Protein 4D3D (pdb70)

Foldseek 3Di:
DQLEEEEEDPDLQSVLLLVLSLVVPHAYEYEYDVQDVSVVSVVSHYHYDYAPLVRLVRDQEYEYADQELVVVCVRCVVVLLSAANHEYEYQHADALVSQQVVQVSSVVSNYGYKYKHWPDDSVCFQPAVGEIEIEADPVSCVVCVVSVPSGYHYDYDYHRRSVSNVVNVVVVVCVVLLVVVVVLVQLLCVLVPDHCVRCVVVSVVVVVCVVVVVVVCVVCVVVVHFALPPHFLLVVLVVLVVVQVSCVVSVHDRVSSVVVNVLSVVCVVVPRRRTHPVSSVVVVD/DEEEEEEAQDLQSVLLLVLCLVVPYAYEYEYPPQCSCVVVVVSRHHYDDAPLVRQVRDQEYEYPHQDCVVVCVRCVVVLLRAANHEYEYAHADALVSQQVVQVSSVVSHYGYKYKHWPDDSVCFQPAVGEIEIEACPVSCVVCVVVVVSGYHYDYDYHRRSVSNVVVVVVVVCVVLLVVVVVQVQLLCVLVPHHCVRCVVVSVVVVVCVVVVCVVCVVCVVVVHFALPPHFLLVVLVVLVVVQVSCVVSVHDRVSSVVVNVLSVVCVVVPRRRTHPVSSVVVVVPD

CATH classification: 3.40.50.720 (+1 more: 1.10.1040.10)

Solvent-accessible surface area: 22248 Å² total; per-residue (Å²): 107,179,94,33,0,0,0,0,5,11,38,106,40,1,54,23,1,0,43,14,0,27,126,120,50,11,59,0,9,0,26,19,137,115,67,38,93,10,107,145,5,64,92,120,42,5,94,98,27,83,57,14,64,82,0,0,81,48,15,58,9,0,0,0,23,24,100,37,0,89,15,0,54,68,18,0,98,98,14,31,98,65,0,163,42,32,10,0,0,1,13,3,37,5,2,2,72,64,0,55,95,0,3,69,41,0,87,110,75,30,1,94,6,1,0,0,0,19,72,34,86,44,83,7,12,39,94,88,133,4,100,1,1,2,0,0,45,96,118,13,0,75,73,26,74,111,10,0,73,32,2,3,25,19,27,38,63,18,108,47,30,0,18,0,0,0,2,39,3,0,18,29,2,0,15,24,2,0,2,0,0,1,1,0,0,1,1,1,0,65,60,31,62,10,58,0,104,84,0,36,78,33,0,20,57,28,0,61,38,0,10,79,78,0,97,95,11,1,79,36,19,64,95,46,98,23,56,19,102,90,35,70,0,41,148,5,25,44,22,2,57,42,4,11,86,2,0,106,72,21,42,11,7,60,32,0,1,35,19,2,16,84,0,0,122,68,0,56,185,85,62,38,38,76,44,0,5,2,0,0,4,77,25,0,112,96,122,46,0,0,0,0,7,4,36,104,44,0,67,22,3,0,71,14,0,34,130,123,56,13,61,1,11,0,32,25,182,70,69,68,55,1,80,78,8,54,94,79,46,4,96,88,27,95,61,17,61,81,0,1,80,47,16,98,8,0,0,0,14,23,130,49,0,91,27,0,55,79,26,0,98,86,22,26,140,58,0,170,38,32,10,0,0,0,22,4,46,12,1,3,79,58,0,76,89,0,8,129,43,0,61,94,77,30,2,56,10,0,0,0,4,24,71,35,85,45,81,7,12,31,98,84,136,7,101,1,4,5,0,1,66,126,115,20,0,79,75,20,86,143,23,1,72,31,3,3,26,17,28,29,62,16,94,42,30,0,17,0,2,0,2,49,2,0,19,28,2,0,14,24,2,0,2,0,0,1,1,0,0,1,1,1,0,47,59,34,62,13,58,0,104,78,0,38,76,37,0,20,58,26,1,60,38,0,16,87,78,0,65,95,11,1,77,35,20,63,139,49,97,25,57,10,101,88,35,115,0,39,143,5,19,41,22,2,56,23,5,11,84,2,0,107,74,22,61,14,35,58,33,0,2,37,21,2,34,83,0,0,96,57,1,47,145,86,68,36,42,70,45,0,4,1,1,0,10,79,15,0,58,68,89

Nearest PDB structures (foldseek):
  4d3d-assembly1_B  TM=1.004E+00  e=2.351E-58  Bacillus cereus
  8kfk-assembly1_A  TM=9.673E-01  e=5.088E-50  Paenibacillus mucilaginosus
  7y8o-assembly1_B  TM=9.217E-01  e=1.538E-42  Streptomyces clavuligerus
  7y8k-assembly1_A  TM=8.715E-01  e=3.769E-41  Streptomyces clavuligerus
  7y8m-assembly1_B  TM=8.536E-01  e=4.820E-41  Streptomyces clavuligerus

Secondary structure (DSSP, 8-state):
---EEEEE--SHHHHHHHHHHHHTT-EEEEE-TT----HHHHHTT-EE-SSHHHHHHT-SEEEE--S-HHHHHHHHGGGGGG-TT-EEEE-----HHHHHHHHHHHHHTT-EEEEEEE-S-GGGTTEEEEEEEEEE-HHHHHHHHHHHHHHEEEEE--S-TTHHHHHHHHHHHHHHHHHHHHHHHHHHHHHTT--HHHHHHHHHHHHHHHHHHHHHHHHHHHHT----SS--HHHHHHHHHHHHHHHHHTT---HHHHHHHHHHHHHHHTT-TTS-GGGGHHHH-/--EEEEE--SHHHHHHHHHHHHTT-EEEEE-SSGGGGHHHHHTT-EE-SSHHHHHHH-SEEEE--S-HHHHHHHHGGGGGG-TT-EEEE-----HHHHHHHHHHHHHTT-EEEEEEE-S-GGGTTEEEEEEEEEE-HHHHHHHHHHHHHHEEEEE--S-TTHHHHHHHHHHHHHHHHHHHHHHHHHHHHHTT--HHHHHHHHHHHHHHHHHHHHHHHHHHHHT----SS--HHHHHHHHHHHHHHHHHTT---HHHHHHHHHHHHHHHTT-TTS-GGGGHHHHH--

Structure (mmCIF, N/CA/C/O backbone):
data_4D3D
#
_entry.id   4D3D
#
_cell.length_a   55.777
_cell.length_b   59.593
_cell.length_c   214.867
_cell.angle_alpha   90.00
_cell.angle_beta   90.00
_cell.angle_gamma   90.00
#
_symmetry.space_group_name_H-M   'P 21 21 21'
#
loop_
_entity.id
_entity.type
_entity.pdbx_description
1 polymer 'IMINE REDUCTASE'
2 non-polymer 'MAGNESIUM ION'
3 non-polymer 'O-ACETALDEHYDYL-HEXAETHYLENE GLYCOL'
4 water water
#
loop_
_atom_site.group_PDB
_atom_site.id
_atom_site.type_symbol
_atom_site.label_atom_id
_atom_site.label_alt_id
_atom_site.label_comp_id
_atom_site.label_asym_id
_atom_site.label_entity_id
_atom_site.label_seq_id
_atom_site.pdbx_PDB_ins_code
_atom_site.Cartn_x
_atom_site.Cartn_y
_atom_site.Cartn_z
_atom_site.occupancy
_atom_site.B_iso_or_equiv
_atom_site.auth_seq_id
_atom_site.auth_comp_id
_atom_site.auth_asym_id
_atom_site.auth_atom_id
_atom_site.pdbx_PDB_model_num
ATOM 1 N N . ASN A 1 20 ? 7.187 29.469 50.899 1.00 35.13 21 ASN A N 1
ATOM 2 C CA . ASN A 1 20 ? 6.181 28.389 51.179 1.00 32.87 21 ASN A CA 1
ATOM 3 C C . ASN A 1 20 ? 5.222 28.238 50.021 1.00 29.53 21 ASN A C 1
ATOM 4 O O . ASN A 1 20 ? 4.270 29.006 49.898 1.00 23.14 21 ASN A O 1
ATOM 9 N N . ARG A 1 21 ? 5.426 27.196 49.224 1.00 29.52 22 ARG A N 1
ATOM 10 C CA . ARG A 1 21 ? 4.585 26.864 48.050 1.00 28.84 22 ARG A CA 1
ATOM 11 C C . ARG A 1 21 ? 3.189 26.339 48.387 1.00 26.11 22 ARG A C 1
ATOM 12 O O . ARG A 1 21 ? 2.305 26.261 47.515 1.00 23.26 22 ARG A O 1
ATOM 20 N N . LYS A 1 22 ? 2.981 25.935 49.632 1.00 21.42 23 LYS A N 1
ATOM 21 C CA . LYS A 1 22 ? 1.718 25.347 50.016 1.00 18.89 23 LYS A CA 1
ATOM 22 C C . LYS A 1 22 ? 1.308 24.193 49.066 1.00 15.03 23 LYS A C 1
ATOM 23 O O . LYS A 1 22 ? 0.085 24.045 48.680 1.00 15.52 23 LYS A O 1
ATOM 29 N N . SER A 1 23 ? 2.295 23.393 48.786 1.00 15.74 24 SER A N 1
ATOM 30 C CA . SER A 1 23 ? 2.048 22.209 47.872 1.00 15.02 24 SER A CA 1
ATOM 31 C C . SER A 1 23 ? 2.997 21.096 48.262 1.00 14.44 24 SER A C 1
ATOM 32 O O . SER A 1 23 ? 4.179 21.363 48.440 1.00 14.95 24 SER A O 1
ATOM 35 N N . VAL A 1 24 ? 2.472 19.873 48.489 1.00 14.12 25 VAL A N 1
ATOM 36 C CA . VAL A 1 24 ? 3.281 18.780 49.027 1.00 14.99 25 VAL A CA 1
ATOM 37 C C . VAL A 1 24 ? 2.729 17.444 48.593 1.00 13.56 25 VAL A C 1
ATOM 38 O O . VAL A 1 24 ? 1.537 17.320 48.371 1.00 13.49 25 VAL A O 1
ATOM 42 N N . THR A 1 25 ? 3.596 16.450 48.521 1.00 13.48 26 THR A N 1
ATOM 43 C CA . THR A 1 25 ? 3.243 15.051 48.294 1.00 14.50 26 THR A CA 1
ATOM 44 C C . THR A 1 25 ? 3.475 14.273 49.630 1.00 14.10 26 THR A C 1
ATOM 45 O O . THR A 1 25 ? 4.554 14.475 50.262 1.00 14.08 26 THR A O 1
ATOM 49 N N . VAL A 1 26 ? 2.555 13.352 49.913 1.00 14.75 27 VAL A N 1
ATOM 50 C CA . VAL A 1 26 ? 2.667 12.447 51.091 1.00 15.21 27 VAL A CA 1
ATOM 51 C C . VAL A 1 26 ? 2.640 11.056 50.492 1.00 15.32 27 VAL A C 1
ATOM 52 O O . VAL A 1 26 ? 1.644 10.687 49.872 1.00 15.80 27 VAL A O 1
ATOM 56 N N . ILE A 1 27 ? 3.741 10.315 50.670 1.00 16.55 28 ILE A N 1
ATOM 57 C CA . ILE A 1 27 ? 3.825 8.913 50.249 1.00 17.45 28 ILE A CA 1
ATOM 58 C C . ILE A 1 27 ? 3.766 8.069 51.574 1.00 16.51 28 ILE A C 1
ATOM 59 O O . ILE A 1 27 ? 4.609 8.265 52.488 1.00 16.74 28 ILE A O 1
ATOM 64 N N . GLY A 1 28 ? 2.807 7.149 51.628 1.00 16.53 29 GLY A N 1
ATOM 65 C CA . GLY A 1 28 ? 2.460 6.384 52.872 1.00 16.94 29 GLY A CA 1
ATOM 66 C C . GLY A 1 28 ? 1.210 6.840 53.486 1.00 20.01 29 GLY A C 1
ATOM 67 O O . GLY A 1 28 ? 1.066 8.040 53.865 1.00 19.26 29 GLY A O 1
ATOM 68 N N . LEU A 1 29 ? 0.204 5.978 53.559 1.00 16.89 30 LEU A N 1
ATOM 69 C CA . LEU A 1 29 ? -1.137 6.320 53.983 1.00 17.15 30 LEU A CA 1
ATOM 70 C C . LEU A 1 29 ? -1.638 5.358 55.058 1.00 17.30 30 LEU A C 1
ATOM 71 O O . LEU A 1 29 ? -2.802 5.034 55.164 1.00 19.67 30 LEU A O 1
ATOM 76 N N . GLY A 1 30 ? -0.717 4.966 55.911 1.00 19.92 31 GLY A N 1
ATOM 77 C CA . GLY A 1 30 ? -1.139 4.428 57.210 1.00 21.74 31 GLY A CA 1
ATOM 78 C C . GLY A 1 30 ? -1.607 5.571 58.058 1.00 22.15 31 GLY A C 1
ATOM 79 O O . GLY A 1 30 ? -1.776 6.728 57.562 1.00 19.44 31 GLY A O 1
ATOM 80 N N . PRO A 1 31 ? -1.868 5.308 59.325 1.00 20.81 32 PRO A N 1
ATOM 81 C CA . PRO A 1 31 ? -2.454 6.286 60.213 1.00 20.92 32 PRO A CA 1
ATOM 82 C C . PRO A 1 31 ? -1.607 7.576 60.292 1.00 17.62 32 PRO A C 1
ATOM 83 O O . PRO A 1 31 ? -2.219 8.713 60.402 1.00 18.74 32 PRO A O 1
ATOM 87 N N . MET A 1 32 ? -0.294 7.399 60.350 1.00 17.67 33 MET A N 1
ATOM 88 C CA . MET A 1 32 ? 0.603 8.565 60.454 1.00 18.78 33 MET A CA 1
ATOM 89 C C . MET A 1 32 ? 0.520 9.460 59.179 1.00 17.57 33 MET A C 1
ATOM 90 O O . MET A 1 32 ? 0.274 10.697 59.266 1.00 18.41 33 MET A O 1
ATOM 95 N N . GLY A 1 33 ? 0.700 8.836 58.031 1.00 19.15 34 GLY A N 1
ATOM 96 C CA . GLY A 1 33 ? 0.624 9.558 56.746 1.00 20.03 34 GLY A CA 1
ATOM 97 C C . GLY A 1 33 ? -0.689 10.241 56.557 1.00 17.95 34 GLY A C 1
ATOM 98 O O . GLY A 1 33 ? -0.777 11.415 56.072 1.00 16.90 34 GLY A O 1
ATOM 99 N N . GLN A 1 34 ? -1.770 9.552 56.908 1.00 17.23 35 GLN A N 1
ATOM 100 C CA . GLN A 1 34 ? -3.098 10.164 56.795 1.00 19.00 35 GLN A CA 1
ATOM 101 C C . GLN A 1 34 ? -3.301 11.371 57.729 1.00 18.92 35 GLN A C 1
ATOM 102 O O . GLN A 1 34 ? -3.915 12.383 57.330 1.00 18.92 35 GLN A O 1
ATOM 108 N N . ALA A 1 35 ? -2.794 11.287 58.967 1.00 16.42 36 ALA A N 1
ATOM 109 C CA . ALA A 1 35 ? -2.925 12.412 59.875 1.00 17.19 36 ALA A CA 1
ATOM 110 C C . ALA A 1 35 ? -2.123 13.607 59.375 1.00 17.11 36 ALA A C 1
ATOM 111 O O . ALA A 1 35 ? -2.573 14.757 59.581 1.00 18.62 36 ALA A O 1
ATOM 113 N N . MET A 1 36 ? -0.994 13.341 58.754 1.00 16.12 37 MET A N 1
ATOM 114 C CA . MET A 1 36 ? -0.160 14.448 58.208 1.00 16.25 37 MET A CA 1
ATOM 115 C C . MET A 1 36 ? -0.883 15.097 57.006 1.00 16.85 37 MET A C 1
ATOM 116 O O . MET A 1 36 ? -1.020 16.326 56.938 1.00 14.94 37 MET A O 1
ATOM 121 N N . ALA A 1 37 ? -1.369 14.254 56.091 1.00 15.95 38 ALA A N 1
ATOM 122 C CA . ALA A 1 37 ? -2.146 14.820 54.982 1.00 16.82 38 ALA A CA 1
ATOM 123 C C . ALA A 1 37 ? -3.381 15.639 55.400 1.00 16.49 38 ALA A C 1
ATOM 124 O O . ALA A 1 37 ? -3.688 16.724 54.831 1.00 17.74 38 ALA A O 1
ATOM 126 N N . ASP A 1 38 ? -4.071 15.173 56.444 1.00 15.23 39 ASP A N 1
ATOM 127 C CA . ASP A 1 38 ? -5.230 15.828 56.973 1.00 16.73 39 ASP A CA 1
ATOM 128 C C . ASP A 1 38 ? -4.916 17.263 57.474 1.00 17.34 39 ASP A C 1
ATOM 129 O O . ASP A 1 38 ? -5.626 18.264 57.186 1.00 16.34 39 ASP A O 1
ATOM 134 N N . VAL A 1 39 ? -3.830 17.350 58.255 1.00 15.83 40 VAL A N 1
ATOM 135 C CA . VAL A 1 39 ? -3.417 18.664 58.773 1.00 16.63 40 VAL A CA 1
ATOM 136 C C . VAL A 1 39 ? -2.962 19.563 57.623 1.00 15.61 40 VAL A C 1
ATOM 137 O O . VAL A 1 39 ? -3.289 20.795 57.589 1.00 17.44 40 VAL A O 1
ATOM 141 N N . PHE A 1 40 ? -2.193 19.028 56.694 1.00 15.19 41 PHE A N 1
ATOM 142 C CA . PHE A 1 40 ? -1.778 19.862 55.523 1.00 14.93 41 PHE A CA 1
ATOM 143 C C . PHE A 1 40 ? -3.021 20.413 54.802 1.00 16.43 41 PHE A C 1
ATOM 144 O O . PHE A 1 40 ? -3.089 21.627 54.424 1.00 15.44 41 PHE A O 1
ATOM 152 N N . LEU A 1 41 ? -4.039 19.551 54.572 1.00 16.11 42 LEU A N 1
ATOM 153 C CA . LEU A 1 41 ? -5.288 20.026 53.905 1.00 17.88 42 LEU A CA 1
ATOM 154 C C . LEU A 1 41 ? -5.963 21.127 54.722 1.00 19.85 42 LEU A C 1
ATOM 155 O O . LEU A 1 41 ? -6.482 22.123 54.145 1.00 17.29 42 LEU A O 1
ATOM 160 N N . GLU A 1 42 ? -6.044 20.938 56.026 1.00 17.49 43 GLU A N 1
ATOM 161 C CA . GLU A 1 42 ? -6.655 21.952 56.873 1.00 18.79 43 GLU A CA 1
ATOM 162 C C . GLU A 1 42 ? -5.974 23.307 56.736 1.00 19.86 43 GLU A C 1
ATOM 163 O O . GLU A 1 42 ? -6.681 24.357 56.835 1.00 21.02 43 GLU A O 1
ATOM 169 N N . TYR A 1 43 ? -4.659 23.325 56.519 1.00 18.32 44 TYR A N 1
ATOM 170 C CA . TYR A 1 43 ? -3.910 24.562 56.425 1.00 18.45 44 TYR A CA 1
ATOM 171 C C . TYR A 1 43 ? -3.816 25.059 54.972 1.00 20.44 44 TYR A C 1
ATOM 172 O O . TYR A 1 43 ? -3.003 25.917 54.654 1.00 20.33 44 TYR A O 1
ATOM 181 N N . GLY A 1 44 ? -4.633 24.508 54.074 1.00 19.72 45 GLY A N 1
ATOM 182 C CA . GLY A 1 44 ? -4.696 25.070 52.706 1.00 19.80 45 GLY A CA 1
ATOM 183 C C . GLY A 1 44 ? -3.661 24.625 51.706 1.00 20.38 45 GLY A C 1
ATOM 184 O O . GLY A 1 44 ? -3.515 25.211 50.630 1.00 18.03 45 GLY A O 1
ATOM 185 N N . TYR A 1 45 ? -2.978 23.518 51.971 1.00 16.97 46 TYR A N 1
ATOM 186 C CA . TYR A 1 45 ? -2.018 22.986 51.057 1.00 15.85 46 TYR A CA 1
ATOM 187 C C . TYR A 1 45 ? -2.735 22.186 49.968 1.00 16.98 46 TYR A C 1
ATOM 188 O O . TYR A 1 45 ? -3.742 21.553 50.254 1.00 17.13 46 TYR A O 1
ATOM 197 N N . SER A 1 46 ? -2.127 22.169 48.797 1.00 15.79 47 SER A N 1
ATOM 198 C CA . SER A 1 46 ? -2.455 21.152 47.787 1.00 15.02 47 SER A CA 1
ATOM 199 C C . SER A 1 46 ? -1.746 19.859 48.255 1.00 12.94 47 SER A C 1
ATOM 200 O O . SER A 1 46 ? -0.546 19.896 48.416 1.00 14.26 47 SER A O 1
ATOM 203 N N . VAL A 1 47 ? -2.461 18.776 48.432 1.00 14.70 48 VAL A N 1
ATOM 204 C CA . VAL A 1 47 ? -1.812 17.547 48.929 1.00 13.34 48 VAL A CA 1
ATOM 205 C C . VAL A 1 47 ? -2.018 16.398 47.975 1.00 14.17 48 VAL A C 1
ATOM 206 O O . VAL A 1 47 ? -3.155 16.069 47.712 1.00 15.97 48 VAL A O 1
ATOM 210 N N . THR A 1 48 ? -0.956 15.883 47.402 1.00 13.43 49 THR A N 1
ATOM 211 C CA . THR A 1 48 ? -1.014 14.734 46.465 1.00 12.60 49 THR A CA 1
ATOM 212 C C . THR A 1 48 ? -0.599 13.517 47.299 1.00 14.32 49 THR A C 1
ATOM 213 O O . THR A 1 48 ? 0.409 13.618 48.023 1.00 15.64 49 THR A O 1
ATOM 217 N N . VAL A 1 49 ? -1.328 12.445 47.205 1.00 14.09 50 VAL A N 1
ATOM 218 C CA . VAL A 1 49 ? -1.098 11.233 48.033 1.00 14.02 50 VAL A CA 1
ATOM 219 C C . VAL A 1 49 ? -0.963 9.977 47.181 1.00 16.62 50 VAL A C 1
ATOM 220 O O . VAL A 1 49 ? -1.572 9.868 46.130 1.00 17.08 50 VAL A O 1
ATOM 224 N N . TRP A 1 50 ? -0.159 9.035 47.681 1.00 14.52 51 TRP A N 1
ATOM 225 C CA . TRP A 1 50 ? 0.027 7.695 47.037 1.00 15.34 51 TRP A CA 1
ATOM 226 C C . TRP A 1 50 ? 0.478 6.748 48.143 1.00 16.37 51 TRP A C 1
ATOM 227 O O . TRP A 1 50 ? 1.168 7.146 49.106 1.00 15.29 51 TRP A O 1
ATOM 238 N N . ASN A 1 51 ? 0.229 5.440 47.928 1.00 15.51 52 ASN A N 1
ATOM 239 C CA . ASN A 1 51 ? 0.861 4.387 48.759 1.00 16.30 52 ASN A CA 1
ATOM 240 C C . ASN A 1 51 ? 0.898 3.080 47.954 1.00 19.61 52 ASN A C 1
ATOM 241 O O . ASN A 1 51 ? 0.224 2.926 46.931 1.00 18.99 52 ASN A O 1
ATOM 246 N N . ARG A 1 52 ? 1.593 2.095 48.514 1.00 18.66 53 ARG A N 1
ATOM 247 C CA . ARG A 1 52 ? 1.837 0.868 47.739 1.00 20.54 53 ARG A CA 1
ATOM 248 C C . ARG A 1 52 ? 0.610 -0.015 47.532 1.00 18.94 53 ARG A C 1
ATOM 249 O O . ARG A 1 52 ? 0.545 -0.704 46.473 1.00 21.25 53 ARG A O 1
ATOM 257 N N . THR A 1 53 ? -0.338 -0.014 48.488 1.00 19.44 54 THR A N 1
ATOM 258 C CA . THR A 1 53 ? -1.490 -0.876 48.412 1.00 20.20 54 THR A CA 1
ATOM 259 C C . THR A 1 53 ? -2.688 -0.133 47.779 1.00 19.79 54 THR A C 1
ATOM 260 O O . THR A 1 53 ? -3.791 -0.611 47.812 1.00 19.89 54 THR A O 1
ATOM 264 N N . SER A 1 54 ? -2.467 1.103 47.286 1.00 20.01 55 SER A N 1
ATOM 265 C CA . SER A 1 54 ? -3.544 1.808 46.555 1.00 20.80 55 SER A CA 1
ATOM 266 C C . SER A 1 54 ? -4.772 2.089 47.424 1.00 19.53 55 SER A C 1
ATOM 267 O O . SER A 1 54 ? -5.949 2.016 47.022 1.00 22.24 55 SER A O 1
ATOM 270 N N . SER A 1 55 ? -4.565 2.465 48.680 1.00 19.94 56 SER A N 1
ATOM 271 C CA . SER A 1 55 ? -5.682 2.738 49.598 1.00 21.46 56 SER A CA 1
ATOM 272 C C . SER A 1 55 ? -6.572 3.800 48.968 1.00 24.56 56 SER A C 1
ATOM 273 O O . SER A 1 55 ? -6.008 4.679 48.300 1.00 25.41 56 SER A O 1
ATOM 276 N N . LYS A 1 56 ? -7.881 3.718 49.154 1.00 25.26 57 LYS A N 1
ATOM 277 C CA . LYS A 1 56 ? -8.774 4.718 48.489 1.00 28.12 57 LYS A CA 1
ATOM 278 C C . LYS A 1 56 ? -8.678 6.091 49.135 1.00 25.92 57 LYS A C 1
ATOM 279 O O . LYS A 1 56 ? -8.886 7.126 48.436 1.00 23.41 57 LYS A O 1
ATOM 283 N N . ALA A 1 57 ? -8.360 6.104 50.423 1.00 21.83 58 ALA A N 1
ATOM 284 C CA . ALA A 1 57 ? -8.289 7.349 51.186 1.00 24.64 58 ALA A CA 1
ATOM 285 C C . ALA A 1 57 ? -9.544 8.219 51.045 1.00 23.48 58 ALA A C 1
ATOM 286 O O . ALA A 1 57 ? -9.431 9.446 50.755 1.00 19.79 58 ALA A O 1
ATOM 288 N N . ASP A 1 58 ? -10.729 7.585 51.163 1.00 23.20 59 ASP A N 1
ATOM 289 C CA . ASP A 1 58 ? -11.926 8.291 50.785 1.00 25.93 59 ASP A CA 1
ATOM 290 C C . ASP A 1 58 ? -12.093 9.557 51.622 1.00 22.68 59 ASP A C 1
ATOM 291 O O . ASP A 1 58 ? -12.524 10.580 51.038 1.00 24.21 59 ASP A O 1
ATOM 296 N N . GLN A 1 59 ? -11.796 9.513 52.935 1.00 24.42 60 GLN A N 1
ATOM 297 C CA . GLN A 1 59 ? -12.037 10.669 53.797 1.00 24.64 60 GLN A CA 1
ATOM 298 C C . GLN A 1 59 ? -11.091 11.846 53.402 1.00 21.73 60 GLN A C 1
ATOM 299 O O . GLN A 1 59 ? -11.536 13.039 53.324 1.00 22.18 60 GLN A O 1
ATOM 305 N N . LEU A 1 60 ? -9.832 11.530 53.114 1.00 21.22 61 LEU A N 1
ATOM 306 C CA . LEU A 1 60 ? -8.859 12.541 52.655 1.00 18.68 61 LEU A CA 1
ATOM 307 C C . LEU A 1 60 ? -9.272 13.143 51.302 1.00 19.79 61 LEU A C 1
ATOM 308 O O . LEU A 1 60 ? -9.190 14.355 51.079 1.00 19.96 61 LEU A O 1
ATOM 313 N N . VAL A 1 61 ? -9.713 12.293 50.379 1.00 17.12 62 VAL A N 1
ATOM 314 C CA . VAL A 1 61 ? -10.175 12.767 49.083 1.00 18.40 62 VAL A CA 1
ATOM 315 C C . VAL A 1 61 ? -11.389 13.697 49.167 1.00 19.39 62 VAL A C 1
ATOM 316 O O . VAL A 1 61 ? -11.429 14.736 48.468 1.00 20.16 62 VAL A O 1
ATOM 320 N N . ALA A 1 62 ? -12.343 13.409 50.068 1.00 20.10 63 ALA A N 1
ATOM 321 C CA . ALA A 1 62 ? -13.491 14.232 50.240 1.00 22.89 63 ALA A CA 1
ATOM 322 C C . ALA A 1 62 ? -13.047 15.600 50.751 1.00 25.87 63 ALA A C 1
ATOM 323 O O . ALA A 1 62 ? -13.752 16.598 50.469 1.00 23.39 63 ALA A O 1
ATOM 325 N N . LYS A 1 63 ? -11.923 15.653 51.495 1.00 20.71 64 LYS A N 1
ATOM 326 C CA . LYS A 1 63 ? -11.332 16.937 51.988 1.00 22.32 64 LYS A CA 1
ATOM 327 C C . LYS A 1 63 ? -10.394 17.607 51.000 1.00 20.46 64 LYS A C 1
ATOM 328 O O . LYS A 1 63 ? -9.796 18.653 51.316 1.00 22.72 64 LYS A O 1
ATOM 334 N N . GLY A 1 64 ? -10.244 17.057 49.826 1.00 18.22 65 GLY A N 1
ATOM 335 C CA . GLY A 1 64 ? -9.428 17.669 48.759 1.00 17.59 65 GLY A CA 1
ATOM 336 C C . GLY A 1 64 ? -8.151 17.010 48.353 1.00 17.61 65 GLY A C 1
ATOM 337 O O . GLY A 1 64 ? -7.461 17.486 47.436 1.00 17.33 65 GLY A O 1
ATOM 338 N N . ALA A 1 65 ? -7.764 15.892 48.947 1.00 17.05 66 ALA A N 1
ATOM 339 C CA . ALA A 1 65 ? -6.494 15.261 48.569 1.00 15.57 66 ALA A CA 1
ATOM 340 C C . ALA A 1 65 ? -6.546 14.744 47.145 1.00 14.25 66 ALA A C 1
ATOM 341 O O . ALA A 1 65 ? -7.632 14.290 46.713 1.00 16.47 66 ALA A O 1
ATOM 343 N N . ILE A 1 66 ? -5.430 14.784 46.458 1.00 15.04 67 ILE A N 1
ATOM 344 C CA . ILE A 1 66 ? -5.304 14.329 45.077 1.00 15.63 67 ILE A CA 1
ATOM 345 C C . ILE A 1 66 ? -4.596 12.930 45.129 1.00 15.45 67 ILE A C 1
ATOM 346 O O . ILE A 1 66 ? -3.390 12.864 45.372 1.00 15.64 67 ILE A O 1
ATOM 351 N N . ARG A 1 67 ? -5.375 11.885 44.888 1.00 15.70 68 ARG A N 1
ATOM 352 C CA . ARG A 1 67 ? -4.811 10.539 44.845 1.00 18.58 68 ARG A CA 1
ATOM 353 C C . ARG A 1 67 ? -4.315 10.200 43.471 1.00 17.80 68 ARG A C 1
ATOM 354 O O . ARG A 1 67 ? -5.099 10.164 42.479 1.00 20.34 68 ARG A O 1
ATOM 362 N N . VAL A 1 68 ? -3.015 9.931 43.358 1.00 16.97 69 VAL A N 1
ATOM 363 C CA . VAL A 1 68 ? -2.437 9.566 42.070 1.00 18.45 69 VAL A CA 1
ATOM 364 C C . VAL A 1 68 ? -2.278 8.016 42.041 1.00 19.11 69 VAL A C 1
ATOM 365 O O . VAL A 1 68 ? -2.419 7.341 43.075 1.00 20.20 69 VAL A O 1
ATOM 369 N N . SER A 1 69 ? -2.068 7.508 40.845 1.00 20.90 70 SER A N 1
ATOM 370 C CA . SER A 1 69 ? -1.971 6.002 40.674 1.00 22.52 70 SER A CA 1
ATOM 371 C C . SER A 1 69 ? -0.590 5.438 40.938 1.00 23.73 70 SER A C 1
ATOM 372 O O . SER A 1 69 ? -0.455 4.323 41.464 1.00 22.85 70 SER A O 1
ATOM 375 N N . THR A 1 70 ? 0.434 6.118 40.495 1.00 22.14 71 THR A N 1
ATOM 376 C CA . THR A 1 70 ? 1.834 5.621 40.599 1.00 23.79 71 THR A CA 1
ATOM 377 C C . THR A 1 70 ? 2.764 6.529 41.397 1.00 21.59 71 THR A C 1
ATOM 378 O O . THR A 1 70 ? 2.556 7.760 41.528 1.00 20.52 71 THR A O 1
ATOM 382 N N . VAL A 1 71 ? 3.845 5.940 41.881 1.00 22.11 72 VAL A N 1
ATOM 383 C CA . VAL A 1 71 ? 4.902 6.719 42.520 1.00 22.68 72 VAL A CA 1
ATOM 384 C C . VAL A 1 71 ? 5.543 7.735 41.574 1.00 20.35 72 VAL A C 1
ATOM 385 O O . VAL A 1 71 ? 5.918 8.841 41.996 1.00 19.63 72 VAL A O 1
ATOM 389 N N . ASN A 1 72 ? 5.595 7.438 40.252 1.00 19.67 73 ASN A N 1
ATOM 390 C CA . ASN A 1 72 ? 6.113 8.355 39.297 1.00 21.77 73 ASN A CA 1
ATOM 391 C C . ASN A 1 72 ? 5.273 9.680 39.360 1.00 18.51 73 ASN A C 1
ATOM 392 O O . ASN A 1 72 ? 5.857 10.781 39.399 1.00 19.46 73 ASN A O 1
ATOM 397 N N . GLU A 1 73 ? 3.968 9.505 39.410 1.00 19.59 74 GLU A N 1
ATOM 398 C CA . GLU A 1 73 ? 3.039 10.688 39.401 1.00 18.60 74 GLU A CA 1
ATOM 399 C C . GLU A 1 73 ? 3.226 11.395 40.728 1.00 19.62 74 GLU A C 1
ATOM 400 O O . GLU A 1 73 ? 3.227 12.647 40.803 1.00 18.24 74 GLU A O 1
ATOM 406 N N . ALA A 1 74 ? 3.378 10.639 41.813 1.00 17.73 75 ALA A N 1
ATOM 407 C CA . ALA A 1 74 ? 3.527 11.269 43.111 1.00 19.17 75 ALA A CA 1
ATOM 408 C C . ALA A 1 74 ? 4.750 12.138 43.176 1.00 18.20 75 ALA A C 1
ATOM 409 O O . ALA A 1 74 ? 4.713 13.277 43.700 1.00 19.19 75 ALA A O 1
ATOM 411 N N . LEU A 1 75 ? 5.878 11.647 42.654 1.00 15.82 76 LEU A N 1
ATOM 412 C CA . LEU A 1 75 ? 7.096 12.418 42.666 1.00 18.61 76 LEU A CA 1
ATOM 413 C C . LEU A 1 75 ? 7.024 13.661 41.734 1.00 18.35 76 LEU A C 1
ATOM 414 O O . LEU A 1 75 ? 7.532 14.737 42.074 1.00 18.91 76 LEU A O 1
ATOM 419 N N . ALA A 1 76 ? 6.375 13.499 40.581 1.00 18.42 77 ALA A N 1
ATOM 420 C CA . ALA A 1 76 ? 6.273 14.626 39.611 1.00 17.45 77 ALA A CA 1
ATOM 421 C C . ALA A 1 76 ? 5.423 15.789 40.125 1.00 16.01 77 ALA A C 1
ATOM 422 O O . ALA A 1 76 ? 5.603 16.942 39.610 1.00 16.10 77 ALA A O 1
ATOM 424 N N . ALA A 1 77 ? 4.507 15.501 41.035 1.00 16.18 78 ALA A N 1
ATOM 425 C CA . ALA A 1 77 ? 3.515 16.482 41.587 1.00 14.42 78 ALA A CA 1
ATOM 426 C C . ALA A 1 77 ? 4.193 17.669 42.308 1.00 16.33 78 ALA A C 1
ATOM 427 O O . ALA A 1 77 ? 3.635 18.802 42.275 1.00 16.78 78 ALA A O 1
ATOM 429 N N . ASN A 1 78 ? 5.321 17.430 42.981 1.00 16.02 79 ASN A N 1
ATOM 430 C CA . ASN A 1 78 ? 5.908 18.423 43.921 1.00 15.72 79 ASN A CA 1
ATOM 431 C C . ASN A 1 78 ? 7.401 18.302 44.089 1.00 16.52 79 ASN A C 1
ATOM 432 O O . ASN A 1 78 ? 7.981 17.205 43.889 1.00 16.18 79 ASN A O 1
ATOM 437 N N . GLU A 1 79 ? 8.026 19.409 44.443 1.00 16.06 80 GLU A N 1
ATOM 438 C CA . GLU A 1 79 ? 9.413 19.441 44.934 1.00 17.52 80 GLU A CA 1
ATOM 439 C C . GLU A 1 79 ? 9.522 18.737 46.291 1.00 16.85 80 GLU A C 1
ATOM 440 O O . GLU A 1 79 ? 10.493 17.958 46.458 1.00 18.74 80 GLU A O 1
ATOM 446 N N . LEU A 1 80 ? 8.618 19.033 47.211 1.00 15.42 81 LEU A N 1
ATOM 447 C CA . LEU A 1 80 ? 8.662 18.493 48.608 1.00 16.17 81 LEU A CA 1
ATOM 448 C C . LEU A 1 80 ? 7.836 17.213 48.737 1.00 15.00 81 LEU A C 1
ATOM 449 O O . LEU A 1 80 ? 6.612 17.194 48.488 1.00 15.11 81 LEU A O 1
ATOM 454 N N . VAL A 1 81 ? 8.501 16.155 49.188 1.00 16.04 82 VAL A N 1
ATOM 455 C CA . VAL A 1 81 ? 7.882 14.813 49.281 1.00 15.18 82 VAL A CA 1
ATOM 456 C C . VAL A 1 81 ? 8.119 14.315 50.690 1.00 15.76 82 VAL A C 1
ATOM 457 O O . VAL A 1 81 ? 9.262 14.182 51.077 1.00 18.52 82 VAL A O 1
ATOM 461 N N . ILE A 1 82 ? 7.074 14.027 51.406 1.00 14.78 83 ILE A N 1
ATOM 462 C CA . ILE A 1 82 ? 7.151 13.529 52.802 1.00 15.85 83 ILE A CA 1
ATOM 463 C C . ILE A 1 82 ? 6.925 12.010 52.700 1.00 18.27 83 ILE A C 1
ATOM 464 O O . ILE A 1 82 ? 5.944 11.587 52.102 1.00 18.03 83 ILE A O 1
ATOM 469 N N . LEU A 1 83 ? 7.812 11.198 53.253 1.00 16.78 84 LEU A N 1
ATOM 470 C CA . LEU A 1 83 ? 7.600 9.745 53.222 1.00 18.03 84 LEU A CA 1
ATOM 471 C C . LEU A 1 83 ? 7.266 9.248 54.631 1.00 18.78 84 LEU A C 1
ATOM 472 O O . LEU A 1 83 ? 8.007 9.577 55.579 1.00 18.20 84 LEU A O 1
ATOM 477 N N . SER A 1 84 ? 6.261 8.387 54.751 1.00 19.61 85 SER A N 1
ATOM 478 C CA . SER A 1 84 ? 5.973 7.699 55.978 1.00 20.80 85 SER A CA 1
ATOM 479 C C . SER A 1 84 ? 5.805 6.216 55.641 1.00 23.79 85 SER A C 1
ATOM 480 O O . SER A 1 84 ? 4.662 5.815 55.388 1.00 23.04 85 SER A O 1
ATOM 483 N N . LEU A 1 85 ? 6.914 5.488 55.581 1.00 23.59 86 LEU A N 1
ATOM 484 C CA . LEU A 1 85 ? 6.925 4.117 55.131 1.00 22.53 86 LEU A CA 1
ATOM 485 C C . LEU A 1 85 ? 7.359 3.185 56.256 1.00 25.60 86 LEU A C 1
ATOM 486 O O . LEU A 1 85 ? 7.856 3.609 57.283 1.00 26.08 86 LEU A O 1
ATOM 491 N N . THR A 1 86 ? 7.229 1.882 56.022 1.00 26.18 87 THR A N 1
ATOM 492 C CA . THR A 1 86 ? 7.615 0.909 57.118 1.00 25.65 87 THR A CA 1
ATOM 493 C C . THR A 1 86 ? 9.078 1.032 57.567 1.00 28.17 87 THR A C 1
ATOM 494 O O . THR A 1 86 ? 9.364 1.041 58.786 1.00 29.37 87 THR A O 1
ATOM 498 N N . ASP A 1 87 ? 9.993 1.217 56.615 1.00 24.72 88 ASP A N 1
ATOM 499 C CA . ASP A 1 87 ? 11.414 1.304 56.875 1.00 26.68 88 ASP A CA 1
ATOM 500 C C . ASP A 1 87 ? 12.124 1.786 55.576 1.00 25.32 88 ASP A C 1
ATOM 501 O O . ASP A 1 87 ? 11.479 2.039 54.538 1.00 28.25 88 ASP A O 1
ATOM 506 N N . TYR A 1 88 ? 13.431 1.952 55.629 1.00 25.53 89 TYR A N 1
ATOM 507 C CA . TYR A 1 88 ? 14.219 2.378 54.462 1.00 24.15 89 TYR A CA 1
ATOM 508 C C . TYR A 1 88 ? 14.292 1.397 53.318 1.00 28.63 89 TYR A C 1
ATOM 509 O O . TYR A 1 88 ? 14.455 1.817 52.140 1.00 27.32 89 TYR A O 1
ATOM 518 N N . ASN A 1 89 ? 14.203 0.079 53.582 1.00 27.08 90 ASN A N 1
ATOM 519 C CA . ASN A 1 89 ? 14.200 -0.862 52.457 1.00 31.16 90 ASN A CA 1
ATOM 520 C C . ASN A 1 89 ? 13.038 -0.653 51.478 1.00 25.87 90 ASN A C 1
ATOM 521 O O 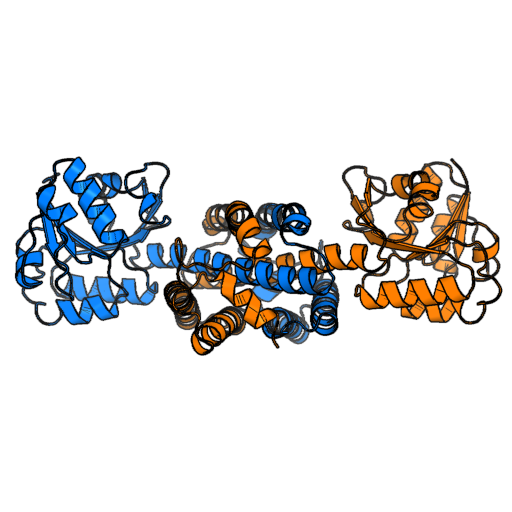. ASN A 1 89 ? 13.230 -0.851 50.288 1.00 28.16 90 ASN A O 1
ATOM 526 N N . VAL A 1 90 ? 11.911 -0.224 52.011 1.00 26.93 91 VAL A N 1
ATOM 527 C CA . VAL A 1 90 ? 10.716 0.105 51.180 1.00 29.17 91 VAL A CA 1
ATOM 528 C C . VAL A 1 90 ? 11.077 1.286 50.295 1.00 27.46 91 VAL A C 1
ATOM 529 O O . VAL A 1 90 ? 10.737 1.325 49.124 1.00 25.77 91 VAL A O 1
ATOM 533 N N . MET A 1 91 ? 11.750 2.268 50.850 1.00 27.14 92 MET A N 1
ATOM 534 C CA . MET A 1 91 ? 12.118 3.452 50.049 1.00 25.69 92 MET A CA 1
ATOM 535 C C . MET A 1 91 ? 12.906 3.003 48.808 1.00 27.70 92 MET A C 1
ATOM 536 O O . MET A 1 91 ? 12.661 3.453 47.671 1.00 23.81 92 MET A O 1
ATOM 541 N N . TYR A 1 92 ? 13.886 2.118 48.986 1.00 28.88 93 TYR A N 1
ATOM 542 C CA . TYR A 1 92 ? 14.660 1.664 47.846 1.00 27.83 93 TYR A CA 1
ATOM 543 C C . TYR A 1 92 ? 13.803 0.910 46.889 1.00 25.96 93 TYR A C 1
ATOM 544 O O . TYR A 1 92 ? 13.973 1.071 45.676 1.00 28.85 93 TYR A O 1
ATOM 553 N N . SER A 1 93 ? 12.918 0.067 47.389 1.00 27.03 94 SER A N 1
ATOM 554 C CA . SER A 1 93 ? 12.102 -0.739 46.463 1.00 29.82 94 SER A CA 1
ATOM 555 C C . SER A 1 93 ? 11.300 0.092 45.534 1.00 29.38 94 SER A C 1
ATOM 556 O O . SER A 1 93 ? 11.183 -0.196 44.335 1.00 28.54 94 SER A O 1
ATOM 559 N N . ILE A 1 94 ? 10.679 1.093 46.120 1.00 27.75 95 ILE A N 1
ATOM 560 C CA . ILE A 1 94 ? 9.787 1.959 45.306 1.00 27.22 95 ILE A CA 1
ATOM 561 C C . ILE A 1 94 ? 10.559 3.000 44.496 1.00 23.41 95 ILE A C 1
ATOM 562 O O . ILE A 1 94 ? 10.110 3.368 43.393 1.00 27.02 95 ILE A O 1
ATOM 567 N N . LEU A 1 95 ? 11.635 3.525 45.000 1.00 21.77 96 LEU A N 1
ATOM 568 C CA . LEU A 1 95 ? 12.391 4.603 44.256 1.00 23.78 96 LEU A CA 1
ATOM 569 C C . LEU A 1 95 ? 13.472 4.175 43.243 1.00 26.61 96 LEU A C 1
ATOM 570 O O . LEU A 1 95 ? 13.750 4.908 42.277 1.00 25.24 96 LEU A O 1
ATOM 575 N N . GLU A 1 96 ? 14.158 3.061 43.480 1.00 31.07 97 GLU A N 1
ATOM 576 C CA . GLU A 1 96 ? 15.243 2.661 42.566 1.00 38.63 97 GLU A CA 1
ATOM 577 C C . GLU A 1 96 ? 14.774 2.573 41.098 1.00 35.67 97 GLU A C 1
ATOM 578 O O . GLU A 1 96 ? 15.474 3.088 40.202 1.00 36.55 97 GLU A O 1
ATOM 584 N N . PRO A 1 97 ? 13.569 2.023 40.867 1.00 33.10 98 PRO A N 1
ATOM 585 C CA . PRO A 1 97 ? 13.050 1.999 39.483 1.00 31.31 98 PRO A CA 1
ATOM 586 C C . PRO A 1 97 ? 12.737 3.341 38.884 1.00 36.66 98 PRO A C 1
ATOM 587 O O . PRO A 1 97 ? 12.598 3.432 37.670 1.00 38.57 98 PRO A O 1
ATOM 591 N N . VAL A 1 98 ? 12.621 4.384 39.700 1.00 31.81 99 VAL A N 1
ATOM 592 C CA . VAL A 1 98 ? 12.418 5.728 39.210 1.00 31.59 99 VAL A CA 1
ATOM 593 C C . VAL A 1 98 ? 13.538 6.671 39.598 1.00 30.80 99 VAL A C 1
ATOM 594 O O . VAL A 1 98 ? 13.321 7.872 39.755 1.00 32.48 99 VAL A O 1
ATOM 598 N N . SER A 1 99 ? 14.769 6.149 39.665 1.00 33.82 100 SER A N 1
ATOM 599 C CA . SER A 1 99 ? 15.913 6.904 40.157 1.00 34.20 100 SER A CA 1
ATOM 600 C C . SER A 1 99 ? 16.210 8.185 39.307 1.00 36.90 100 SER A C 1
ATOM 601 O O . SER A 1 99 ? 16.666 9.233 39.846 1.00 35.08 100 SER A O 1
ATOM 604 N N . GLU A 1 100 ? 15.870 8.150 38.004 1.00 33.45 101 GLU A N 1
ATOM 605 C CA . GLU A 1 100 ? 16.103 9.296 37.098 1.00 34.92 101 GLU A CA 1
ATOM 606 C C . GLU A 1 100 ? 15.094 10.426 37.327 1.00 35.65 101 GLU A C 1
ATOM 607 O O . GLU A 1 100 ? 15.333 11.550 36.921 1.00 42.72 101 GLU A O 1
ATOM 609 N N . ASN A 1 101 ? 14.028 10.183 38.088 1.00 33.40 102 ASN A N 1
ATOM 610 C CA . ASN A 1 101 ? 12.965 11.180 38.302 1.00 33.62 102 ASN A CA 1
ATOM 611 C C . ASN A 1 101 ? 13.166 11.989 39.642 1.00 32.45 102 ASN A C 1
ATOM 612 O O . ASN A 1 101 ? 12.242 12.662 40.094 1.00 30.01 102 ASN A O 1
ATOM 617 N N . LEU A 1 102 ? 14.337 11.883 40.285 1.00 29.14 103 LEU A N 1
ATOM 618 C CA . LEU A 1 102 ? 14.526 12.378 41.669 1.00 25.26 103 LEU A CA 1
ATOM 619 C C . LEU A 1 102 ? 15.225 13.652 41.679 1.00 25.64 103 LEU A C 1
ATOM 620 O O . LEU A 1 102 ? 15.338 14.348 42.717 1.00 23.07 103 LEU A O 1
ATOM 625 N N . PHE A 1 103 ? 15.750 14.058 40.489 1.00 25.37 104 PHE A N 1
ATOM 626 C CA . PHE A 1 103 ? 16.500 15.245 40.427 1.00 27.51 104 PHE A CA 1
ATOM 627 C C . PHE A 1 103 ? 15.658 16.432 40.904 1.00 24.76 104 PHE A C 1
ATOM 628 O O . PHE A 1 103 ? 14.529 16.592 40.499 1.00 26.53 104 PHE A O 1
ATOM 636 N N . GLY A 1 104 ? 16.210 17.251 41.794 1.00 23.93 105 GLY A N 1
ATOM 637 C CA . GLY A 1 104 ? 15.571 18.453 42.296 1.00 24.54 105 GLY A CA 1
ATOM 638 C C . GLY A 1 104 ? 14.522 18.258 43.402 1.00 24.36 105 GLY A C 1
ATOM 639 O O . GLY A 1 104 ? 13.898 19.199 43.863 1.00 28.04 105 GLY A O 1
ATOM 640 N N . LYS A 1 105 ? 14.312 17.000 43.800 1.00 22.13 106 LYS A N 1
ATOM 641 C CA . LYS A 1 105 ? 13.308 16.687 44.829 1.00 20.18 106 LYS A CA 1
ATOM 642 C C . LYS A 1 105 ? 13.918 16.818 46.217 1.00 20.79 106 LYS A C 1
ATOM 643 O O . LYS A 1 105 ? 15.158 16.680 46.342 1.00 22.09 106 LYS A O 1
ATOM 649 N N . VAL A 1 106 ? 13.081 17.132 47.231 1.00 16.52 107 VAL A N 1
ATOM 650 C CA . VAL A 1 106 ? 13.514 17.201 48.640 1.00 18.17 107 VAL A CA 1
ATOM 651 C C . VAL A 1 106 ? 12.650 16.124 49.290 1.00 18.35 107 VAL A C 1
ATOM 652 O O . VAL A 1 106 ? 11.429 16.266 49.338 1.00 17.22 107 VAL A O 1
ATOM 656 N N . LEU A 1 107 ? 13.299 15.039 49.786 1.00 17.78 108 LEU A N 1
ATOM 657 C CA . LEU A 1 107 ? 12.632 13.969 50.452 1.00 17.93 108 LEU A CA 1
ATOM 658 C C . LEU A 1 107 ? 12.810 14.084 51.977 1.00 18.37 108 LEU A C 1
ATOM 659 O O . LEU A 1 107 ? 13.926 14.097 52.438 1.00 17.42 108 LEU A O 1
ATOM 664 N N . VAL A 1 108 ? 11.717 14.191 52.726 1.00 16.73 109 VAL A N 1
ATOM 665 C CA . VAL A 1 108 ? 11.760 14.264 54.166 1.00 16.34 109 VAL A CA 1
ATOM 666 C C . VAL A 1 108 ? 11.220 12.912 54.631 1.00 16.25 109 VAL A C 1
ATOM 667 O O . VAL A 1 108 ? 10.034 12.630 54.487 1.00 17.78 109 VAL A O 1
ATOM 671 N N . ASN A 1 109 ? 12.131 12.060 55.149 1.00 17.14 110 ASN A N 1
ATOM 672 C CA . ASN A 1 109 ? 11.777 10.711 55.421 1.00 16.18 110 ASN A CA 1
ATOM 673 C C . ASN A 1 109 ? 11.485 10.593 56.932 1.00 17.41 110 ASN A C 1
ATOM 674 O O . ASN A 1 109 ? 12.419 10.815 57.760 1.00 17.98 110 ASN A O 1
ATOM 679 N N . LEU A 1 110 ? 10.225 10.368 57.249 1.00 16.04 111 LEU A N 1
ATOM 680 C CA . LEU A 1 110 ? 9.698 10.272 58.597 1.00 18.58 111 LEU A CA 1
ATOM 681 C C . LEU A 1 110 ? 9.544 8.854 59.058 1.00 20.61 111 LEU A C 1
ATOM 682 O O . LEU A 1 110 ? 8.942 8.590 60.131 1.00 22.71 111 LEU A O 1
ATOM 687 N N . SER A 1 111 ? 10.169 7.957 58.339 1.00 20.62 112 SER A N 1
ATOM 688 C CA . SER A 1 111 ? 10.113 6.484 58.624 1.00 21.12 112 SER A CA 1
ATOM 689 C C . SER A 1 111 ? 11.127 6.162 59.741 1.00 21.23 112 SER A C 1
ATOM 690 O O . SER A 1 111 ? 12.266 6.553 59.634 1.00 20.26 112 SER A O 1
ATOM 693 N N . SER A 1 112 ? 10.744 5.343 60.688 1.00 22.94 113 SER A N 1
ATOM 694 C CA . SER A 1 112 ? 11.740 4.996 61.709 1.00 24.87 113 SER A CA 1
ATOM 695 C C . SER A 1 112 ? 12.587 3.770 61.220 1.00 21.27 113 SER A C 1
ATOM 696 O O . SER A 1 112 ? 12.135 2.771 60.570 1.00 26.93 113 SER A O 1
ATOM 699 N N . ASP A 1 113 ? 13.911 3.959 61.361 1.00 20.80 114 ASP A N 1
ATOM 700 C CA . ASP A 1 113 ? 14.969 3.015 60.975 1.00 19.93 114 ASP A CA 1
ATOM 701 C C . ASP A 1 113 ? 16.310 3.418 61.662 1.00 17.24 114 ASP A C 1
ATOM 702 O O . ASP A 1 113 ? 16.339 4.308 62.497 1.00 18.83 114 ASP A O 1
ATOM 707 N N . THR A 1 114 ? 17.389 2.727 61.312 1.00 18.36 115 THR A N 1
ATOM 708 C CA . THR A 1 114 ? 18.657 2.958 61.985 1.00 19.64 115 THR A CA 1
ATOM 709 C C . THR A 1 114 ? 19.386 4.202 61.507 1.00 21.00 115 THR A C 1
ATOM 710 O O . THR A 1 114 ? 19.181 4.655 60.349 1.00 20.49 115 THR A O 1
ATOM 714 N N . PRO A 1 115 ? 20.278 4.722 62.328 1.00 20.20 116 PRO A N 1
ATOM 715 C CA . PRO A 1 115 ? 21.077 5.873 61.930 1.00 18.81 116 PRO A CA 1
ATOM 716 C C . PRO A 1 115 ? 21.888 5.592 60.661 1.00 21.06 116 PRO A C 1
ATOM 717 O O . PRO A 1 115 ? 21.967 6.466 59.730 1.00 21.72 116 PRO A O 1
ATOM 721 N N . GLU A 1 116 ? 22.484 4.423 60.550 1.00 21.95 117 GLU A N 1
ATOM 722 C CA . GLU A 1 116 ? 23.278 4.137 59.346 1.00 26.39 117 GLU A CA 1
ATOM 723 C C . GLU A 1 116 ? 22.409 4.006 58.105 1.00 25.96 117 GLU A C 1
ATOM 724 O O . GLU A 1 116 ? 22.858 4.382 57.006 1.00 25.97 117 GLU A O 1
ATOM 730 N N . LYS A 1 117 ? 21.179 3.497 58.236 1.00 21.87 118 LYS A N 1
ATOM 731 C CA . LYS A 1 117 ? 20.302 3.393 57.061 1.00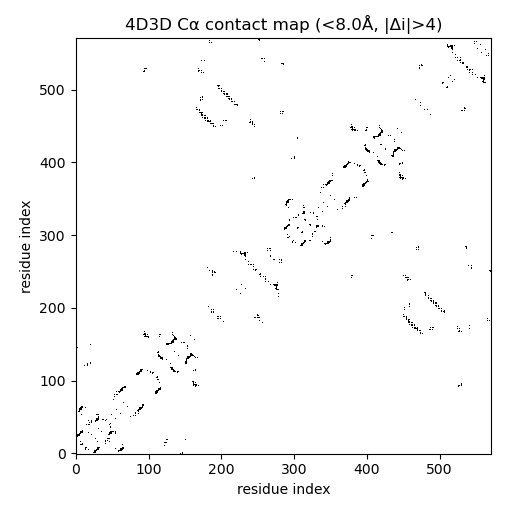 25.99 118 LYS A CA 1
ATOM 732 C C . LYS A 1 117 ? 19.986 4.799 56.563 1.00 24.88 118 LYS A C 1
ATOM 733 O O . LYS A 1 117 ? 19.994 5.000 55.337 1.00 24.78 118 LYS A O 1
ATOM 739 N N . ALA A 1 118 ? 19.735 5.718 57.483 1.00 22.48 119 ALA A N 1
ATOM 740 C CA . ALA A 1 118 ? 19.417 7.122 57.128 1.00 22.55 119 ALA A CA 1
ATOM 741 C C . ALA A 1 118 ? 20.616 7.766 56.424 1.00 22.47 119 ALA A C 1
ATOM 742 O O . ALA A 1 118 ? 20.442 8.502 55.470 1.00 22.02 119 ALA A O 1
ATOM 744 N N . ARG A 1 119 ? 21.815 7.545 56.953 1.00 21.40 120 ARG A N 1
ATOM 745 C CA . ARG A 1 119 ? 23.054 8.105 56.317 1.00 21.75 120 ARG A CA 1
ATOM 746 C C . ARG A 1 119 ? 23.256 7.590 54.902 1.00 22.36 120 ARG A C 1
ATOM 747 O O . ARG A 1 119 ? 23.558 8.347 53.950 1.00 22.56 120 ARG A O 1
ATOM 755 N N . LYS A 1 120 ? 23.088 6.292 54.709 1.00 22.71 121 LYS A N 1
ATOM 756 C CA . LYS A 1 120 ? 23.298 5.688 53.428 1.00 25.36 121 LYS A CA 1
ATOM 757 C C . LYS A 1 120 ? 22.220 6.193 52.410 1.00 26.80 121 LYS A C 1
ATOM 758 O O . LYS A 1 120 ? 22.494 6.378 51.212 1.00 24.02 121 LYS A O 1
ATOM 762 N N . ALA A 1 121 ? 20.987 6.351 52.903 1.00 23.87 122 ALA A N 1
ATOM 763 C CA . ALA A 1 121 ? 19.893 6.822 52.041 1.00 22.75 122 ALA A CA 1
ATOM 764 C C . ALA A 1 121 ? 20.184 8.231 51.604 1.00 21.21 122 ALA A C 1
ATOM 765 O O . ALA A 1 121 ? 19.919 8.562 50.416 1.00 22.83 122 ALA A O 1
ATOM 767 N N . ALA A 1 122 ? 20.697 9.076 52.497 1.00 22.09 123 ALA A N 1
ATOM 768 C CA . ALA A 1 122 ? 20.958 10.457 52.151 1.00 24.13 123 ALA A CA 1
ATOM 769 C C . ALA A 1 122 ? 21.970 10.531 50.992 1.00 26.71 123 ALA A C 1
ATOM 770 O O . ALA A 1 122 ? 21.779 11.330 50.048 1.00 23.86 123 ALA A O 1
ATOM 772 N N . LYS A 1 123 ? 23.019 9.715 51.083 1.00 26.56 124 LYS A N 1
ATOM 773 C CA . LYS A 1 123 ? 24.058 9.722 50.052 1.00 25.42 124 LYS A CA 1
ATOM 774 C C . LYS A 1 123 ? 23.498 9.197 48.739 1.00 25.54 124 LYS A C 1
ATOM 775 O O . LYS A 1 123 ? 23.811 9.773 47.663 1.00 26.42 124 LYS A O 1
ATOM 778 N N . TRP A 1 124 ? 22.751 8.082 48.775 1.00 22.36 125 TRP A N 1
ATOM 779 C CA . TRP A 1 124 ? 22.098 7.505 47.606 1.00 22.83 125 TRP A CA 1
ATOM 780 C C . TRP A 1 124 ? 21.192 8.520 46.882 1.00 26.10 125 TRP A C 1
ATOM 781 O O . TRP A 1 124 ? 21.165 8.565 45.638 1.00 26.00 125 TRP A O 1
ATOM 792 N N . LEU A 1 125 ? 20.421 9.286 47.648 1.00 22.59 126 LEU A N 1
ATOM 793 C CA . LEU A 1 125 ? 19.574 10.342 47.072 1.00 22.75 126 LEU A CA 1
ATOM 794 C C . LEU A 1 125 ? 20.401 11.494 46.496 1.00 24.56 126 LEU A C 1
ATOM 795 O O . LEU A 1 125 ? 20.086 11.980 45.419 1.00 26.96 126 LEU A O 1
ATOM 800 N N . GLU A 1 126 ? 21.453 11.899 47.189 1.00 25.72 1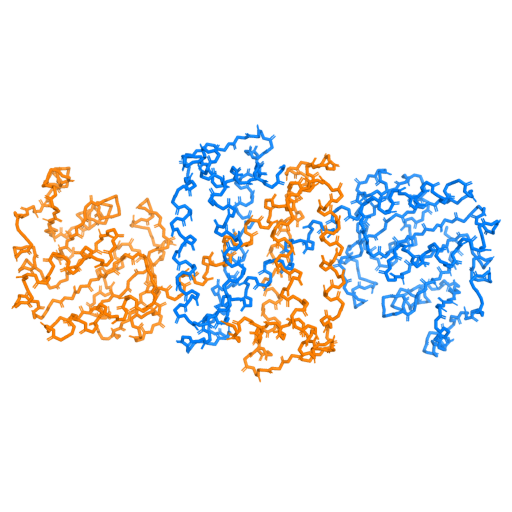27 GLU A N 1
ATOM 801 C CA . GLU A 1 126 ? 22.289 12.987 46.714 1.00 28.80 127 GLU A CA 1
ATOM 802 C C . GLU A 1 126 ? 22.926 12.607 45.394 1.00 30.40 127 GLU A C 1
ATOM 803 O O . GLU A 1 126 ? 23.044 13.470 44.500 1.00 30.53 127 GLU A O 1
ATOM 809 N N . ASP A 1 127 ? 23.297 11.341 45.260 1.00 27.44 128 ASP A N 1
ATOM 810 C CA . ASP A 1 127 ? 23.931 10.846 44.029 1.00 29.80 128 ASP A CA 1
ATOM 811 C C . ASP A 1 127 ? 22.938 10.972 42.867 1.00 34.39 128 ASP A C 1
ATOM 812 O O . ASP A 1 127 ? 23.356 11.026 41.716 1.00 30.94 128 ASP A O 1
ATOM 817 N N . ARG A 1 128 ? 21.632 10.978 43.161 1.00 28.22 129 ARG A N 1
ATOM 818 C CA . ARG A 1 128 ? 20.572 11.083 42.154 1.00 25.49 129 ARG A CA 1
ATOM 819 C C . ARG A 1 128 ? 19.974 12.526 42.061 1.00 24.20 129 ARG A C 1
ATOM 820 O O . ARG A 1 128 ? 18.938 12.723 41.456 1.00 25.86 129 ARG A O 1
ATOM 828 N N . GLY A 1 129 ? 20.645 13.511 42.642 1.00 23.53 130 GLY A N 1
ATOM 829 C CA . GLY A 1 129 ? 20.266 14.890 42.539 1.00 25.56 130 GLY A CA 1
ATOM 830 C C . GLY A 1 129 ? 19.183 15.359 43.456 1.00 27.46 130 GLY A C 1
ATOM 831 O O . GLY A 1 129 ? 18.661 16.480 43.282 1.00 23.70 130 GLY A O 1
ATOM 832 N N . ALA A 1 130 ? 18.839 14.520 44.459 1.00 24.50 131 ALA A N 1
ATOM 833 C CA . ALA A 1 130 ? 17.820 14.830 45.458 1.00 22.73 131 ALA A CA 1
ATOM 834 C C . ALA A 1 130 ? 18.470 15.258 46.777 1.00 21.48 131 ALA A C 1
ATOM 835 O O . ALA A 1 130 ? 19.695 15.110 46.955 1.00 21.93 131 ALA A O 1
ATOM 837 N N . ARG A 1 131 ? 17.694 15.871 47.674 1.00 20.70 132 ARG A N 1
ATOM 838 C CA . ARG A 1 131 ? 18.155 16.187 49.010 1.00 21.37 132 ARG A CA 1
ATOM 839 C C . ARG A 1 131 ? 17.330 15.400 50.014 1.00 22.90 132 ARG A C 1
ATOM 840 O O . ARG A 1 131 ? 16.203 15.054 49.686 1.00 20.15 132 ARG A O 1
ATOM 848 N N . HIS A 1 132 ? 17.892 15.137 51.212 1.00 21.07 133 HIS A N 1
ATOM 849 C CA . HIS A 1 132 ? 17.282 14.231 52.195 1.00 21.72 133 HIS A CA 1
ATOM 850 C C . HIS A 1 132 ? 17.268 14.936 53.556 1.00 20.25 133 HIS A C 1
ATOM 851 O O . HIS A 1 132 ? 18.301 15.464 54.002 1.00 21.93 133 HIS A O 1
ATOM 858 N N . ILE A 1 133 ? 16.107 14.942 54.203 1.00 17.32 134 ILE A N 1
ATOM 859 C CA . ILE A 1 133 ? 16.003 15.284 55.603 1.00 17.25 134 ILE A CA 1
ATOM 860 C C . ILE A 1 133 ? 15.457 14.080 56.398 1.00 18.83 134 ILE A C 1
ATOM 861 O O . ILE A 1 133 ? 14.508 13.425 55.957 1.00 15.50 134 ILE A O 1
ATOM 866 N N . THR A 1 134 ? 16.083 13.835 57.544 1.00 17.60 135 THR A N 1
ATOM 867 C CA . THR A 1 134 ? 15.622 12.693 58.450 1.00 18.45 135 THR A CA 1
ATOM 868 C C . THR A 1 134 ? 14.758 13.239 59.519 1.00 18.19 135 THR A C 1
ATOM 869 O O . THR A 1 134 ? 15.109 14.228 60.202 1.00 17.82 135 THR A O 1
ATOM 873 N N . GLY A 1 135 ? 13.557 12.651 59.752 1.00 15.61 136 GLY A N 1
ATOM 874 C CA . GLY A 1 135 ? 12.728 13.037 60.847 1.00 15.43 136 GLY A CA 1
ATOM 875 C C . GLY A 1 135 ? 12.339 11.824 61.719 1.00 16.69 136 GLY A C 1
ATOM 876 O O . GLY A 1 135 ? 12.000 10.762 61.187 1.00 17.29 136 GLY A O 1
ATOM 877 N N . GLY A 1 136 ? 12.384 12.011 63.024 1.00 16.74 137 GLY A N 1
ATOM 878 C CA . GLY A 1 136 ? 11.942 11.000 64.022 1.00 18.05 137 GLY A CA 1
ATOM 879 C C . GLY A 1 136 ? 10.782 11.534 64.810 1.00 16.19 137 GLY A C 1
ATOM 880 O O . GLY A 1 136 ? 10.958 12.360 65.712 1.00 15.76 137 GLY A O 1
ATOM 881 N N . VAL A 1 137 ? 9.563 11.135 64.451 1.00 15.63 138 VAL A N 1
ATOM 882 C CA . VAL A 1 137 ? 8.358 11.671 65.039 1.00 15.31 138 VAL A CA 1
ATOM 883 C C . VAL A 1 137 ? 8.176 11.025 66.418 1.00 18.15 138 VAL A C 1
ATOM 884 O O . VAL A 1 137 ? 8.164 9.787 66.486 1.00 19.56 138 VAL A O 1
ATOM 888 N N . GLN A 1 138 ? 8.023 11.856 67.421 1.00 18.56 139 GLN A N 1
ATOM 889 C CA . GLN A 1 138 ? 7.966 11.379 68.829 1.00 19.67 139 GLN A CA 1
ATOM 890 C C . GLN A 1 138 ? 6.567 11.092 69.361 1.00 20.37 139 GLN A C 1
ATOM 891 O O . GLN A 1 138 ? 6.414 10.700 70.556 1.00 23.30 139 GLN A O 1
ATOM 897 N N . VAL A 1 139 ? 5.520 11.281 68.579 1.00 18.33 140 VAL A N 1
ATOM 898 C CA . VAL A 1 139 ? 4.131 11.264 68.998 1.00 18.06 140 VAL A CA 1
ATOM 899 C C . VAL A 1 139 ? 3.306 10.297 68.079 1.00 18.93 140 VAL A C 1
ATOM 900 O O . VAL A 1 139 ? 3.762 9.923 66.990 1.00 20.91 140 VAL A O 1
ATOM 904 N N . PRO A 1 140 ? 2.168 9.800 68.585 1.00 20.04 141 PRO A N 1
ATOM 905 C CA . PRO A 1 140 ? 1.324 8.974 67.754 1.00 22.13 141 PRO A CA 1
ATOM 906 C C . PRO A 1 140 ? 0.577 9.904 66.763 1.00 21.47 141 PRO A C 1
ATOM 907 O O . PRO A 1 140 ? 0.635 11.151 66.904 1.00 20.35 141 PRO A O 1
ATOM 911 N N . PRO A 1 141 ? -0.175 9.329 65.834 1.00 24.42 142 PRO A N 1
ATOM 912 C CA . PRO A 1 141 ? -0.869 10.184 64.846 1.00 22.12 142 PRO A CA 1
ATOM 913 C C . PRO A 1 141 ? -1.735 11.264 65.474 1.00 21.55 142 PRO A C 1
ATOM 914 O O . PRO A 1 141 ? -1.836 12.400 64.887 1.00 21.12 142 PRO A O 1
ATOM 918 N N . SER A 1 142 ? -2.347 11.000 66.652 1.00 21.87 143 SER A N 1
ATOM 919 C CA . SER A 1 142 ? -3.154 11.975 67.324 1.00 23.46 143 SER A CA 1
ATOM 920 C C . SER A 1 142 ? -2.426 13.248 67.715 1.00 23.46 143 SER A C 1
ATOM 921 O O . SER A 1 142 ? -3.072 14.297 67.911 1.00 23.67 143 SER A O 1
ATOM 924 N N . GLY A 1 143 ? -1.078 13.197 67.778 1.00 22.16 144 GLY A N 1
ATOM 925 C CA . GLY A 1 143 ? -0.290 14.368 68.148 1.00 20.75 144 GLY A CA 1
ATOM 926 C C . GLY A 1 143 ? 0.092 15.248 66.971 1.00 18.60 144 GLY A C 1
ATOM 927 O O . GLY A 1 143 ? 0.571 16.364 67.168 1.00 20.81 144 GLY A O 1
ATOM 928 N N . ILE A 1 144 ? -0.189 14.777 65.757 1.00 19.21 145 ILE A N 1
ATOM 929 C CA . ILE A 1 144 ? 0.059 15.630 64.569 1.00 19.35 145 ILE A CA 1
ATOM 930 C C . ILE A 1 144 ? -0.883 16.848 64.558 1.00 19.55 145 ILE A C 1
ATOM 931 O O . ILE A 1 144 ? -2.085 16.759 64.824 1.00 20.68 145 ILE A O 1
ATOM 936 N N . GLY A 1 145 ? -0.343 18.007 64.282 1.00 19.62 146 GLY A N 1
ATOM 937 C CA . GLY A 1 145 ? -1.089 19.264 64.332 1.00 22.87 146 GLY A CA 1
ATOM 938 C C . GLY A 1 145 ? -0.991 19.971 65.657 1.00 25.04 146 GLY A C 1
ATOM 939 O O . GLY A 1 145 ? -1.590 21.036 65.805 1.00 23.76 146 GLY A O 1
ATOM 940 N N . LYS A 1 146 ? -0.263 19.394 66.628 1.00 24.60 147 LYS A N 1
ATOM 941 C CA . LYS A 1 146 ? -0.162 20.038 67.986 1.00 25.34 147 LYS A CA 1
ATOM 942 C C . LYS A 1 146 ? 1.225 20.555 68.272 1.00 23.72 147 LYS A C 1
ATOM 943 O O . LYS A 1 146 ? 2.216 19.853 68.114 1.00 22.59 147 LYS A O 1
ATOM 949 N N . SER A 1 147 ? 1.341 21.825 68.694 1.00 24.65 148 SER A N 1
ATOM 950 C CA . SER A 1 147 ? 2.670 22.420 68.832 1.00 25.12 148 SER A CA 1
ATOM 951 C C . SER A 1 147 ? 3.432 21.829 70.051 1.00 22.27 148 SER A C 1
ATOM 952 O O . SER A 1 147 ? 4.619 21.934 70.117 1.00 24.69 148 SER A O 1
ATOM 955 N N . GLU A 1 148 ? 2.728 21.208 70.976 1.00 24.67 149 GLU A N 1
ATOM 956 C CA . GLU A 1 148 ? 3.381 20.469 72.116 1.00 28.20 149 GLU A CA 1
ATOM 957 C C . GLU A 1 148 ? 4.087 19.195 71.629 1.00 25.44 149 GLU A C 1
ATOM 958 O O . GLU A 1 148 ? 4.931 18.616 72.326 1.00 24.63 149 GLU A O 1
ATOM 964 N N . SER A 1 149 ? 3.744 18.731 70.418 1.00 22.72 150 SER A N 1
ATOM 965 C CA . SER A 1 149 ? 4.416 17.570 69.854 1.00 18.65 150 SER A CA 1
ATOM 966 C C . SER A 1 149 ? 5.765 17.957 69.228 1.00 19.95 150 SER A C 1
ATOM 967 O O . SER A 1 149 ? 5.891 19.034 68.625 1.00 21.19 150 SER A O 1
ATOM 970 N N . TYR A 1 150 ? 6.781 17.114 69.338 1.00 18.14 151 TYR A N 1
ATOM 971 C CA . TYR A 1 150 ? 8.083 17.334 68.742 1.00 18.64 151 TYR A CA 1
ATOM 972 C C . TYR A 1 150 ? 8.497 16.192 67.810 1.00 18.93 151 TYR A C 1
ATOM 973 O O . TYR A 1 150 ? 8.115 15.006 67.980 1.00 21.36 151 TYR A O 1
ATOM 982 N N . THR A 1 151 ? 9.224 16.544 66.761 1.00 15.21 152 THR A N 1
ATOM 983 C CA . THR A 1 151 ? 9.910 15.628 65.879 1.00 16.46 152 THR A CA 1
ATOM 984 C C . THR A 1 151 ? 11.391 15.978 65.853 1.00 16.37 152 THR A C 1
ATOM 985 O O . THR A 1 151 ? 11.776 17.160 65.647 1.00 16.29 152 THR A O 1
ATOM 989 N N . TYR A 1 152 ? 12.286 14.991 66.006 1.00 16.38 153 TYR A N 1
ATOM 990 C CA . TYR A 1 152 ? 13.713 15.197 65.810 1.00 17.58 153 TYR A CA 1
ATOM 991 C C . TYR A 1 152 ? 14.019 15.307 64.331 1.00 16.75 153 TYR A C 1
ATOM 992 O O . TYR A 1 152 ? 13.536 14.529 63.490 1.00 15.64 153 TYR A O 1
ATOM 1001 N N . TYR A 1 153 ? 14.835 16.278 63.940 1.00 17.31 154 TYR A N 1
ATOM 1002 C CA . TYR A 1 153 ? 15.260 16.412 62.547 1.00 16.49 154 TYR A CA 1
ATOM 1003 C C . TYR A 1 153 ? 16.762 16.461 62.423 1.00 17.86 154 TYR A C 1
ATOM 1004 O O . TYR A 1 153 ? 17.454 17.042 63.254 1.00 19.66 154 TYR A O 1
ATOM 1013 N N . SER A 1 154 ? 17.273 15.947 61.344 1.00 17.57 155 SER A N 1
ATOM 1014 C CA . SER A 1 154 ? 18.675 16.156 60.990 1.00 17.64 155 SER A CA 1
ATOM 1015 C C . SER A 1 154 ? 18.948 16.035 59.508 1.00 21.22 155 SER A C 1
ATOM 1016 O O . SER A 1 154 ? 18.136 15.520 58.726 1.00 18.69 155 SER A O 1
ATOM 1019 N N . GLY A 1 155 ? 20.117 16.545 59.087 1.00 19.05 156 GLY A N 1
ATOM 1020 C CA . GLY A 1 155 ? 20.448 16.666 57.685 1.00 19.36 156 GLY A CA 1
ATOM 1021 C C . GLY A 1 155 ? 20.914 18.106 57.360 1.00 19.29 156 GLY A C 1
ATOM 1022 O O . GLY A 1 155 ? 21.110 18.929 58.275 1.00 23.41 156 GLY A O 1
ATOM 1023 N N . ASP A 1 156 ? 21.171 18.332 56.055 1.00 21.24 157 ASP A N 1
ATOM 1024 C CA . ASP A 1 156 ? 21.644 19.650 55.629 1.00 21.77 157 ASP A CA 1
ATOM 1025 C C . ASP A 1 156 ? 20.825 20.768 56.205 1.00 22.55 157 ASP A C 1
ATOM 1026 O O . ASP A 1 156 ? 19.612 20.853 56.026 1.00 21.97 157 ASP A O 1
ATOM 1031 N N . ARG A 1 157 ? 21.462 21.704 56.887 1.00 21.76 158 ARG A N 1
ATOM 1032 C CA . ARG A 1 157 ? 20.789 22.750 57.565 1.00 23.48 158 ARG A CA 1
ATOM 1033 C C . ARG A 1 157 ? 20.046 23.786 56.640 1.00 23.53 158 ARG A C 1
ATOM 1034 O O . ARG A 1 157 ? 18.983 24.298 57.005 1.00 21.90 158 ARG A O 1
ATOM 1042 N N . VAL A 1 158 ? 20.638 24.065 55.484 1.00 26.19 159 VAL A N 1
ATOM 1043 C CA . VAL A 1 158 ? 20.007 24.996 54.498 1.00 26.11 159 VAL A CA 1
ATOM 1044 C C . VAL A 1 158 ? 18.700 24.408 53.926 1.00 25.08 159 VAL A C 1
ATOM 1045 O O . VAL A 1 158 ? 17.685 25.110 53.846 1.00 25.48 159 VAL A O 1
ATOM 1049 N N . VAL A 1 159 ? 18.726 23.084 53.675 1.00 22.55 160 VAL A N 1
ATOM 1050 C CA . VAL A 1 159 ? 17.578 22.366 53.150 1.00 20.36 160 VAL A CA 1
ATOM 1051 C C . VAL A 1 159 ? 16.506 22.350 54.256 1.00 21.36 160 VAL A C 1
ATOM 1052 O O . VAL A 1 159 ? 15.329 22.660 54.015 1.00 19.08 160 VAL A O 1
ATOM 1056 N N . PHE A 1 160 ? 16.896 22.072 55.524 1.00 19.70 161 PHE A N 1
ATOM 1057 C CA . PHE A 1 160 ? 15.974 22.059 56.617 1.00 18.43 161 PHE A CA 1
ATOM 1058 C C . PHE A 1 160 ? 15.327 23.427 56.789 1.00 20.00 161 PHE A C 1
ATOM 1059 O O . PHE A 1 160 ? 14.090 23.542 56.909 1.00 16.80 161 PHE A O 1
ATOM 1067 N N . GLU A 1 161 ? 16.116 24.498 56.793 1.00 19.09 162 GLU A N 1
ATOM 1068 C CA . GLU A 1 161 ? 15.525 25.806 57.010 1.00 21.68 162 GLU A CA 1
ATOM 1069 C C . GLU A 1 161 ? 14.572 26.217 55.870 1.00 20.26 162 GLU A C 1
ATOM 1070 O O . GLU A 1 161 ? 13.559 26.923 56.104 1.00 21.95 162 GLU A O 1
ATOM 1076 N N . ALA A 1 162 ? 14.842 25.743 54.690 1.00 20.30 163 ALA A N 1
ATOM 1077 C CA . ALA A 1 162 ? 13.958 26.061 53.551 1.00 24.82 163 ALA A CA 1
ATOM 1078 C C . ALA A 1 162 ? 12.573 25.480 53.687 1.00 23.54 163 ALA A C 1
ATOM 1079 O O . ALA A 1 162 ? 11.605 26.006 53.106 1.00 21.05 163 ALA A O 1
ATOM 1081 N N . HIS A 1 163 ? 12.457 24.353 54.422 1.00 18.60 164 HIS A N 1
ATOM 1082 C CA . HIS A 1 163 ? 11.163 23.645 54.536 1.00 18.19 164 HIS A CA 1
ATOM 1083 C C . HIS A 1 163 ? 10.619 23.589 55.922 1.00 18.74 164 HIS A C 1
ATOM 1084 O O . HIS A 1 163 ? 9.566 23.052 56.173 1.00 17.10 164 HIS A O 1
ATOM 1091 N N . ARG A 1 164 ? 11.315 24.196 56.868 1.00 19.18 165 ARG A N 1
ATOM 1092 C CA . ARG A 1 164 ? 10.895 24.198 58.242 1.00 19.68 165 ARG A CA 1
ATOM 1093 C C . ARG A 1 164 ? 9.482 24.652 58.496 1.00 18.60 165 ARG A C 1
ATOM 1094 O O . ARG A 1 164 ? 8.768 24.131 59.352 1.00 16.90 165 ARG A O 1
ATOM 1102 N N . GLU A 1 165 ? 9.070 25.745 57.809 1.00 18.00 166 GLU A N 1
ATOM 1103 C CA . GLU A 1 165 ? 7.743 26.262 58.014 1.00 17.22 166 GLU A CA 1
ATOM 1104 C C . GLU A 1 165 ? 6.667 25.228 57.712 1.00 14.95 166 GLU A C 1
ATOM 1105 O O . GLU A 1 165 ? 5.722 25.059 58.492 1.00 18.62 166 GLU A O 1
ATOM 1111 N N . THR A 1 166 ? 6.835 24.485 56.616 1.00 15.94 167 THR A N 1
ATOM 1112 C CA . THR A 1 166 ? 5.897 23.393 56.295 1.00 16.77 167 THR A CA 1
ATOM 1113 C C . THR A 1 166 ? 5.978 22.279 57.349 1.00 15.50 167 THR A C 1
ATOM 1114 O O . THR A 1 166 ? 4.942 21.769 57.753 1.00 15.80 167 THR A O 1
ATOM 1118 N N . LEU A 1 167 ? 7.194 21.893 57.683 1.00 16.97 168 LEU A N 1
ATOM 1119 C CA . LEU A 1 167 ? 7.329 20.789 58.690 1.00 16.67 168 LEU A CA 1
ATOM 1120 C C . LEU A 1 167 ? 6.688 21.135 60.010 1.00 17.79 168 LEU A C 1
ATOM 1121 O O . LEU A 1 167 ? 6.122 20.305 60.682 1.00 16.88 168 LEU A O 1
ATOM 1126 N N . GLU A 1 168 ? 6.780 22.399 60.416 1.00 15.99 169 GLU A N 1
ATOM 1127 C CA . GLU A 1 168 ? 6.189 22.860 61.649 1.00 16.80 169 GLU A CA 1
ATOM 1128 C C . GLU A 1 168 ? 4.637 23.054 61.655 1.00 17.22 169 GLU A C 1
ATOM 1129 O O . GLU A 1 168 ? 4.024 23.305 62.682 1.00 19.39 169 GLU A O 1
ATOM 1135 N N . VAL A 1 169 ? 3.958 22.854 60.524 1.00 15.74 170 VAL A N 1
ATOM 1136 C CA . VAL A 1 169 ? 2.540 22.671 60.538 1.00 17.41 170 VAL A CA 1
ATOM 1137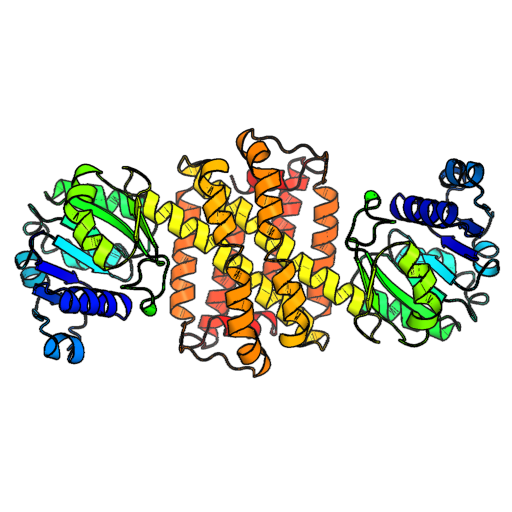 C C . VAL A 1 169 ? 2.207 21.328 61.212 1.00 18.00 170 VAL A C 1
ATOM 1138 O O . VAL A 1 169 ? 1.181 21.205 61.839 1.00 19.34 170 VAL A O 1
ATOM 1142 N N . LEU A 1 170 ? 3.092 20.359 61.099 1.00 17.67 171 LEU A N 1
ATOM 1143 C CA . LEU A 1 170 ? 2.823 19.037 61.667 1.00 18.07 171 LEU A CA 1
ATOM 1144 C C . LEU A 1 170 ? 3.130 18.917 63.175 1.00 19.65 171 LEU A C 1
ATOM 1145 O O . LEU A 1 170 ? 2.336 18.353 63.916 1.00 18.90 171 LEU A O 1
ATOM 1150 N N . THR A 1 171 ? 4.321 19.359 63.549 1.00 17.30 172 THR A N 1
ATOM 1151 C CA . THR A 1 171 ? 4.743 19.361 64.945 1.00 19.37 172 THR A CA 1
ATOM 1152 C C . THR A 1 171 ? 5.777 20.472 65.152 1.00 20.09 172 THR A C 1
ATOM 1153 O O . THR A 1 171 ? 6.309 21.021 64.181 1.00 18.17 172 THR A O 1
ATOM 1157 N N . SER A 1 172 ? 6.165 20.727 66.428 1.00 19.00 173 SER A N 1
ATOM 1158 C CA . SER A 1 172 ? 7.386 21.488 66.664 1.00 20.06 173 SER A CA 1
ATOM 1159 C C . SER A 1 172 ? 8.604 20.705 66.218 1.00 19.96 173 SER A C 1
ATOM 1160 O O . SER A 1 172 ? 8.552 19.480 66.101 1.00 19.97 173 SER A O 1
ATOM 1163 N N . SER A 1 173 ? 9.710 21.374 65.937 1.00 17.49 174 SER A N 1
ATOM 1164 C CA . SER A 1 173 ? 10.922 20.728 65.435 1.00 19.32 174 SER A CA 1
ATOM 1165 C C . SER A 1 173 ? 12.009 20.706 66.547 1.00 19.08 174 SER A C 1
ATOM 1166 O O . SER A 1 173 ? 12.115 21.633 67.330 1.00 21.00 174 SER A O 1
ATOM 1169 N N . ASP A 1 174 ? 12.835 19.701 66.511 1.00 17.94 175 ASP A N 1
ATOM 1170 C CA . ASP A 1 174 ? 14.100 19.679 67.281 1.00 17.82 175 ASP A CA 1
ATOM 1171 C C . ASP A 1 174 ? 15.205 19.289 66.404 1.00 17.38 175 ASP A C 1
ATOM 1172 O O . ASP A 1 174 ? 15.485 18.107 66.188 1.00 17.10 175 ASP A O 1
ATOM 1177 N N . TYR A 1 175 ? 15.868 20.282 65.755 1.00 18.27 176 TYR A N 1
ATOM 1178 C CA . TYR A 1 175 ? 16.879 20.031 64.805 1.00 17.89 176 TYR A CA 1
ATOM 1179 C C . TYR A 1 175 ? 18.194 19.655 65.553 1.00 18.88 176 TYR A C 1
ATOM 1180 O O . TYR A 1 175 ? 18.644 20.402 66.385 1.00 20.80 176 TYR A O 1
ATOM 1189 N N . ARG A 1 176 ? 18.742 18.473 65.290 1.00 19.20 177 ARG A N 1
ATOM 1190 C CA . ARG A 1 176 ? 19.874 17.945 66.041 1.00 21.88 177 ARG A CA 1
ATOM 1191 C C . ARG A 1 176 ? 21.246 18.122 65.401 1.00 24.10 177 ARG A C 1
ATOM 1192 O O . ARG A 1 176 ? 22.248 17.813 66.049 1.00 26.96 177 ARG A O 1
ATOM 1200 N N . GLY A 1 177 ? 21.333 18.500 64.140 1.00 22.55 178 GLY A N 1
ATOM 1201 C CA . GLY A 1 177 ? 22.611 18.614 63.449 1.00 24.85 178 GLY A CA 1
ATOM 1202 C C . GLY A 1 177 ? 22.610 18.157 62.030 1.00 24.19 178 GLY A C 1
ATOM 1203 O O . GLY A 1 177 ? 21.589 17.710 61.500 1.00 23.31 178 GLY A O 1
ATOM 1204 N N . GLU A 1 178 ? 23.766 18.314 61.364 1.00 28.52 179 GLU A N 1
ATOM 1205 C CA . GLU A 1 178 ? 23.874 18.101 59.917 1.00 27.20 179 GLU A CA 1
ATOM 1206 C C . GLU A 1 178 ? 23.909 16.670 59.541 1.00 23.09 179 GLU A C 1
ATOM 1207 O O . GLU A 1 178 ? 23.540 16.306 58.410 1.00 23.44 179 GLU A O 1
ATOM 1213 N N . ASP A 1 179 ? 24.358 15.802 60.452 1.00 25.15 180 ASP A N 1
ATOM 1214 C CA . ASP A 1 179 ? 24.499 14.394 60.148 1.00 23.46 180 ASP A CA 1
ATOM 1215 C C . ASP A 1 179 ? 23.097 13.804 60.006 1.00 21.37 180 ASP A C 1
ATOM 1216 O O . ASP A 1 179 ? 22.342 13.898 60.969 1.00 20.41 180 ASP A O 1
ATOM 1221 N N . PRO A 1 180 ? 22.774 13.219 58.823 1.00 21.48 181 PRO A N 1
ATOM 1222 C CA . PRO A 1 180 ? 21.448 12.627 58.581 1.00 20.94 181 PRO A CA 1
ATOM 1223 C C . PRO A 1 180 ? 21.099 11.474 59.497 1.00 22.53 181 PRO A C 1
ATOM 1224 O O . PRO A 1 180 ? 19.900 11.172 59.705 1.00 19.55 181 PRO A O 1
ATOM 1228 N N . GLY A 1 181 ? 22.118 10.850 60.088 1.00 19.91 182 GLY A N 1
ATOM 1229 C CA . GLY A 1 181 ? 21.781 9.789 61.090 1.00 19.10 182 GLY A CA 1
ATOM 1230 C C . GLY A 1 181 ? 21.293 10.247 62.408 1.00 17.81 182 GLY A C 1
ATOM 1231 O O . GLY A 1 181 ? 20.697 9.429 63.181 1.00 20.08 182 GLY A O 1
ATOM 1232 N N . LEU A 1 182 ? 21.512 11.536 62.789 1.00 20.19 183 LEU A N 1
ATOM 1233 C CA . LEU A 1 182 ? 21.240 11.980 64.178 1.00 18.54 183 LEU A CA 1
ATOM 1234 C C . LEU A 1 182 ? 19.798 11.935 64.587 1.00 20.09 183 LEU A C 1
ATOM 1235 O O . LEU A 1 182 ? 19.503 11.564 65.729 1.00 19.74 183 LEU A O 1
ATOM 1240 N N . ALA A 1 183 ? 18.828 12.249 63.668 1.00 17.01 184 ALA A N 1
ATOM 1241 C CA . ALA A 1 183 ? 17.466 12.215 64.077 1.00 17.58 184 ALA A CA 1
ATOM 1242 C C . ALA A 1 183 ? 17.061 10.757 64.487 1.00 15.51 184 ALA A C 1
ATOM 1243 O O . ALA A 1 183 ? 16.242 10.596 65.446 1.00 16.47 184 ALA A O 1
ATOM 1245 N N . MET A 1 184 ? 17.566 9.772 63.742 1.00 17.21 185 MET A N 1
ATOM 1246 C CA . MET A 1 184 ? 17.258 8.365 64.038 1.00 16.78 185 MET A CA 1
ATOM 1247 C C . MET A 1 184 ? 18.075 7.904 65.274 1.00 16.67 185 MET A C 1
ATOM 1248 O O . MET A 1 184 ? 17.586 7.107 66.112 1.00 16.49 185 MET A O 1
ATOM 1253 N N . LEU A 1 185 ? 19.261 8.448 65.466 1.00 14.53 186 LEU A N 1
ATOM 1254 C CA . LEU A 1 185 ? 20.031 8.161 66.759 1.00 17.32 186 LEU A CA 1
ATOM 1255 C C . LEU A 1 185 ? 19.259 8.546 68.001 1.00 17.05 186 LEU A C 1
ATOM 1256 O O . LEU A 1 185 ? 19.004 7.702 68.890 1.00 17.39 186 LEU A O 1
ATOM 1261 N N . TYR A 1 186 ? 18.821 9.789 68.108 1.00 15.59 187 TYR A N 1
ATOM 1262 C CA . TYR A 1 186 ? 18.051 10.217 69.220 1.00 16.29 187 TYR A CA 1
ATOM 1263 C C . TYR A 1 186 ? 16.727 9.436 69.383 1.00 15.43 187 TYR A C 1
ATOM 1264 O O . TYR A 1 186 ? 16.284 9.080 70.493 1.00 15.30 187 TYR A O 1
ATOM 1273 N N . TYR A 1 187 ? 16.072 9.147 68.242 1.00 15.60 188 TYR A N 1
ATOM 1274 C CA . TYR A 1 187 ? 14.850 8.397 68.322 1.00 16.19 188 TYR A CA 1
ATOM 1275 C C . TYR A 1 187 ? 15.055 6.932 68.878 1.00 14.33 188 TYR A C 1
ATOM 1276 O O . TYR A 1 187 ? 14.316 6.500 69.777 1.00 16.25 188 TYR A O 1
ATOM 1285 N N . GLN A 1 188 ? 16.028 6.246 68.324 1.00 15.69 189 GLN A N 1
ATOM 1286 C CA . GLN A 1 188 ? 16.267 4.816 68.644 1.00 14.72 189 GLN A CA 1
ATOM 1287 C C . GLN A 1 188 ? 16.763 4.669 70.093 1.00 16.80 189 GLN A C 1
ATOM 1288 O O . GLN A 1 188 ? 16.343 3.705 70.763 1.00 13.86 189 GLN A O 1
ATOM 1294 N N . ILE A 1 189 ? 17.621 5.582 70.564 1.00 15.64 190 ILE A N 1
ATOM 1295 C CA . ILE A 1 189 ? 18.152 5.409 71.984 1.00 16.65 190 ILE A CA 1
ATOM 1296 C C . ILE A 1 189 ? 17.020 5.659 73.014 1.00 17.26 190 ILE A C 1
ATOM 1297 O O . ILE A 1 189 ? 16.980 5.027 74.067 1.00 16.19 190 ILE A O 1
ATOM 1302 N N . GLN A 1 190 ? 16.040 6.553 72.682 1.00 15.30 191 GLN A N 1
ATOM 1303 C CA . GLN A 1 190 ? 14.901 6.716 73.562 1.00 15.48 191 GLN A CA 1
ATOM 1304 C C . GLN A 1 190 ? 14.011 5.469 73.517 1.00 14.51 191 GLN A C 1
ATOM 1305 O O . GLN A 1 190 ? 13.447 5.108 74.581 1.00 13.94 191 GLN A O 1
ATOM 1311 N N . MET A 1 191 ? 13.860 4.873 72.348 1.00 14.00 192 MET A N 1
ATOM 1312 C CA . MET A 1 191 ? 13.041 3.658 72.267 1.00 14.29 192 MET A CA 1
ATOM 1313 C C . MET A 1 191 ? 13.709 2.470 72.970 1.00 13.42 192 MET A C 1
ATOM 1314 O O . MET A 1 191 ? 12.988 1.628 73.534 1.00 13.11 192 MET A O 1
ATOM 1319 N N . ASP A 1 192 ? 15.019 2.428 73.014 1.00 13.71 193 ASP A N 1
ATOM 1320 C CA . ASP A 1 192 ? 15.769 1.382 73.791 1.00 14.05 193 ASP A CA 1
ATOM 1321 C C . ASP A 1 192 ? 15.329 1.461 75.243 1.00 12.78 193 ASP A C 1
ATOM 1322 O O . ASP A 1 192 ? 14.961 0.431 75.869 1.00 13.09 193 ASP A O 1
ATOM 1327 N N . ILE A 1 193 ? 15.318 2.664 75.820 1.00 12.35 194 ILE A N 1
ATOM 1328 C CA . ILE A 1 193 ? 14.850 2.886 77.219 1.00 12.33 194 ILE A CA 1
ATOM 1329 C C . ILE A 1 193 ? 13.333 2.515 77.344 1.00 12.86 194 ILE A C 1
ATOM 1330 O O . ILE A 1 193 ? 12.924 1.755 78.219 1.00 13.25 194 ILE A O 1
ATOM 1335 N N . PHE A 1 194 ? 12.486 3.024 76.414 1.00 11.96 195 PHE A N 1
ATOM 1336 C CA . PHE A 1 194 ? 11.105 2.806 76.475 1.00 12.59 195 PHE A CA 1
ATOM 1337 C C . PHE A 1 194 ? 10.747 1.323 76.592 1.00 12.03 195 PHE A C 1
ATOM 1338 O O . PHE A 1 194 ? 10.008 0.933 77.546 1.00 11.79 195 PHE A O 1
ATOM 1346 N N . TRP A 1 195 ? 11.149 0.552 75.591 1.00 12.38 196 TRP A N 1
ATOM 1347 C CA . TRP A 1 195 ? 10.739 -0.819 75.532 1.00 12.79 196 TRP A CA 1
ATOM 1348 C C . TRP A 1 195 ? 11.329 -1.648 76.681 1.00 12.77 196 TRP A C 1
ATOM 1349 O O . TRP A 1 195 ? 10.662 -2.523 77.228 1.00 12.37 196 TRP A O 1
ATOM 1360 N N . THR A 1 196 ? 12.579 -1.394 77.011 1.00 13.15 197 THR A N 1
ATOM 1361 C CA . THR A 1 196 ? 13.237 -2.236 78.051 1.00 13.23 197 THR A CA 1
ATOM 1362 C C . THR A 1 196 ? 12.643 -1.938 79.402 1.00 12.68 197 THR A C 1
ATOM 1363 O O . THR A 1 196 ? 12.334 -2.845 80.186 1.00 13.01 197 THR A O 1
ATOM 1367 N N . ALA A 1 197 ? 12.433 -0.633 79.708 1.00 12.45 198 ALA A N 1
ATOM 1368 C CA . ALA A 1 197 ? 11.847 -0.240 80.977 1.00 12.22 198 ALA A CA 1
ATOM 1369 C C . ALA A 1 197 ? 10.367 -0.691 81.101 1.00 11.89 198 ALA A C 1
ATOM 1370 O O . ALA A 1 197 ? 9.918 -1.183 82.161 1.00 12.43 198 ALA A O 1
ATOM 1372 N N . MET A 1 198 ? 9.584 -0.564 80.000 1.00 11.99 199 MET A N 1
ATOM 1373 C CA . MET A 1 198 ? 8.213 -1.008 80.058 1.00 13.01 199 MET A CA 1
ATOM 1374 C C . MET A 1 198 ? 8.092 -2.520 80.195 1.00 10.82 199 MET A C 1
ATOM 1375 O O . MET A 1 198 ? 7.195 -3.014 80.905 1.00 12.80 199 MET A O 1
ATOM 1380 N N . LEU A 1 199 ? 9.020 -3.264 79.548 1.00 11.79 200 LEU A N 1
ATOM 1381 C CA . LEU A 1 199 ? 8.950 -4.714 79.750 1.00 12.61 200 LEU A CA 1
ATOM 1382 C C . LEU A 1 199 ? 9.341 -5.047 81.199 1.00 12.93 200 LEU A C 1
ATOM 1383 O O . LEU A 1 199 ? 8.810 -6.006 81.776 1.00 13.37 200 LEU A O 1
ATOM 1388 N N . SER A 1 200 ? 10.260 -4.305 81.807 1.00 12.76 201 SER A N 1
ATOM 1389 C CA . SER A 1 200 ? 10.555 -4.536 83.224 1.00 12.53 201 SER A CA 1
ATOM 1390 C C . SER A 1 200 ? 9.420 -4.296 84.158 1.00 12.90 201 SER A C 1
ATOM 1391 O O . SER A 1 200 ? 9.225 -5.057 85.135 1.00 12.00 201 SER A O 1
ATOM 1394 N N . TYR A 1 201 ? 8.565 -3.291 83.841 1.00 12.81 202 TYR A N 1
ATOM 1395 C CA . TYR A 1 201 ? 7.292 -3.100 84.539 1.00 12.62 202 TYR A CA 1
ATOM 1396 C C . TYR A 1 201 ? 6.381 -4.293 84.425 1.00 12.22 202 TYR A C 1
ATOM 1397 O O . TYR A 1 201 ? 5.808 -4.754 85.439 1.00 12.92 202 TYR A O 1
ATOM 1406 N N . LEU A 1 202 ? 6.163 -4.845 83.182 1.00 12.06 203 LEU A N 1
ATOM 1407 C CA . LEU A 1 202 ? 5.279 -5.970 82.993 1.00 11.41 203 LEU A CA 1
ATOM 1408 C C . LEU A 1 202 ? 5.825 -7.190 83.720 1.00 12.10 203 LEU A C 1
ATOM 1409 O O . LEU A 1 202 ? 5.061 -7.912 84.344 1.00 11.98 203 LEU A O 1
ATOM 1414 N N . HIS A 1 203 ? 7.149 -7.324 83.708 1.00 11.96 204 HIS A N 1
ATOM 1415 C CA . HIS A 1 203 ? 7.787 -8.457 84.439 1.00 12.17 204 HIS A CA 1
ATOM 1416 C C . HIS A 1 203 ? 7.564 -8.336 85.977 1.00 11.66 204 HIS A C 1
ATOM 1417 O O . HIS A 1 203 ? 7.124 -9.306 86.650 1.00 12.30 204 HIS A O 1
ATOM 1424 N N . ALA A 1 204 ? 7.811 -7.167 86.532 1.00 12.18 205 ALA A N 1
ATOM 1425 C CA . ALA A 1 204 ? 7.559 -6.865 87.928 1.00 11.85 205 ALA A CA 1
ATOM 1426 C C . ALA A 1 204 ? 6.081 -7.109 88.285 1.00 12.39 205 ALA A C 1
ATOM 1427 O O . ALA A 1 204 ? 5.764 -7.639 89.365 1.00 12.27 205 ALA A O 1
ATOM 1429 N N . LEU A 1 205 ? 5.147 -6.670 87.415 1.00 11.26 206 LEU A N 1
ATOM 1430 C CA . LEU A 1 205 ? 3.743 -6.848 87.631 1.00 11.85 206 LEU A CA 1
ATOM 1431 C C . LEU A 1 205 ? 3.373 -8.333 87.652 1.00 11.59 206 LEU A C 1
ATOM 1432 O O . LEU A 1 205 ? 2.541 -8.754 88.478 1.00 12.38 206 LEU A O 1
ATOM 1437 N N . ALA A 1 206 ? 3.957 -9.093 86.774 1.00 11.60 207 ALA A N 1
ATOM 1438 C CA . ALA A 1 206 ? 3.667 -10.526 86.776 1.00 11.01 207 ALA A CA 1
ATOM 1439 C C . ALA A 1 206 ? 4.045 -11.171 88.159 1.00 13.11 207 ALA A C 1
ATOM 1440 O O . ALA A 1 206 ? 3.275 -12.082 88.645 1.00 12.07 207 ALA A O 1
ATOM 1442 N N . ILE A 1 207 ? 5.209 -10.765 88.685 1.00 11.50 208 ILE A N 1
ATOM 1443 C CA . ILE A 1 207 ? 5.644 -11.222 90.035 1.00 12.38 208 ILE A CA 1
ATOM 1444 C C . ILE A 1 207 ? 4.543 -10.778 91.063 1.00 12.73 208 ILE A C 1
ATOM 1445 O O . ILE A 1 207 ? 4.090 -11.550 91.917 1.00 13.85 208 ILE A O 1
ATOM 1450 N N . ALA A 1 208 ? 4.164 -9.507 91.028 1.00 11.68 209 ALA A N 1
ATOM 1451 C CA . ALA A 1 208 ? 3.157 -8.972 91.969 1.00 12.05 209 ALA A CA 1
ATOM 1452 C C . ALA A 1 208 ? 1.866 -9.771 91.917 1.00 12.93 209 ALA A C 1
ATOM 1453 O O . ALA A 1 208 ? 1.315 -10.229 92.905 1.00 12.66 209 ALA A O 1
ATOM 1455 N N . ASN A 1 209 ? 1.345 -9.982 90.710 1.00 12.83 210 ASN A N 1
ATOM 1456 C CA . ASN A 1 209 ? 0.148 -10.774 90.454 1.00 13.71 210 ASN A CA 1
ATOM 1457 C C . ASN A 1 209 ? 0.251 -12.255 90.990 1.00 14.32 210 ASN A C 1
ATOM 1458 O O . ASN A 1 209 ? -0.734 -12.730 91.625 1.00 14.02 210 ASN A O 1
ATOM 1463 N N . ALA A 1 210 ? 1.410 -12.859 90.829 1.00 14.48 211 ALA A N 1
ATOM 1464 C CA . ALA A 1 210 ? 1.560 -14.261 91.340 1.00 13.82 211 ALA A CA 1
ATOM 1465 C C . ALA A 1 210 ? 1.428 -14.283 92.832 1.00 15.51 211 ALA A C 1
ATOM 1466 O O . ALA A 1 210 ? 0.994 -15.284 93.398 1.00 17.52 211 ALA A O 1
ATOM 1468 N N . ASN A 1 211 ? 1.804 -13.201 93.499 1.00 15.79 212 ASN A N 1
ATOM 1469 C CA . ASN A 1 211 ? 1.823 -13.066 94.985 1.00 15.70 212 ASN A CA 1
ATOM 1470 C C . ASN A 1 211 ? 0.521 -12.480 95.533 1.00 17.37 212 ASN A C 1
ATOM 1471 O O . ASN A 1 211 ? 0.398 -12.192 96.753 1.00 17.76 212 ASN A O 1
ATOM 1476 N N . GLY A 1 212 ? -0.449 -12.256 94.638 1.00 15.58 213 GLY A N 1
ATOM 1477 C CA . GLY A 1 212 ? -1.797 -11.751 95.036 1.00 15.64 213 GLY A CA 1
ATOM 1478 C C . GLY A 1 212 ? -2.043 -10.285 95.101 1.00 16.31 213 GLY A C 1
ATOM 1479 O O . GLY A 1 212 ? -3.063 -9.843 95.703 1.00 15.89 213 GLY A O 1
ATOM 1480 N N . ILE A 1 213 ? -1.231 -9.497 94.411 1.00 13.75 214 ILE A N 1
ATOM 1481 C CA . ILE A 1 213 ? -1.520 -8.050 94.362 1.00 15.69 214 ILE A CA 1
ATOM 1482 C C . ILE A 1 213 ? -1.762 -7.612 92.879 1.00 16.28 214 ILE A C 1
ATOM 1483 O O . ILE A 1 213 ? -1.236 -8.200 91.894 1.00 17.25 214 ILE A O 1
ATOM 1488 N N . THR A 1 214 ? -2.587 -6.574 92.769 1.00 14.64 215 THR A N 1
ATOM 1489 C CA . THR A 1 214 ? -3.034 -6.106 91.440 1.00 14.49 215 THR A CA 1
ATOM 1490 C C . THR A 1 214 ? -2.179 -4.974 90.875 1.00 14.10 215 THR A C 1
ATOM 1491 O O . THR A 1 214 ? -1.347 -4.334 91.538 1.00 13.95 215 THR A O 1
ATOM 1495 N N . ALA A 1 215 ? -2.437 -4.613 89.623 1.00 14.63 216 ALA A N 1
ATOM 1496 C CA . ALA A 1 215 ? -1.787 -3.459 89.018 1.00 13.76 216 ALA A CA 1
ATOM 1497 C C . ALA A 1 215 ? -2.191 -2.192 89.711 1.00 13.50 216 ALA A C 1
ATOM 1498 O O . ALA A 1 215 ? -1.374 -1.287 89.881 1.00 14.51 216 ALA A O 1
ATOM 1500 N N . GLU A 1 216 ? -3.454 -2.120 90.158 1.00 14.14 217 GLU A N 1
ATOM 1501 C CA . GLU A 1 216 ? -3.893 -0.911 90.859 1.00 16.33 217 GLU A CA 1
ATOM 1502 C C . GLU A 1 216 ? -3.078 -0.726 92.167 1.00 17.02 217 GLU A C 1
ATOM 1503 O O . GLU A 1 216 ? -2.696 0.413 92.540 1.00 16.52 217 GLU A O 1
ATOM 1509 N N . GLN A 1 217 ? -2.810 -1.835 92.844 1.00 16.96 218 GLN A N 1
ATOM 1510 C CA . GLN A 1 217 ? -2.032 -1.803 94.078 1.00 16.13 218 GLN A CA 1
ATOM 1511 C C . GLN A 1 217 ? -0.564 -1.400 93.854 1.00 15.10 218 GLN A C 1
ATOM 1512 O O . GLN A 1 217 ? 0.043 -0.635 94.612 1.00 15.74 218 GLN A O 1
ATOM 1518 N N . PHE A 1 218 ? -0.044 -1.878 92.723 1.00 14.74 219 PHE A N 1
ATOM 1519 C CA . PHE A 1 218 ? 1.365 -1.612 92.367 1.00 14.07 219 PHE A CA 1
ATOM 1520 C C . PHE A 1 218 ? 1.586 -0.221 91.826 1.00 15.96 219 PHE A C 1
ATOM 1521 O O . PHE A 1 218 ? 2.711 0.362 91.963 1.00 15.32 219 PHE A O 1
ATOM 1529 N N . LEU A 1 219 ? 0.560 0.339 91.224 1.00 16.84 220 LEU A N 1
ATOM 1530 C CA . LEU A 1 219 ? 0.660 1.630 90.514 1.00 16.40 220 LEU A CA 1
ATOM 1531 C C . LEU A 1 219 ? 1.472 2.746 91.184 1.00 16.08 220 LEU A C 1
ATOM 1532 O O . LEU A 1 219 ? 2.396 3.236 90.555 1.00 16.01 220 LEU A O 1
ATOM 1537 N N . PRO A 1 220 ? 1.174 3.104 92.445 1.00 15.82 221 PRO A N 1
ATOM 1538 C CA . PRO A 1 220 ? 1.941 4.204 93.015 1.00 18.45 221 PRO A CA 1
ATOM 1539 C C . PRO A 1 220 ? 3.418 3.921 93.184 1.00 17.90 221 PRO A C 1
ATOM 1540 O O . PRO A 1 220 ? 4.221 4.852 93.168 1.00 20.09 221 PRO A O 1
ATOM 1544 N N . TYR A 1 221 ? 3.775 2.622 93.349 1.00 15.44 222 TYR A N 1
ATOM 1545 C CA . TYR A 1 221 ? 5.168 2.210 93.633 1.00 16.60 222 TYR A CA 1
ATOM 1546 C C . TYR A 1 221 ? 5.940 2.119 92.280 1.00 17.10 222 TYR A C 1
ATOM 1547 O O . TYR A 1 221 ? 7.064 2.610 92.191 1.00 17.19 222 TYR A O 1
ATOM 1556 N N . ALA A 1 222 ? 5.319 1.515 91.233 1.00 15.14 223 ALA A N 1
ATOM 1557 C CA . ALA A 1 222 ? 5.914 1.507 89.910 1.00 14.84 223 ALA A CA 1
ATOM 1558 C C . ALA A 1 222 ? 6.134 2.944 89.449 1.00 15.66 223 ALA A C 1
ATOM 1559 O O . ALA A 1 222 ? 7.201 3.272 88.908 1.00 15.35 223 ALA A O 1
ATOM 1561 N N . SER A 1 223 ? 5.151 3.794 89.679 1.00 18.02 224 SER A N 1
ATOM 1562 C CA . SER A 1 223 ? 5.221 5.207 89.206 1.00 17.93 224 SER A CA 1
ATOM 1563 C C . SER A 1 223 ? 6.258 5.940 89.922 1.00 18.56 224 SER A C 1
ATOM 1564 O O . SER A 1 223 ? 7.061 6.660 89.278 1.00 17.35 224 SER A O 1
ATOM 1567 N N . ALA A 1 224 ? 6.343 5.758 91.249 1.00 19.55 225 ALA A N 1
ATOM 1568 C CA . ALA A 1 224 ? 7.374 6.471 92.036 1.00 17.43 225 ALA A CA 1
ATOM 1569 C C . ALA A 1 224 ? 8.798 6.073 91.632 1.00 20.47 225 ALA A C 1
ATOM 1570 O O . ALA A 1 224 ? 9.675 6.920 91.506 1.00 16.68 225 ALA A O 1
ATOM 1572 N N . MET A 1 225 ? 9.021 4.776 91.372 1.00 19.46 226 MET A N 1
ATOM 1573 C CA . MET A 1 225 ? 10.338 4.305 91.031 1.00 19.37 226 MET A CA 1
ATOM 1574 C C . MET A 1 225 ? 10.724 4.888 89.677 1.00 18.65 226 MET A C 1
ATOM 1575 O O . MET A 1 225 ? 11.839 5.438 89.502 1.00 18.51 226 MET A O 1
ATOM 1580 N N . MET A 1 226 ? 9.811 4.840 88.687 1.00 16.71 227 MET A N 1
ATOM 1581 C CA A MET A 1 226 ? 10.094 5.424 87.381 0.50 18.52 227 MET A CA 1
ATOM 1582 C CA B MET A 1 226 ? 10.112 5.427 87.389 0.50 16.65 227 MET A CA 1
ATOM 1583 C C . MET A 1 226 ? 10.444 6.924 87.469 1.00 17.03 227 MET A C 1
ATOM 1584 O O . MET A 1 226 ? 11.374 7.366 86.818 1.00 18.56 227 MET A O 1
ATOM 1593 N N . SER A 1 227 ? 9.632 7.669 88.202 1.00 18.04 228 SER A N 1
ATOM 1594 C CA . SER A 1 227 ? 9.803 9.124 88.327 1.00 19.23 228 SER A CA 1
ATOM 1595 C C . SER A 1 227 ? 11.070 9.462 89.072 1.00 20.25 228 SER A C 1
ATOM 1596 O O . SER A 1 227 ? 11.607 10.567 88.874 1.00 21.02 228 SER A O 1
ATOM 1599 N N . SER A 1 228 ? 11.601 8.507 89.855 1.00 18.88 229 SER A N 1
ATOM 1600 C CA . SER A 1 228 ? 12.896 8.741 90.515 1.00 20.28 229 SER A CA 1
ATOM 1601 C C . SER A 1 228 ? 14.158 8.588 89.620 1.00 18.14 229 SER A C 1
ATOM 1602 O O . SER A 1 228 ? 15.233 9.088 89.960 1.00 21.01 229 SER A O 1
ATOM 1605 N N . LEU A 1 229 ? 14.021 7.913 88.488 1.00 16.41 230 LEU A N 1
ATOM 1606 C CA . LEU A 1 229 ? 15.147 7.582 87.689 1.00 16.89 230 LEU A CA 1
ATOM 1607 C C . LEU A 1 229 ? 15.906 8.794 87.150 1.00 17.43 230 LEU A C 1
ATOM 1608 O O . LEU A 1 229 ? 17.141 8.765 87.072 1.00 17.91 230 LEU A O 1
ATOM 1613 N N . PRO A 1 230 ? 15.202 9.850 86.721 1.00 17.30 231 PRO A N 1
ATOM 1614 C CA . PRO A 1 230 ? 16.003 11.017 86.226 1.00 21.22 231 PRO A CA 1
ATOM 1615 C C . PRO A 1 230 ? 16.978 11.597 87.254 1.00 20.27 231 PRO A C 1
ATOM 1616 O O . PRO A 1 230 ? 18.001 12.124 86.870 1.00 21.78 231 PRO A O 1
ATOM 1620 N N . LYS A 1 231 ? 16.667 11.499 88.539 1.00 20.92 232 LYS A N 1
ATOM 1621 C CA . LYS A 1 231 ? 17.629 12.007 89.553 1.00 21.72 232 LYS A CA 1
ATOM 1622 C C . LYS A 1 231 ? 18.912 11.204 89.500 1.00 21.71 232 LYS A C 1
ATOM 1623 O O . LYS A 1 231 ? 19.988 11.745 89.702 1.00 22.34 232 LYS A O 1
ATOM 1626 N N . PHE A 1 232 ? 18.833 9.878 89.310 1.00 18.80 233 PHE A N 1
ATOM 1627 C CA . PHE A 1 232 ? 20.006 9.066 89.174 1.00 19.97 233 PHE A CA 1
ATOM 1628 C C . PHE A 1 232 ? 20.773 9.431 87.916 1.00 18.22 233 PHE A C 1
ATOM 1629 O O . PHE A 1 232 ? 21.991 9.509 87.891 1.00 18.66 233 PHE A O 1
ATOM 1637 N N . VAL A 1 233 ? 20.091 9.575 86.800 1.00 17.84 234 VAL A N 1
ATOM 1638 C CA . VAL A 1 233 ? 20.701 9.955 85.553 1.00 18.54 234 VAL A CA 1
ATOM 1639 C C . VAL A 1 233 ? 21.421 11.334 85.721 1.00 18.89 234 VAL A C 1
ATOM 1640 O O . VAL A 1 233 ? 22.523 11.430 85.315 1.00 20.67 234 VAL A O 1
ATOM 1644 N N . GLU A 1 234 ? 20.782 12.292 86.361 1.00 23.47 235 GLU A N 1
ATOM 1645 C CA . GLU A 1 234 ? 21.408 13.623 86.569 1.00 26.75 235 GLU A CA 1
ATOM 1646 C C . GLU A 1 234 ? 22.719 13.475 87.399 1.00 25.04 235 GLU A C 1
ATOM 1647 O O . GLU A 1 234 ? 23.746 14.069 87.045 1.00 24.30 235 GLU A O 1
ATOM 1653 N N . PHE A 1 235 ? 22.658 12.676 88.470 1.00 21.88 236 PHE A N 1
ATOM 1654 C CA . PHE A 1 235 ? 23.861 12.384 89.334 1.00 23.80 236 PHE A CA 1
ATOM 1655 C C . PHE A 1 235 ? 25.006 11.781 88.584 1.00 23.14 236 PHE A C 1
ATOM 1656 O O . PHE A 1 235 ? 26.166 12.264 88.671 1.00 24.50 236 PHE A O 1
ATOM 1664 N N . TYR A 1 236 ? 24.764 10.688 87.843 1.00 22.16 237 TYR A N 1
ATOM 1665 C CA . TYR A 1 236 ? 25.842 10.016 87.173 1.00 22.87 237 TYR A CA 1
ATOM 1666 C C . TYR A 1 236 ? 26.381 10.661 85.889 1.00 21.44 237 TYR A C 1
ATOM 1667 O O . TYR A 1 236 ? 27.479 10.337 85.447 1.00 22.12 237 TYR A O 1
ATOM 1676 N N . THR A 1 237 ? 25.581 11.527 85.246 1.00 22.30 238 THR A N 1
ATOM 1677 C CA . THR A 1 237 ? 25.932 12.087 83.924 1.00 23.33 238 THR A CA 1
ATOM 1678 C C . THR A 1 237 ? 27.388 12.654 83.832 1.00 23.28 238 THR A C 1
ATOM 1679 O O . THR A 1 237 ? 28.130 12.289 82.900 1.00 22.14 238 THR A O 1
ATOM 1683 N N . PRO A 1 238 ? 27.736 13.583 84.742 1.00 26.55 239 PRO A N 1
ATOM 1684 C CA . PRO A 1 238 ? 29.047 14.245 84.621 1.00 29.21 239 PRO A CA 1
ATOM 1685 C C . PRO A 1 238 ? 30.169 13.216 84.860 1.00 27.63 239 PRO A C 1
ATOM 1686 O O . PRO A 1 238 ? 31.208 13.300 84.214 1.00 26.18 239 PRO A O 1
ATOM 1690 N N . ARG A 1 239 ? 29.919 12.211 85.708 1.00 26.38 240 ARG A N 1
ATOM 1691 C CA . ARG A 1 239 ? 30.907 11.128 85.901 1.00 27.45 240 ARG A CA 1
ATOM 1692 C C . ARG A 1 239 ? 31.109 10.270 84.701 1.00 25.60 240 ARG A C 1
ATOM 1693 O O . ARG A 1 239 ? 32.228 9.927 84.247 1.00 25.04 240 ARG A O 1
ATOM 1701 N N . LEU A 1 240 ? 29.984 9.867 84.102 1.00 23.88 241 LEU A N 1
ATOM 1702 C CA . LEU A 1 240 ? 30.038 9.116 82.875 1.00 21.62 241 LEU A CA 1
ATOM 1703 C C . LEU A 1 240 ? 30.822 9.856 81.739 1.00 20.72 241 LEU A C 1
ATOM 1704 O O . LEU A 1 240 ? 31.575 9.218 80.992 1.00 22.45 241 LEU A O 1
ATOM 1709 N N . ASP A 1 241 ? 30.617 11.176 81.642 1.00 23.97 242 ASP A N 1
ATOM 1710 C CA . ASP A 1 241 ? 31.289 11.944 80.577 1.00 25.82 242 ASP A CA 1
ATOM 1711 C C . ASP A 1 241 ? 32.802 12.084 80.842 1.00 28.51 242 ASP A C 1
ATOM 1712 O O . ASP A 1 241 ? 33.552 12.235 79.901 1.00 31.62 242 ASP A O 1
ATOM 1717 N N . GLU A 1 242 ? 33.210 11.968 82.095 1.00 28.10 243 GLU A N 1
ATOM 1718 C CA . GLU A 1 242 ? 34.665 11.863 82.452 1.00 30.77 243 GLU A CA 1
ATOM 1719 C C . GLU A 1 242 ? 35.217 10.427 82.402 1.00 33.69 243 GLU A C 1
ATOM 1720 O O . GLU A 1 242 ? 36.406 10.231 82.448 1.00 34.38 243 GLU A O 1
ATOM 1723 N N . GLY A 1 243 ? 34.374 9.421 82.174 1.00 29.48 244 GLY A N 1
ATOM 1724 C CA . GLY A 1 243 ? 34.813 8.038 82.103 1.00 27.83 244 GLY A CA 1
ATOM 1725 C C . GLY A 1 243 ? 35.172 7.492 83.479 1.00 27.70 244 GLY A C 1
ATOM 1726 O O . GLY A 1 243 ? 35.943 6.527 83.594 1.00 34.51 244 GLY A O 1
ATOM 1727 N N . GLU A 1 244 ? 34.597 8.073 84.514 1.00 29.37 245 GLU A N 1
ATOM 1728 C CA . GLU A 1 244 ? 34.911 7.788 85.928 1.00 35.36 245 GLU A CA 1
ATOM 1729 C C . GLU A 1 244 ? 33.825 6.982 86.606 1.00 30.96 245 GLU A C 1
ATOM 1730 O O . GLU A 1 244 ? 32.675 7.414 86.616 1.00 24.79 245 GLU A O 1
ATOM 1736 N N . HIS A 1 245 ? 34.227 5.857 87.217 1.00 28.61 246 HIS A N 1
ATOM 1737 C CA . HIS A 1 245 ? 33.268 4.922 87.905 1.00 28.34 246 HIS A CA 1
ATOM 1738 C C . HIS A 1 245 ? 33.670 4.635 89.377 1.00 30.38 246 HIS A C 1
ATOM 1739 O O . HIS A 1 245 ? 33.657 3.495 89.812 1.00 23.39 246 HIS A O 1
ATOM 1746 N N . PRO A 1 246 ? 34.029 5.677 90.139 1.00 28.41 247 PRO A N 1
ATOM 1747 C CA . PRO A 1 246 ? 34.468 5.346 91.490 1.00 28.97 247 PRO A CA 1
ATOM 1748 C C . PRO A 1 246 ? 33.357 4.760 92.320 1.00 30.84 247 PRO A C 1
ATOM 1749 O O . PRO A 1 246 ? 32.206 5.149 92.175 1.00 27.25 247 PRO A O 1
ATOM 1753 N N . GLY A 1 247 ? 33.695 3.845 93.241 1.00 28.41 248 GLY A N 1
ATOM 1754 C CA . GLY A 1 247 ? 32.706 3.311 94.128 1.00 27.21 248 GLY A CA 1
ATOM 1755 C C . GLY A 1 247 ? 32.424 4.092 95.370 1.00 29.37 248 GLY A C 1
ATOM 1756 O O . GLY A 1 247 ? 32.198 3.493 96.419 1.00 28.20 248 GLY A O 1
ATOM 1757 N N . ASP A 1 248 ? 32.337 5.423 95.274 1.00 30.31 249 ASP A N 1
ATOM 1758 C CA . ASP A 1 248 ? 32.136 6.240 96.451 1.00 33.80 249 ASP A CA 1
ATOM 1759 C C . ASP A 1 248 ? 30.719 6.298 97.017 1.00 32.67 249 ASP A C 1
ATOM 1760 O O . ASP A 1 248 ? 30.556 6.452 98.203 1.00 31.86 249 ASP A O 1
ATOM 1765 N N . VAL A 1 249 ? 29.662 6.132 96.203 1.00 28.25 250 VAL A N 1
ATOM 1766 C CA . VAL A 1 249 ? 28.294 6.086 96.667 1.00 27.41 250 VAL A CA 1
ATOM 1767 C C . VAL A 1 249 ? 27.609 4.722 96.406 1.00 26.68 250 VAL A C 1
ATOM 1768 O O . VAL A 1 249 ? 26.524 4.502 96.875 1.00 29.06 250 VAL A O 1
ATOM 1772 N N . ASP A 1 250 ? 28.218 3.874 95.579 1.00 25.20 251 ASP A N 1
ATOM 1773 C CA . ASP A 1 250 ? 27.667 2.550 95.297 1.00 21.60 251 ASP A CA 1
ATOM 1774 C C . ASP A 1 250 ? 28.737 1.633 94.751 1.00 20.47 251 ASP A C 1
ATOM 1775 O O . ASP A 1 250 ? 29.694 2.084 94.133 1.00 23.70 251 ASP A O 1
ATOM 1780 N N . ARG A 1 251 ? 28.650 0.343 95.056 1.00 20.43 252 ARG A N 1
ATOM 1781 C CA . ARG A 1 251 ? 29.605 -0.655 94.607 1.00 21.07 252 ARG A CA 1
ATOM 1782 C C . ARG A 1 251 ? 28.894 -1.763 93.829 1.00 20.62 252 ARG A C 1
ATOM 1783 O O . ARG A 1 251 ? 27.796 -2.264 94.209 1.00 20.93 252 ARG A O 1
ATOM 1788 N N . LEU A 1 252 ? 29.519 -2.130 92.737 1.00 18.48 253 LEU A N 1
ATOM 1789 C CA . LEU A 1 252 ? 29.001 -3.167 91.820 1.00 17.32 253 LEU A CA 1
ATOM 1790 C C . LEU A 1 252 ? 28.690 -4.476 92.558 1.00 17.80 253 LEU A C 1
ATOM 1791 O O . LEU A 1 252 ? 27.661 -5.103 92.348 1.00 16.73 253 LEU A O 1
ATOM 1796 N N . ALA A 1 253 ? 29.548 -4.921 93.474 1.00 17.19 254 ALA A N 1
ATOM 1797 C CA . ALA A 1 253 ? 29.250 -6.131 94.202 1.00 18.29 254 ALA A CA 1
ATOM 1798 C C . ALA A 1 253 ? 27.942 -6.087 95.001 1.00 14.67 254 ALA A C 1
ATOM 1799 O O . ALA A 1 253 ? 27.237 -7.163 95.127 1.00 18.95 254 ALA A O 1
ATOM 1801 N N . MET A 1 254 ? 27.610 -4.930 95.520 1.00 19.03 255 MET A N 1
ATOM 1802 C CA . MET A 1 254 ? 26.351 -4.816 96.263 1.00 20.34 255 MET A CA 1
ATOM 1803 C C . MET A 1 254 ? 25.159 -4.841 95.278 1.00 20.43 255 MET A C 1
ATOM 1804 O O . MET A 1 254 ? 24.066 -5.376 95.576 1.00 18.48 255 MET A O 1
ATOM 1809 N N . GLY A 1 255 ? 25.350 -4.203 94.143 1.00 19.31 256 GLY A N 1
ATOM 1810 C CA . GLY A 1 255 ? 24.350 -4.230 93.080 1.00 18.10 256 GLY A CA 1
ATOM 1811 C C . GLY A 1 255 ? 24.096 -5.629 92.666 1.00 16.55 256 GLY A C 1
ATOM 1812 O O . GLY A 1 255 ? 22.952 -6.008 92.435 1.00 16.48 256 GLY A O 1
ATOM 1813 N N . LEU A 1 256 ? 25.136 -6.417 92.420 1.00 15.48 257 LEU A N 1
ATOM 1814 C CA . LEU A 1 256 ? 24.988 -7.813 92.087 1.00 15.56 257 LEU A CA 1
ATOM 1815 C C . LEU A 1 256 ? 24.150 -8.622 93.092 1.00 15.60 257 LEU A C 1
ATOM 1816 O O . LEU A 1 256 ? 23.230 -9.344 92.714 1.00 14.08 257 LEU A O 1
ATOM 1821 N N . ALA A 1 257 ? 24.401 -8.421 94.374 1.00 16.29 258 ALA A N 1
ATOM 1822 C CA . ALA A 1 257 ? 23.622 -9.091 95.388 1.00 15.23 258 ALA A CA 1
ATOM 1823 C C . ALA A 1 257 ? 22.123 -8.719 95.328 1.00 15.05 258 ALA A C 1
ATOM 1824 O O . ALA A 1 257 ? 21.262 -9.572 95.464 1.00 17.82 258 ALA A O 1
ATOM 1826 N N . SER A 1 258 ? 21.858 -7.450 95.044 1.00 15.61 259 SER A N 1
ATOM 1827 C CA . SER A 1 258 ? 20.472 -6.948 94.842 1.00 16.95 259 SER A CA 1
ATOM 1828 C C . SER A 1 258 ? 19.800 -7.622 93.651 1.00 16.39 259 SER A C 1
ATOM 1829 O O . SER A 1 258 ? 18.628 -8.146 93.726 1.00 16.43 259 SER A O 1
ATOM 1832 N N . VAL A 1 259 ? 20.484 -7.669 92.519 1.00 14.22 260 VAL A N 1
ATOM 1833 C CA . VAL A 1 259 ? 19.967 -8.384 91.365 1.00 14.75 260 VAL A CA 1
ATOM 1834 C C . VAL A 1 259 ? 19.715 -9.833 91.592 1.00 14.06 260 VAL A C 1
ATOM 1835 O O . VAL A 1 259 ? 18.721 -10.418 91.137 1.00 14.11 260 VAL A O 1
ATOM 1839 N N . GLU A 1 260 ? 20.609 -10.520 92.318 1.00 14.43 261 GLU A N 1
ATOM 1840 C CA . GLU A 1 260 ? 20.368 -11.867 92.649 1.00 12.81 261 GLU A CA 1
ATOM 1841 C C . GLU A 1 260 ? 19.037 -12.083 93.429 1.00 12.77 261 GLU A C 1
ATOM 1842 O O . GLU A 1 260 ? 18.363 -13.077 93.176 1.00 15.39 261 GLU A O 1
ATOM 1848 N N . HIS A 1 261 ? 18.728 -11.197 94.338 1.00 13.61 262 HIS A N 1
ATOM 1849 C CA . HIS A 1 261 ? 17.458 -11.305 95.099 1.00 14.75 262 HIS A CA 1
ATOM 1850 C C . HIS A 1 261 ? 16.225 -11.129 94.170 1.00 15.41 262 HIS A C 1
ATOM 1851 O O . HIS A 1 261 ? 15.236 -11.823 94.326 1.00 14.89 262 HIS A O 1
ATOM 1858 N N . VAL A 1 262 ? 16.367 -10.254 93.178 1.00 14.94 263 VAL A N 1
ATOM 1859 C CA . VAL A 1 262 ? 15.302 -10.097 92.149 1.00 14.27 263 VAL A CA 1
ATOM 1860 C C . VAL A 1 262 ? 15.152 -11.371 91.379 1.00 13.65 263 VAL A C 1
ATOM 1861 O O . VAL A 1 262 ? 14.047 -11.845 91.151 1.00 14.22 263 VAL A O 1
ATOM 1865 N N . VAL A 1 263 ? 16.226 -12.002 90.909 1.00 13.35 264 VAL A N 1
ATOM 1866 C CA . VAL A 1 263 ? 16.187 -13.268 90.243 1.00 13.18 264 VAL A CA 1
ATOM 1867 C C . VAL A 1 263 ? 15.508 -14.367 91.093 1.00 14.53 264 VAL A C 1
ATOM 1868 O O . VAL A 1 263 ? 14.631 -15.085 90.608 1.00 12.93 264 VAL A O 1
ATOM 1872 N N . HIS A 1 264 ? 15.922 -14.526 92.343 1.00 13.78 265 HIS A N 1
ATOM 1873 C CA . HIS A 1 264 ? 15.322 -15.516 93.188 1.00 13.76 265 HIS A CA 1
ATOM 1874 C C . HIS A 1 264 ? 13.807 -15.259 93.429 1.00 14.33 265 HIS A C 1
ATOM 1875 O O . HIS A 1 264 ? 13.002 -16.211 93.446 1.00 15.89 265 HIS A O 1
ATOM 1882 N N . THR A 1 265 ? 13.438 -14.004 93.586 1.00 13.43 266 THR A N 1
ATOM 1883 C CA . THR A 1 265 ? 12.023 -13.591 93.769 1.00 14.05 266 THR A CA 1
ATOM 1884 C C . THR A 1 265 ? 11.203 -13.994 92.539 1.00 13.44 266 THR A C 1
ATOM 1885 O O . THR A 1 265 ? 10.067 -14.537 92.652 1.00 13.42 266 THR A O 1
ATOM 1889 N N . THR A 1 266 ? 11.823 -13.797 91.353 1.00 12.64 267 THR A N 1
ATOM 1890 C CA . THR A 1 266 ? 11.236 -14.160 90.060 1.00 13.02 267 THR A CA 1
ATOM 1891 C C . THR A 1 266 ? 10.974 -15.660 90.005 1.00 14.05 267 THR A C 1
ATOM 1892 O O . THR A 1 266 ? 9.884 -16.102 89.673 1.00 14.33 267 THR A O 1
ATOM 1896 N N . GLN A 1 267 ? 11.992 -16.453 90.366 1.00 15.73 268 GLN A N 1
ATOM 1897 C CA . GLN A 1 267 ? 11.857 -17.903 90.277 1.00 16.20 268 GLN A CA 1
ATOM 1898 C C . GLN A 1 267 ? 10.819 -18.445 91.235 1.00 16.07 268 GLN A C 1
ATOM 1899 O O . GLN A 1 267 ? 10.089 -19.374 90.866 1.00 17.33 268 GLN A O 1
ATOM 1905 N N . GLU A 1 268 ? 10.795 -17.909 92.431 1.00 15.22 269 GLU A N 1
ATOM 1906 C CA . GLU A 1 268 ? 9.858 -18.333 93.500 1.00 18.47 269 GLU A CA 1
ATOM 1907 C C . GLU A 1 268 ? 8.415 -18.066 93.043 1.00 19.84 269 GLU A C 1
ATOM 1908 O O . GLU A 1 268 ? 7.509 -18.824 93.413 1.00 20.66 269 GLU A O 1
ATOM 1914 N N . ALA A 1 269 ? 8.215 -16.987 92.257 1.00 16.81 270 ALA A N 1
ATOM 1915 C CA . ALA A 1 269 ? 6.879 -16.623 91.755 1.00 15.98 270 ALA A CA 1
ATOM 1916 C C . ALA A 1 269 ? 6.468 -17.394 90.514 1.00 18.53 270 ALA A C 1
ATOM 1917 O O . ALA A 1 269 ? 5.342 -17.192 89.996 1.00 17.17 270 ALA A O 1
ATOM 1919 N N . GLY A 1 270 ? 7.316 -18.282 90.006 1.00 16.13 271 GLY A N 1
ATOM 1920 C CA . GLY A 1 270 ? 7.107 -18.982 88.759 1.00 17.47 271 GLY A CA 1
ATOM 1921 C C . GLY A 1 270 ? 7.087 -18.120 87.493 1.00 17.84 271 GLY A C 1
ATOM 1922 O O . GLY A 1 270 ? 6.503 -18.503 86.484 1.00 20.79 271 GLY A O 1
ATOM 1923 N N . ILE A 1 271 ? 7.768 -17.003 87.532 1.00 14.39 272 ILE A N 1
ATOM 1924 C CA . ILE A 1 271 ? 7.786 -16.031 86.405 1.00 14.96 272 ILE A CA 1
ATOM 1925 C C . ILE A 1 271 ? 8.998 -16.266 85.511 1.00 14.47 272 ILE A C 1
ATOM 1926 O O . ILE A 1 271 ? 10.062 -16.723 85.981 1.00 15.03 272 ILE A O 1
ATOM 1931 N N . ASP A 1 272 ? 8.866 -16.007 84.212 1.00 14.72 273 ASP A N 1
ATOM 1932 C CA . ASP A 1 272 ? 9.965 -16.132 83.259 1.00 15.36 273 ASP A CA 1
ATOM 1933 C C . ASP A 1 272 ? 11.213 -15.381 83.706 1.00 14.95 273 ASP A C 1
ATOM 1934 O O . ASP A 1 272 ? 11.186 -14.201 84.046 1.00 15.01 273 ASP A O 1
ATOM 1939 N N . ILE A 1 273 ? 12.324 -16.094 83.700 1.00 17.70 274 ILE A N 1
ATOM 1940 C CA . ILE A 1 273 ? 13.578 -15.591 84.209 1.00 17.21 274 ILE A CA 1
ATOM 1941 C C . ILE A 1 273 ? 14.447 -14.792 83.158 1.00 15.96 274 ILE A C 1
ATOM 1942 O O . ILE A 1 273 ? 15.440 -14.130 83.560 1.00 15.16 274 ILE A O 1
ATOM 1947 N N . ALA A 1 274 ? 14.113 -14.857 81.863 1.00 16.81 275 ALA A N 1
ATOM 1948 C CA . ALA A 1 274 ? 15.027 -14.360 80.846 1.00 16.41 275 ALA A CA 1
ATOM 1949 C C . ALA A 1 274 ? 15.462 -12.950 81.029 1.00 15.57 275 ALA A C 1
ATOM 1950 O O . ALA A 1 274 ? 16.684 -12.667 80.949 1.00 16.32 275 ALA A O 1
ATOM 1952 N N . LEU A 1 275 ? 14.527 -12.073 81.342 1.00 14.05 276 LEU A N 1
ATOM 1953 C CA . LEU A 1 275 ? 14.891 -10.659 81.447 1.00 13.75 276 LEU A CA 1
ATOM 1954 C C . LEU A 1 275 ? 15.860 -10.334 82.652 1.00 14.35 276 LEU A C 1
ATOM 1955 O O . LEU A 1 275 ? 16.957 -9.776 82.453 1.00 15.04 276 LEU A O 1
ATOM 1960 N N . PRO A 1 276 ? 15.462 -10.715 83.903 1.00 14.45 277 PRO A N 1
ATOM 1961 C CA . PRO A 1 276 ? 16.419 -10.454 84.986 1.00 13.87 277 PRO A CA 1
ATOM 1962 C C . PRO A 1 276 ? 17.709 -11.278 84.882 1.00 14.21 277 PRO A C 1
ATOM 1963 O O . PRO A 1 276 ? 18.754 -10.837 85.399 1.00 15.97 277 PRO A O 1
ATOM 1967 N N . ALA A 1 277 ? 17.670 -12.472 84.322 1.00 14.77 278 ALA A N 1
ATOM 1968 C CA . ALA A 1 277 ? 18.862 -13.272 84.124 1.00 16.41 278 ALA A CA 1
ATOM 1969 C C . ALA A 1 277 ? 19.860 -12.571 83.205 1.00 17.09 278 ALA A C 1
ATOM 1970 O O . ALA A 1 277 ? 21.071 -12.682 83.355 1.00 15.59 278 ALA A O 1
ATOM 1972 N N . THR A 1 278 ? 19.354 -11.825 82.199 1.00 15.06 279 THR A N 1
ATOM 1973 C CA . THR A 1 278 ? 20.224 -11.022 81.311 1.00 15.03 279 THR A CA 1
ATOM 1974 C C . THR A 1 278 ? 20.840 -9.886 82.049 1.00 12.44 279 THR A C 1
ATOM 1975 O O . THR A 1 278 ? 22.054 -9.659 81.929 1.00 14.26 279 THR A O 1
ATOM 1979 N N . VAL A 1 279 ? 20.087 -9.226 82.929 1.00 12.51 280 VAL A N 1
ATOM 1980 C CA . VAL A 1 279 ? 20.582 -8.168 83.796 1.00 13.68 280 VAL A CA 1
ATOM 1981 C C . VAL A 1 279 ? 21.713 -8.784 84.688 1.00 13.27 280 VAL A C 1
ATOM 1982 O O . VAL A 1 279 ? 22.832 -8.224 84.773 1.00 13.70 280 VAL A O 1
ATOM 1986 N N . LEU A 1 280 ? 21.412 -9.936 85.297 1.00 13.94 281 LEU A N 1
ATOM 1987 C CA . LEU A 1 280 ? 22.400 -10.612 86.173 1.00 15.39 281 LEU A CA 1
ATOM 1988 C C . LEU A 1 280 ? 23.707 -10.936 85.414 1.00 15.02 281 LEU A C 1
ATOM 1989 O O . LEU A 1 280 ? 24.797 -10.712 85.957 1.00 15.34 281 LEU A O 1
ATOM 1994 N N . GLU A 1 281 ? 23.629 -11.423 84.175 1.00 14.85 282 GLU A N 1
ATOM 1995 C CA . GLU A 1 281 ? 24.812 -11.757 83.389 1.00 16.20 282 GLU A CA 1
ATOM 1996 C C . GLU A 1 281 ? 25.635 -10.516 83.086 1.00 17.61 282 GLU A C 1
ATOM 1997 O O . GLU A 1 281 ? 26.893 -10.604 83.010 1.00 17.10 282 GLU A O 1
ATOM 2003 N N . VAL A 1 282 ? 24.999 -9.376 82.810 1.00 15.02 283 VAL A N 1
ATOM 2004 C CA . VAL A 1 282 ? 25.772 -8.164 82.642 1.00 15.22 283 VAL A CA 1
ATOM 2005 C C . VAL A 1 282 ? 26.572 -7.828 83.923 1.00 17.55 283 VAL A C 1
ATOM 2006 O O . VAL A 1 282 ? 27.775 -7.516 83.829 1.00 16.33 283 VAL A O 1
ATOM 2010 N N . PHE A 1 283 ? 25.920 -7.847 85.081 1.00 14.58 284 PHE A N 1
ATOM 2011 C CA . PHE A 1 283 ? 26.588 -7.611 86.328 1.00 14.74 284 PHE A CA 1
ATOM 2012 C C . PHE A 1 283 ? 27.754 -8.560 86.514 1.00 14.34 284 PHE A C 1
ATOM 2013 O O . PHE A 1 283 ? 28.858 -8.131 86.974 1.00 16.01 284 PHE A O 1
ATOM 2021 N N . ARG A 1 284 ? 27.525 -9.807 86.239 1.00 15.24 285 ARG A N 1
ATOM 2022 C CA . ARG A 1 284 ? 28.602 -10.815 86.438 1.00 17.08 285 ARG A CA 1
ATOM 2023 C C . ARG A 1 284 ? 29.805 -10.584 85.512 1.00 19.57 285 ARG A C 1
ATOM 2024 O O . ARG A 1 284 ? 30.950 -10.720 85.909 1.00 17.46 285 ARG A O 1
ATOM 2032 N N . ARG A 1 285 ? 29.545 -10.203 84.256 1.00 16.43 286 ARG A N 1
ATOM 2033 C CA . ARG A 1 285 ? 30.656 -9.805 83.375 1.00 18.07 286 ARG A CA 1
ATOM 2034 C C . ARG A 1 285 ? 31.415 -8.595 83.912 1.00 17.27 286 ARG A C 1
ATOM 2035 O O . ARG A 1 285 ? 32.626 -8.544 83.805 1.00 17.29 286 ARG A O 1
ATOM 2043 N N . GLY A 1 286 ? 30.763 -7.586 84.523 1.00 15.68 287 GLY A N 1
ATOM 2044 C CA . GLY A 1 286 ? 31.485 -6.511 85.116 1.00 17.18 287 GLY A CA 1
ATOM 2045 C C . GLY A 1 286 ? 32.378 -6.975 86.284 1.00 19.34 287 GLY A C 1
ATOM 2046 O O . GLY A 1 286 ? 33.456 -6.453 86.494 1.00 17.55 287 GLY A O 1
ATOM 2047 N N . MET A 1 287 ? 31.851 -7.908 87.073 1.00 16.59 288 MET A N 1
ATOM 2048 C CA . MET A 1 287 ? 32.624 -8.468 88.226 1.00 17.34 288 MET A CA 1
ATOM 2049 C C . MET A 1 287 ? 33.860 -9.205 87.654 1.00 18.11 288 MET A C 1
ATOM 2050 O O . MET A 1 287 ? 34.987 -9.044 88.228 1.00 19.06 288 MET A O 1
ATOM 2055 N N . LYS A 1 288 ? 33.676 -10.033 86.656 1.00 17.70 289 LYS A N 1
ATOM 2056 C CA . LYS A 1 288 ? 34.747 -10.793 86.000 1.00 22.33 289 LYS A CA 1
ATOM 2057 C C . LYS A 1 288 ? 35.844 -9.910 85.462 1.00 22.68 289 LYS A C 1
ATOM 2058 O O . LYS A 1 288 ? 37.065 -10.259 85.618 1.00 19.07 289 LYS A O 1
ATOM 2064 N N . THR A 1 289 ? 35.489 -8.722 84.974 1.00 21.50 290 THR A N 1
ATOM 2065 C CA . THR A 1 289 ? 36.511 -7.836 84.392 1.00 21.72 290 THR A CA 1
ATOM 2066 C C . THR A 1 289 ? 37.065 -6.842 85.409 1.00 20.91 290 THR A C 1
ATOM 2067 O O . THR A 1 289 ? 37.737 -5.846 85.039 1.00 23.94 290 THR A O 1
ATOM 2071 N N . GLY A 1 290 ? 36.854 -7.091 86.716 1.00 18.71 291 GLY A N 1
ATOM 2072 C CA . GLY A 1 290 ? 37.479 -6.355 87.806 1.00 20.42 291 GLY A CA 1
ATOM 2073 C C . GLY A 1 290 ? 36.829 -5.209 88.447 1.00 18.45 291 GLY A C 1
ATOM 2074 O O . GLY A 1 290 ? 37.464 -4.396 89.078 1.00 20.84 291 GLY A O 1
ATOM 2075 N N . HIS A 1 291 ? 35.481 -5.056 88.298 1.00 17.18 292 HIS A N 1
ATOM 2076 C CA . HIS A 1 291 ? 34.843 -3.879 88.747 1.00 17.39 292 HIS A CA 1
ATOM 2077 C C . HIS A 1 291 ? 34.053 -3.973 90.054 1.00 18.74 292 HIS A C 1
ATOM 2078 O O . HIS A 1 291 ? 33.258 -3.117 90.402 1.00 17.78 292 HIS A O 1
ATOM 2085 N N . ALA A 1 292 ? 34.290 -5.017 90.846 1.00 18.63 293 ALA A N 1
ATOM 2086 C CA . ALA A 1 292 ? 33.564 -5.206 92.128 1.00 17.07 293 ALA A CA 1
ATOM 2087 C C . ALA A 1 292 ? 33.451 -4.017 93.020 1.00 18.82 293 ALA A C 1
ATOM 2088 O O . ALA A 1 292 ? 32.410 -3.801 93.636 1.00 18.10 293 ALA A O 1
ATOM 2090 N N . SER A 1 293 ? 34.506 -3.188 93.143 1.00 18.37 294 SER A N 1
ATOM 2091 C CA . SER A 1 293 ? 34.514 -1.996 93.934 1.00 20.24 294 SER A CA 1
ATOM 2092 C C . SER A 1 293 ? 34.226 -0.691 93.281 1.00 21.73 294 SER A C 1
ATOM 2093 O O . SER A 1 293 ? 34.283 0.339 93.957 1.00 22.61 294 SER A O 1
ATOM 2096 N N . ASP A 1 294 ? 33.926 -0.713 91.971 1.00 21.03 295 ASP A N 1
ATOM 2097 C CA . ASP A 1 294 ? 33.535 0.473 91.230 1.00 21.43 295 ASP A CA 1
ATOM 2098 C C . ASP A 1 294 ? 31.994 0.635 91.237 1.00 20.76 295 ASP A C 1
ATOM 2099 O O . ASP A 1 294 ? 31.263 -0.264 91.672 1.00 19.61 295 ASP A O 1
ATOM 2104 N N . SER A 1 295 ? 31.558 1.815 90.808 1.00 19.65 296 SER A N 1
ATOM 2105 C CA . SER A 1 295 ? 30.133 2.078 90.614 1.00 21.28 296 SER A CA 1
ATOM 2106 C C . SER A 1 295 ? 29.574 1.078 89.603 1.00 17.69 296 SER A C 1
ATOM 2107 O O . SER A 1 295 ? 30.270 0.648 88.680 1.00 19.02 296 SER A O 1
ATOM 2110 N N . PHE A 1 296 ? 28.282 0.755 89.754 1.00 18.86 297 PHE A N 1
ATOM 2111 C CA . PHE A 1 296 ? 27.613 -0.079 88.718 1.00 19.37 297 PHE A CA 1
ATOM 2112 C C . PHE A 1 296 ? 27.563 0.649 87.379 1.00 18.26 297 PHE A C 1
ATOM 2113 O O . PHE A 1 296 ? 27.373 -0.005 86.345 1.00 19.33 297 PHE A O 1
ATOM 2121 N N . THR A 1 297 ? 27.851 1.943 87.340 1.00 18.54 298 THR A N 1
ATOM 2122 C CA . THR A 1 297 ? 27.978 2.609 86.032 1.00 18.62 298 THR A CA 1
ATOM 2123 C C . THR A 1 297 ? 29.117 2.053 85.191 1.00 18.78 298 THR A C 1
ATOM 2124 O O . THR A 1 297 ? 29.129 2.223 83.947 1.00 18.62 298 THR A O 1
ATOM 2128 N N . SER A 1 298 ? 30.117 1.358 85.828 1.00 16.70 299 SER A N 1
ATOM 2129 C CA . SER A 1 298 ? 31.157 0.669 85.112 1.00 17.47 299 SER A CA 1
ATOM 2130 C C . SER A 1 298 ? 30.628 -0.360 84.094 1.00 17.82 299 SER A C 1
ATOM 2131 O O . SER A 1 298 ? 31.343 -0.737 83.194 1.00 18.49 299 SER A O 1
ATOM 2134 N N . LEU A 1 299 ? 29.390 -0.844 84.299 1.00 17.51 300 LEU A N 1
ATOM 2135 C CA . LEU A 1 299 ? 28.803 -1.762 83.349 1.00 17.16 300 LEU A CA 1
ATOM 2136 C C . LEU A 1 299 ? 28.644 -1.184 81.926 1.00 15.40 300 LEU A C 1
ATOM 2137 O O . LEU A 1 299 ? 28.580 -1.953 80.959 1.00 16.52 300 LEU A O 1
ATOM 2142 N N . ILE A 1 300 ? 28.736 0.123 81.792 1.00 18.25 301 ILE A N 1
ATOM 2143 C CA . ILE A 1 300 ? 28.761 0.694 80.410 1.00 17.54 301 ILE A CA 1
ATOM 2144 C C . ILE A 1 300 ? 29.944 0.166 79.624 1.00 18.99 301 ILE A C 1
ATOM 2145 O O . ILE A 1 300 ? 29.902 0.026 78.404 1.00 19.88 301 ILE A O 1
ATOM 2150 N N . GLU A 1 301 ? 31.056 -0.193 80.323 1.00 19.34 302 GLU A N 1
ATOM 2151 C CA . GLU A 1 301 ? 32.190 -0.752 79.643 1.00 20.15 302 GLU A CA 1
ATOM 2152 C C . GLU A 1 301 ? 31.928 -2.123 79.093 1.00 19.38 302 GLU A C 1
ATOM 2153 O O . GLU A 1 301 ? 32.511 -2.485 78.056 1.00 20.77 302 GLU A O 1
ATOM 2159 N N . ILE A 1 302 ? 31.059 -2.895 79.756 1.00 18.35 303 ILE A N 1
ATOM 2160 C CA . ILE A 1 302 ? 30.624 -4.112 79.209 1.00 17.87 303 ILE A CA 1
ATOM 2161 C C . ILE A 1 302 ? 29.825 -3.915 77.919 1.00 18.95 303 ILE A C 1
ATOM 2162 O O . ILE A 1 302 ? 30.054 -4.590 76.922 1.00 18.82 303 ILE A O 1
ATOM 2167 N N . PHE A 1 303 ? 28.928 -2.941 77.930 1.00 18.41 304 PHE A N 1
ATOM 2168 C CA . PHE A 1 303 ? 28.111 -2.630 76.752 1.00 18.19 304 PHE A CA 1
ATOM 2169 C C . PHE A 1 303 ? 28.964 -2.094 75.570 1.00 18.69 304 PHE A C 1
ATOM 2170 O O . PHE A 1 303 ? 28.702 -2.409 74.426 1.00 20.29 304 PHE A O 1
ATOM 2178 N N . LYS A 1 304 ? 30.007 -1.358 75.852 1.00 19.38 305 LYS A N 1
ATOM 2179 C CA . LYS A 1 304 ? 30.997 -0.821 74.803 1.00 22.63 305 LYS A CA 1
ATOM 2180 C C . LYS A 1 304 ? 31.985 -1.841 74.161 1.00 28.52 305 LYS A C 1
ATOM 2181 O O . LYS A 1 304 ? 32.071 -2.975 74.644 1.00 33.25 305 LYS A O 1
ATOM 2187 N N . ARG B 1 21 ? 12.261 7.086 124.909 1.00 59.70 22 ARG B N 1
ATOM 2188 C CA . ARG B 1 21 ? 10.829 6.752 125.179 1.00 58.22 22 ARG B CA 1
ATOM 2189 C C . ARG B 1 21 ? 10.525 5.291 125.674 1.00 54.76 22 ARG B C 1
ATOM 2190 O O . ARG B 1 21 ? 9.455 5.052 126.234 1.00 71.33 22 ARG B O 1
ATOM 2192 N N . LYS B 1 22 ? 11.430 4.324 125.501 1.00 49.36 23 LYS B N 1
ATOM 2193 C CA . LYS B 1 22 ? 11.378 3.096 126.326 1.00 41.89 23 LYS B CA 1
ATOM 2194 C C . LYS B 1 22 ? 12.570 2.183 126.081 1.00 34.68 23 LYS B C 1
ATOM 2195 O O . LYS B 1 22 ? 13.664 2.556 126.471 1.00 28.75 23 LYS B O 1
ATOM 2199 N N . SER B 1 23 ? 12.390 0.996 125.486 1.00 29.74 24 SER B N 1
ATOM 2200 C CA . SER B 1 23 ? 13.416 -0.058 125.644 1.00 27.80 24 SER B CA 1
ATOM 2201 C C . SER B 1 23 ? 13.328 -1.007 124.426 1.00 28.95 24 SER B C 1
ATOM 2202 O O . SER B 1 23 ? 12.220 -1.374 124.040 1.00 25.65 24 SER B O 1
ATOM 2205 N N . VAL B 1 24 ? 14.475 -1.425 123.856 1.00 26.26 25 VAL B N 1
ATOM 2206 C CA . VAL B 1 24 ? 14.511 -2.270 122.645 1.00 22.78 25 VAL B CA 1
ATOM 2207 C C . VAL B 1 24 ? 15.852 -3.035 122.541 1.00 20.22 25 VAL B C 1
ATOM 2208 O O . VAL B 1 24 ? 16.860 -2.582 123.081 1.00 19.07 25 VAL B O 1
ATOM 2212 N N . THR B 1 25 ? 15.833 -4.201 121.914 1.00 16.83 26 THR B N 1
ATOM 2213 C CA . THR B 1 25 ? 17.032 -4.998 121.673 1.00 17.54 26 THR B CA 1
ATOM 2214 C C . THR B 1 25 ? 17.377 -4.936 120.187 1.00 18.48 26 THR B C 1
ATOM 2215 O O . THR B 1 25 ? 16.473 -5.056 119.319 1.00 17.41 26 THR B O 1
ATOM 2219 N N . VAL B 1 26 ? 18.666 -4.799 119.857 1.00 20.43 27 VAL B N 1
ATOM 2220 C CA . VAL B 1 26 ? 19.160 -4.846 118.465 1.00 20.13 27 VAL B CA 1
ATOM 2221 C C . VAL B 1 26 ? 20.161 -5.979 118.407 1.00 23.45 27 VAL B C 1
ATOM 2222 O O . VAL B 1 26 ? 21.170 -5.975 119.132 1.00 22.31 27 VAL B O 1
ATOM 2226 N N . ILE B 1 27 ? 19.871 -6.956 117.554 1.00 21.18 28 ILE B N 1
ATOM 2227 C CA . ILE B 1 27 ? 20.729 -8.058 117.305 1.00 23.26 28 ILE B CA 1
ATOM 2228 C C . ILE B 1 27 ? 21.261 -7.941 115.902 1.00 21.65 28 ILE B C 1
ATOM 2229 O O . ILE B 1 27 ? 20.532 -7.848 114.907 1.00 21.08 28 ILE B O 1
ATOM 2234 N N . GLY B 1 28 ? 22.584 -7.907 115.779 1.00 23.83 29 GLY B N 1
ATOM 2235 C CA . GLY B 1 28 ? 23.239 -7.685 114.489 1.00 22.70 29 GLY B CA 1
ATOM 2236 C C . GLY B 1 28 ? 23.760 -6.254 114.370 1.00 28.30 29 GLY B C 1
ATOM 2237 O O . GLY B 1 28 ? 22.991 -5.284 114.364 1.00 32.65 29 GLY B O 1
ATOM 2238 N N . LEU B 1 29 ? 25.089 -6.108 114.357 1.00 26.36 30 LEU B N 1
ATOM 2239 C CA . LEU B 1 29 ? 25.711 -4.761 114.510 1.00 30.41 30 LEU B CA 1
ATOM 2240 C C . LEU B 1 29 ? 26.585 -4.445 113.304 1.00 32.56 30 LEU B C 1
ATOM 2241 O O . LEU B 1 29 ? 27.685 -3.891 113.457 1.00 36.59 30 LEU B O 1
ATOM 2246 N N . GLY B 1 30 ? 26.082 -4.757 112.100 1.00 30.33 31 GLY B N 1
ATOM 2247 C CA . GLY B 1 30 ? 26.602 -4.143 110.885 1.00 32.65 31 GLY B CA 1
ATOM 2248 C C . GLY B 1 30 ? 26.280 -2.669 110.890 1.00 30.83 31 GLY B C 1
ATOM 2249 O O . GLY B 1 30 ? 25.754 -2.142 111.870 1.00 31.49 31 GLY B O 1
ATOM 2250 N N . PRO B 1 31 ? 26.563 -1.984 109.798 1.00 34.78 32 PRO B N 1
ATOM 2251 C CA . PRO B 1 31 ? 26.310 -0.538 109.693 1.00 35.74 32 PRO B CA 1
ATOM 2252 C C . PRO B 1 31 ? 24.867 -0.146 109.925 1.00 33.34 32 PRO B C 1
ATOM 2253 O O . PRO B 1 31 ? 24.605 0.894 110.546 1.00 27.43 32 PRO B O 1
ATOM 2257 N N . MET B 1 32 ? 23.935 -0.955 109.384 1.00 30.61 33 MET B N 1
ATOM 2258 C CA . MET B 1 32 ? 22.498 -0.683 109.600 1.00 30.80 33 MET B CA 1
ATOM 2259 C C . MET B 1 32 ? 22.099 -0.818 111.076 1.00 27.28 33 MET B C 1
ATOM 2260 O O . MET B 1 32 ? 21.514 0.085 111.641 1.00 26.74 33 MET B O 1
ATOM 2265 N N . GLY B 1 33 ? 22.464 -1.940 111.691 1.00 26.76 34 GLY B N 1
ATOM 2266 C CA . GLY B 1 33 ? 22.206 -2.168 113.123 1.00 28.39 34 GLY B CA 1
ATOM 2267 C C . GLY B 1 33 ? 22.818 -1.080 114.015 1.00 30.22 34 GLY B C 1
ATOM 2268 O O . GLY B 1 33 ? 22.182 -0.603 114.974 1.00 27.07 34 GLY B O 1
ATOM 2269 N N . GLN B 1 34 ? 24.053 -0.694 113.695 1.00 28.69 35 GLN B N 1
ATOM 2270 C CA . GLN B 1 34 ? 24.694 0.397 114.443 1.00 29.32 35 GLN B CA 1
ATOM 2271 C C . GLN B 1 34 ? 23.970 1.732 114.294 1.00 28.03 35 GLN B C 1
ATOM 2272 O O . GLN B 1 34 ? 23.813 2.465 115.304 1.00 28.83 35 GLN B O 1
ATOM 2278 N N . ALA B 1 35 ? 23.505 2.065 113.096 1.00 25.00 36 ALA B N 1
ATOM 2279 C CA . ALA B 1 35 ? 22.826 3.328 112.903 1.00 28.99 36 ALA B CA 1
ATOM 2280 C C . ALA B 1 35 ? 21.508 3.346 113.631 1.00 26.47 36 ALA B C 1
ATOM 2281 O O . ALA B 1 35 ? 21.050 4.377 114.136 1.00 29.18 36 ALA B O 1
ATOM 2283 N N . MET B 1 36 ? 20.834 2.204 113.641 1.00 25.72 37 MET B N 1
ATOM 2284 C CA . MET B 1 36 ? 19.571 2.134 114.369 1.00 22.84 37 MET B CA 1
ATOM 2285 C C . MET B 1 36 ? 19.730 2.203 115.868 1.00 24.01 37 MET B C 1
ATOM 2286 O O . MET B 1 36 ? 18.999 2.939 116.571 1.00 25.16 37 MET B O 1
ATOM 2291 N N . ALA B 1 37 ? 20.666 1.431 116.425 1.00 24.33 38 ALA B N 1
ATOM 2292 C CA . ALA B 1 37 ? 20.937 1.534 117.845 1.00 24.59 38 ALA B CA 1
ATOM 2293 C C . ALA B 1 37 ? 21.301 2.983 118.252 1.00 26.86 38 ALA B C 1
ATOM 2294 O O . ALA B 1 37 ? 20.933 3.484 119.305 1.00 27.05 38 ALA B O 1
ATOM 2296 N N . ASP B 1 38 ? 22.078 3.627 117.416 1.00 32.63 39 ASP B N 1
ATOM 2297 C CA . ASP B 1 38 ? 22.530 5.009 117.675 1.00 32.40 39 ASP B CA 1
ATOM 2298 C C . ASP B 1 38 ? 21.337 5.978 117.780 1.00 30.30 39 ASP B C 1
ATOM 2299 O O . ASP B 1 38 ? 21.231 6.807 118.722 1.00 29.41 39 ASP B O 1
ATOM 2304 N N . VAL B 1 39 ? 20.407 5.856 116.839 1.00 29.29 40 VAL B N 1
ATOM 2305 C CA . VAL B 1 39 ? 19.213 6.701 116.851 1.00 31.29 40 VAL B CA 1
ATOM 2306 C C . VAL B 1 39 ? 18.308 6.390 117.990 1.00 32.43 40 VAL B C 1
ATOM 2307 O O . VAL B 1 39 ? 17.789 7.304 118.617 1.00 27.62 40 VAL B O 1
ATOM 2311 N N . PHE B 1 40 ? 18.130 5.097 118.313 1.00 26.32 41 PHE B N 1
ATOM 2312 C CA . PHE B 1 40 ? 17.387 4.775 119.508 1.00 28.20 41 PHE B CA 1
ATOM 2313 C C . PHE B 1 40 ? 18.028 5.448 120.768 1.00 28.09 41 PHE B C 1
ATOM 2314 O O . PHE B 1 40 ? 17.280 5.980 121.589 1.00 28.67 41 PHE B O 1
ATOM 2322 N N . LEU B 1 41 ? 19.363 5.374 120.899 1.00 26.41 42 LEU B N 1
ATOM 2323 C CA . LEU B 1 41 ? 20.065 5.976 122.071 1.00 31.44 42 LEU B CA 1
ATOM 2324 C C . LEU B 1 41 ? 19.839 7.482 122.125 1.00 31.88 42 LEU B C 1
ATOM 2325 O O . LEU B 1 41 ? 19.519 8.040 123.180 1.00 29.98 42 LEU B O 1
ATOM 2330 N N . GLU B 1 42 ? 19.949 8.103 120.977 1.00 32.26 43 GLU B N 1
ATOM 2331 C CA . GLU B 1 42 ? 19.698 9.541 120.876 1.00 37.52 43 GLU B CA 1
ATOM 2332 C C . GLU B 1 42 ? 18.291 9.927 121.348 1.00 38.88 43 GLU B C 1
ATOM 2333 O O . GLU B 1 42 ? 18.128 10.972 121.948 1.00 38.56 43 GLU B O 1
ATOM 2339 N N . TYR B 1 43 ? 17.293 9.093 121.090 1.00 35.42 44 TYR B N 1
ATOM 2340 C CA . TYR B 1 43 ? 15.923 9.398 121.449 1.00 35.02 44 TYR B CA 1
ATOM 2341 C C . TYR B 1 43 ? 15.575 8.853 122.820 1.00 34.62 44 TYR B C 1
ATOM 2342 O O . TYR B 1 43 ? 14.379 8.736 123.172 1.00 37.27 44 TYR B O 1
ATOM 2351 N N . GLY B 1 44 ? 16.590 8.509 123.623 1.00 33.34 45 GLY B N 1
ATOM 2352 C CA . GLY B 1 44 ? 16.325 8.160 124.992 1.00 33.68 45 GLY B CA 1
ATOM 2353 C C . GLY B 1 44 ? 15.906 6.719 125.286 1.00 30.82 45 GLY B C 1
ATOM 2354 O O . GLY B 1 44 ? 15.373 6.445 126.356 1.00 31.15 45 GLY B O 1
ATOM 2355 N N . TYR B 1 45 ? 16.075 5.803 124.345 1.00 29.65 46 TYR B N 1
ATOM 2356 C CA . TYR B 1 45 ? 15.737 4.415 124.600 1.00 27.59 46 TYR B CA 1
ATOM 2357 C C . TYR B 1 45 ? 16.827 3.751 125.390 1.00 28.15 46 TYR B C 1
ATOM 2358 O O . TYR B 1 45 ? 18.019 4.085 125.267 1.00 30.05 46 TYR B O 1
ATOM 2367 N N . SER B 1 46 ? 16.430 2.809 126.222 1.00 25.99 47 SER B N 1
ATOM 2368 C CA . SER B 1 46 ? 17.353 1.831 126.787 1.00 29.84 47 SER B CA 1
ATOM 2369 C C . SER B 1 46 ? 17.563 0.780 125.654 1.00 26.73 47 SER B C 1
ATOM 2370 O O . SER B 1 46 ? 16.579 0.252 125.173 1.00 28.71 47 SER B O 1
ATOM 2373 N N . VAL B 1 47 ? 18.809 0.572 125.224 1.00 25.20 48 VAL B N 1
ATOM 2374 C CA . VAL B 1 47 ? 19.110 -0.295 124.083 1.00 23.35 48 VAL B CA 1
ATOM 2375 C C . VAL B 1 47 ? 20.020 -1.443 124.518 1.00 24.19 48 VAL B C 1
ATOM 2376 O O . VAL B 1 47 ? 21.141 -1.182 124.945 1.00 24.61 48 VAL B O 1
ATOM 2380 N N . THR B 1 48 ? 19.598 -2.702 124.328 1.00 21.49 49 THR B N 1
ATOM 2381 C CA . THR B 1 48 ? 20.436 -3.862 124.641 1.00 19.67 49 THR B CA 1
ATOM 2382 C C . THR B 1 48 ? 20.908 -4.428 123.301 1.00 20.21 49 THR B C 1
ATOM 2383 O O . THR B 1 48 ? 20.108 -4.495 122.345 1.00 19.07 49 THR B O 1
ATOM 2387 N N . VAL B 1 49 ? 22.209 -4.756 123.180 1.00 18.75 50 VAL B N 1
ATOM 2388 C CA . VAL B 1 49 ? 22.813 -5.216 121.900 1.00 18.65 50 VAL B CA 1
ATOM 2389 C C . VAL B 1 49 ? 23.567 -6.527 122.056 1.00 19.98 50 VAL B C 1
ATOM 2390 O O . VAL B 1 49 ? 24.111 -6.779 123.138 1.00 20.84 50 VAL B O 1
ATOM 2394 N N . TRP B 1 50 ? 23.585 -7.338 121.014 1.00 17.44 51 TRP B N 1
ATOM 2395 C CA . TRP B 1 50 ? 24.384 -8.553 120.879 1.00 18.80 51 TRP B CA 1
ATOM 2396 C C . TRP B 1 50 ? 24.872 -8.682 119.435 1.00 20.06 51 TRP B C 1
ATOM 2397 O O . TRP B 1 50 ? 24.152 -8.373 118.488 1.00 19.90 51 TRP B O 1
ATOM 2408 N N . ASN B 1 51 ? 26.096 -9.201 119.326 1.00 22.42 52 ASN B N 1
ATOM 2409 C CA . ASN B 1 51 ? 26.692 -9.529 118.034 1.00 31.01 52 ASN B CA 1
ATOM 2410 C C . ASN B 1 51 ? 27.688 -10.694 118.235 1.00 27.11 52 ASN B C 1
ATOM 2411 O O . ASN B 1 51 ? 28.251 -10.825 119.296 1.00 26.54 52 ASN B O 1
ATOM 2416 N N . ARG B 1 52 ? 27.885 -11.560 117.256 1.00 32.70 53 ARG B N 1
ATOM 2417 C CA A ARG B 1 52 ? 28.766 -12.723 117.457 0.50 35.32 53 ARG B CA 1
ATOM 2418 C CA B ARG B 1 52 ? 28.774 -12.704 117.464 0.50 33.24 53 ARG B CA 1
ATOM 2419 C C . ARG B 1 52 ? 30.204 -12.282 117.769 1.00 39.03 53 ARG B C 1
ATOM 2420 O O . ARG B 1 52 ? 30.956 -13.015 118.462 1.00 39.65 53 ARG B O 1
ATOM 2435 N N . THR B 1 53 ? 30.568 -11.134 117.224 1.00 37.36 54 THR B N 1
ATOM 2436 C CA . THR B 1 53 ? 31.858 -10.530 117.494 1.00 41.83 54 THR B CA 1
ATOM 2437 C C . THR B 1 53 ? 31.575 -9.353 118.380 1.00 35.90 54 THR B C 1
ATOM 2438 O O . THR B 1 53 ? 31.010 -8.352 117.942 1.00 33.04 54 THR B O 1
ATOM 2442 N N . SER B 1 54 ? 31.966 -9.540 119.625 1.00 34.04 55 SER B N 1
ATOM 2443 C CA . SER B 1 54 ? 31.584 -8.706 120.773 1.00 39.68 55 SER B CA 1
ATOM 2444 C C . SER B 1 54 ? 32.045 -7.271 120.577 1.00 39.09 55 SER B C 1
ATOM 2445 O O . SER B 1 54 ? 31.370 -6.330 120.964 1.00 30.49 55 SER B O 1
ATOM 2448 N N . SER B 1 55 ? 33.255 -7.127 120.001 1.00 38.19 56 SER B N 1
ATOM 2449 C CA . SER B 1 55 ? 33.913 -5.807 119.900 1.00 39.87 56 SER B CA 1
ATOM 2450 C C . SER B 1 55 ? 33.222 -4.836 118.945 1.00 36.15 56 SER B C 1
ATOM 2451 O O . SER B 1 55 ? 33.435 -3.604 119.056 1.00 36.13 56 SER B O 1
ATOM 2454 N N . LYS B 1 56 ? 32.411 -5.360 118.030 1.00 31.95 57 LYS B N 1
ATOM 2455 C CA . LYS B 1 56 ? 31.664 -4.460 117.100 1.00 35.31 57 LYS B CA 1
ATOM 2456 C C . LYS B 1 56 ? 30.749 -3.480 117.891 1.00 38.40 57 LYS B C 1
ATOM 2457 O O . LYS B 1 56 ? 30.287 -2.422 117.365 1.00 38.30 57 LYS B O 1
ATOM 2460 N N . ALA B 1 57 ? 30.449 -3.864 119.144 1.00 33.99 58 ALA B N 1
ATOM 2461 C CA . ALA B 1 57 ? 29.595 -3.047 120.027 1.00 33.66 58 ALA B CA 1
ATOM 2462 C C . ALA B 1 57 ? 30.342 -1.917 120.840 1.00 31.20 58 ALA B C 1
ATOM 2463 O O . ALA B 1 57 ? 29.703 -1.161 121.607 1.00 35.10 58 ALA B O 1
ATOM 2465 N N . ASP B 1 58 ? 31.669 -1.829 120.754 1.00 30.78 59 ASP B N 1
ATOM 2466 C CA . ASP B 1 58 ? 32.375 -0.886 121.664 1.00 30.95 59 ASP B CA 1
ATOM 2467 C C . ASP B 1 58 ? 31.894 0.570 121.596 1.00 33.10 59 ASP B C 1
ATOM 2468 O O . ASP B 1 58 ? 31.732 1.213 122.626 1.00 35.21 59 ASP B O 1
ATOM 2473 N N . GLN B 1 59 ? 31.685 1.123 120.401 1.00 36.41 60 GLN B N 1
ATOM 2474 C CA . GLN B 1 59 ? 31.315 2.558 120.320 1.00 36.57 60 GLN B CA 1
ATOM 2475 C C . GLN B 1 59 ? 29.938 2.801 120.945 1.00 36.47 60 GLN B C 1
ATOM 2476 O O . GLN B 1 59 ? 29.677 3.805 121.643 1.00 36.14 60 GLN B O 1
ATOM 2478 N N . LEU B 1 60 ? 29.027 1.852 120.692 1.00 35.44 61 LEU B N 1
ATOM 2479 C CA . LEU B 1 60 ? 27.666 1.952 121.219 1.00 29.45 61 LEU B CA 1
ATOM 2480 C C . LEU B 1 60 ? 27.652 1.846 122.738 1.00 29.07 61 LEU B C 1
ATOM 2481 O O . LEU B 1 60 ? 26.876 2.502 123.402 1.00 31.32 61 LEU B O 1
ATOM 2486 N N . VAL B 1 61 ? 28.504 0.986 123.287 1.00 30.10 62 VAL B N 1
ATOM 2487 C CA . VAL B 1 61 ? 28.594 0.850 124.760 1.00 31.15 62 VAL B CA 1
ATOM 2488 C C . VAL B 1 61 ? 29.045 2.195 125.413 1.00 29.35 62 VAL B C 1
ATOM 2489 O O . VAL B 1 61 ? 28.539 2.597 126.438 1.00 29.39 62 VAL B O 1
ATOM 2493 N N . ALA B 1 62 ? 29.998 2.849 124.778 1.00 40.61 63 ALA B N 1
ATOM 2494 C CA . ALA B 1 62 ? 30.477 4.155 125.259 1.00 41.40 63 ALA B CA 1
ATOM 2495 C C . ALA B 1 62 ? 29.358 5.183 125.220 1.00 41.40 63 ALA B C 1
ATOM 2496 O O . ALA B 1 62 ? 29.316 6.075 126.049 1.00 40.76 63 ALA B O 1
ATOM 2498 N N . LYS B 1 63 ? 28.438 5.033 124.271 1.00 38.61 64 LYS B N 1
ATOM 2499 C CA . LYS B 1 63 ? 27.273 5.900 124.189 1.00 37.73 64 LYS B CA 1
ATOM 2500 C C . LYS B 1 63 ? 26.105 5.497 125.119 1.00 36.57 64 LYS B C 1
ATOM 2501 O O . LYS B 1 63 ? 25.043 6.162 125.098 1.00 35.40 64 LYS B O 1
ATOM 2504 N N . GLY B 1 64 ? 26.246 4.399 125.883 1.00 34.15 65 GLY B N 1
ATOM 2505 C CA . GLY B 1 64 ? 25.175 3.959 126.833 1.00 32.71 65 GLY B CA 1
ATOM 2506 C C . GLY B 1 64 ? 24.419 2.626 126.537 1.00 30.64 65 GLY B C 1
ATOM 2507 O O . GLY B 1 64 ? 23.641 2.159 127.344 1.00 30.21 65 GLY B O 1
ATOM 2508 N N . ALA B 1 65 ? 24.697 2.012 125.397 1.00 26.69 66 ALA B N 1
ATOM 2509 C CA . ALA B 1 65 ? 24.101 0.698 125.044 1.00 26.02 66 ALA B CA 1
ATOM 2510 C C . ALA B 1 65 ? 24.541 -0.305 126.062 1.00 28.11 66 ALA B C 1
ATOM 2511 O O . ALA B 1 65 ? 25.677 -0.231 126.544 1.00 28.23 66 ALA B O 1
ATOM 2513 N N . ILE B 1 66 ? 23.687 -1.277 126.343 1.00 23.57 67 ILE B N 1
ATOM 2514 C CA . ILE B 1 66 ? 24.021 -2.359 127.212 1.00 24.26 67 ILE B CA 1
ATOM 2515 C C . ILE B 1 66 ? 24.388 -3.590 126.317 1.00 25.40 67 ILE B C 1
ATOM 2516 O O . ILE B 1 66 ? 23.514 -4.152 125.641 1.00 23.91 67 ILE B O 1
ATOM 2521 N N . ARG B 1 67 ? 25.658 -3.950 126.267 1.00 23.21 68 ARG B N 1
ATOM 2522 C CA . ARG B 1 67 ? 26.111 -5.141 125.596 1.00 22.72 68 ARG B CA 1
ATOM 2523 C C . ARG B 1 67 ? 25.929 -6.337 126.525 1.00 24.95 68 ARG B C 1
ATOM 2524 O O . ARG B 1 67 ? 26.323 -6.330 127.697 1.00 24.30 68 ARG B O 1
ATOM 2532 N N . VAL B 1 68 ? 25.334 -7.364 125.998 1.00 19.30 69 VAL B N 1
ATOM 2533 C CA . VAL B 1 68 ? 25.250 -8.641 126.673 1.00 20.13 69 VAL B CA 1
ATOM 2534 C C . VAL B 1 68 ? 26.035 -9.741 125.968 1.00 18.58 69 VAL B C 1
ATOM 2535 O O . VAL B 1 68 ? 26.278 -9.712 124.769 1.00 17.73 69 VAL B O 1
ATOM 2539 N N . SER B 1 69 ? 26.434 -10.720 126.743 1.00 19.58 70 SER B N 1
ATOM 2540 C CA . SER B 1 69 ? 27.323 -11.744 126.210 1.00 19.66 70 SER B CA 1
ATOM 2541 C C . SER B 1 69 ? 26.651 -12.755 125.259 1.00 18.14 70 SER B C 1
ATOM 2542 O O . SER B 1 69 ? 27.258 -13.226 124.250 1.00 15.84 70 SER B O 1
ATOM 2545 N N . THR B 1 70 ? 25.397 -13.089 125.564 1.00 16.90 71 THR B N 1
ATOM 2546 C CA . THR B 1 70 ? 24.725 -14.211 124.862 1.00 16.74 71 THR B CA 1
ATOM 2547 C C . THR B 1 70 ? 23.399 -13.797 124.222 1.00 17.32 71 THR B C 1
ATOM 2548 O O . THR B 1 70 ? 22.735 -12.824 124.649 1.00 18.59 71 THR B O 1
ATOM 2552 N N . VAL B 1 71 ? 22.983 -14.594 123.257 1.00 18.47 72 VAL B N 1
ATOM 2553 C CA . VAL B 1 71 ? 21.667 -14.400 122.534 1.00 19.17 72 VAL B CA 1
ATOM 2554 C C . VAL B 1 71 ? 20.532 -14.502 123.574 1.00 19.10 72 VAL B C 1
ATOM 2555 O O . VAL B 1 71 ? 19.583 -13.738 123.521 1.00 19.46 72 VAL B O 1
ATOM 2559 N N . ASN B 1 72 ? 20.681 -15.418 124.543 1.00 18.23 73 ASN B N 1
ATOM 2560 C CA A ASN B 1 72 ? 19.651 -15.642 125.614 0.50 17.28 73 ASN B CA 1
ATOM 2561 C CA B ASN B 1 72 ? 19.672 -15.677 125.606 0.50 18.04 73 ASN B CA 1
ATOM 2562 C C . ASN B 1 72 ? 19.417 -14.371 126.356 1.00 18.06 73 ASN B C 1
ATOM 2563 O O . ASN B 1 72 ? 18.273 -13.968 126.619 1.00 19.01 73 ASN B O 1
ATOM 2572 N N . GLU B 1 73 ? 20.497 -13.685 126.738 1.00 19.54 74 GLU B N 1
ATOM 2573 C CA . GLU B 1 73 ? 20.360 -12.456 127.482 1.00 18.86 74 GLU B CA 1
ATOM 2574 C C . GLU B 1 73 ? 19.724 -11.354 126.640 1.00 17.76 74 GLU B C 1
ATOM 2575 O O . GLU B 1 73 ? 18.907 -10.520 127.139 1.00 18.37 74 GLU B O 1
ATOM 2581 N N . ALA B 1 74 ? 20.088 -11.322 125.355 1.00 15.58 75 ALA B N 1
ATOM 2582 C CA . ALA B 1 74 ? 19.556 -10.302 124.477 1.00 17.21 75 ALA B CA 1
ATOM 2583 C C . ALA B 1 74 ? 18.012 -10.501 124.321 1.00 15.67 75 ALA B C 1
ATOM 2584 O O . ALA B 1 74 ? 17.268 -9.549 124.329 1.00 18.43 75 ALA B O 1
ATOM 2586 N N . LEU B 1 75 ? 17.581 -11.734 124.111 1.00 17.66 76 LEU B N 1
ATOM 2587 C CA . LEU B 1 75 ? 16.118 -12.034 123.963 1.00 16.41 76 LEU B CA 1
ATOM 2588 C C . LEU B 1 75 ? 15.389 -11.673 125.262 1.00 19.49 76 LEU B C 1
ATOM 2589 O O . LEU B 1 75 ? 14.289 -11.178 125.228 1.00 17.51 76 LEU B O 1
ATOM 2594 N N . ALA B 1 76 ? 15.974 -11.987 126.411 1.00 19.42 77 ALA B N 1
ATOM 2595 C CA . ALA B 1 76 ? 15.320 -11.750 127.712 1.00 19.35 77 ALA B CA 1
ATOM 2596 C C . ALA B 1 76 ? 15.097 -10.287 128.035 1.00 19.80 77 ALA B C 1
ATOM 2597 O O . ALA B 1 76 ? 14.172 -9.948 128.820 1.00 20.06 77 ALA B O 1
ATOM 2599 N N . ALA B 1 77 ?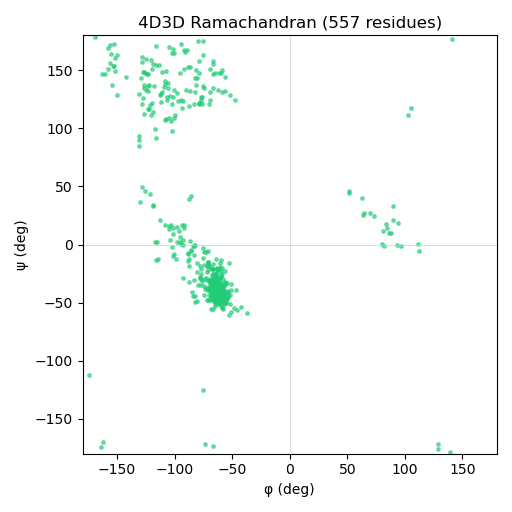 15.954 -9.431 127.478 1.00 17.26 78 ALA B N 1
ATOM 2600 C CA . ALA B 1 77 ? 15.956 -8.005 127.816 1.00 20.57 78 ALA B CA 1
ATOM 2601 C C . ALA B 1 77 ? 14.673 -7.251 127.480 1.00 21.15 78 ALA B C 1
ATOM 2602 O O . ALA B 1 77 ? 14.312 -6.234 128.150 1.00 21.77 78 ALA B O 1
ATOM 2604 N N . ASN B 1 78 ? 14.038 -7.629 126.364 1.00 20.62 79 ASN B N 1
ATOM 2605 C CA . ASN B 1 78 ? 12.954 -6.848 125.823 1.00 20.96 79 ASN B CA 1
ATOM 2606 C C . ASN B 1 78 ? 11.982 -7.743 125.040 1.00 19.43 79 ASN B C 1
ATOM 2607 O O . ASN B 1 78 ? 12.335 -8.851 124.551 1.00 18.83 79 ASN B O 1
ATOM 2612 N N . GLU B 1 79 ? 10.770 -7.207 124.852 1.00 21.27 80 GLU B N 1
ATOM 2613 C CA . GLU B 1 79 ? 9.753 -7.817 123.981 1.00 20.51 80 GLU B CA 1
ATOM 2614 C C . GLU B 1 79 ? 10.082 -7.623 122.507 1.00 18.55 80 GLU B C 1
ATOM 2615 O O . GLU B 1 79 ? 9.988 -8.552 121.726 1.00 18.51 80 GLU B O 1
ATOM 2621 N N . LEU B 1 80 ? 10.515 -6.408 122.174 1.00 19.09 81 LEU B N 1
ATOM 2622 C CA . LEU B 1 80 ? 10.842 -6.065 120.774 1.00 19.00 81 LEU B CA 1
ATOM 2623 C C . LEU B 1 80 ? 12.333 -6.250 120.457 1.00 17.08 81 LEU B C 1
ATOM 2624 O O . LEU B 1 80 ? 13.203 -5.661 121.161 1.00 18.46 81 LEU B O 1
ATOM 2629 N N . VAL B 1 81 ? 12.601 -7.067 119.409 1.00 18.03 82 VAL B N 1
ATOM 2630 C CA . VAL B 1 81 ? 13.965 -7.463 119.018 1.00 16.48 82 VAL B CA 1
ATOM 2631 C C . VAL B 1 81 ? 14.108 -7.119 117.547 1.00 20.00 82 VAL B C 1
ATOM 2632 O O . VAL B 1 81 ? 13.454 -7.724 116.715 1.00 21.26 82 VAL B O 1
ATOM 2636 N N . ILE B 1 82 ? 14.961 -6.137 117.242 1.00 18.07 83 ILE B N 1
ATOM 2637 C CA . ILE B 1 82 ? 15.296 -5.827 115.847 1.00 18.38 83 ILE B CA 1
ATOM 2638 C C . ILE B 1 82 ? 16.407 -6.761 115.334 1.00 20.54 83 ILE B C 1
ATOM 2639 O O . ILE B 1 82 ? 17.463 -6.816 115.940 1.00 21.32 83 ILE B O 1
ATOM 2644 N N . LEU B 1 83 ? 16.160 -7.523 114.275 1.00 19.07 84 LEU B N 1
ATOM 2645 C CA . LEU B 1 83 ? 17.165 -8.395 113.733 1.00 19.60 84 LEU B CA 1
ATOM 2646 C C . LEU B 1 83 ? 17.741 -7.709 112.483 1.00 22.64 84 LEU B C 1
ATOM 2647 O O . LEU B 1 83 ? 17.142 -7.737 111.414 1.00 23.10 84 LEU B O 1
ATOM 2652 N N . SER B 1 84 ? 18.865 -7.051 112.649 1.00 22.50 85 SER B N 1
ATOM 2653 C CA A SER B 1 84 ? 19.550 -6.404 111.548 0.50 23.54 85 SER B CA 1
ATOM 2654 C CA B SER B 1 84 ? 19.542 -6.424 111.484 0.50 24.16 85 SER B CA 1
ATOM 2655 C C . SER B 1 84 ? 20.715 -7.335 111.154 1.00 24.48 85 SER B C 1
ATOM 2656 O O . SER B 1 84 ? 21.869 -7.094 111.497 1.00 30.24 85 SER B O 1
ATOM 2661 N N . LEU B 1 85 ? 20.382 -8.452 110.545 1.00 23.56 86 LEU B N 1
ATOM 2662 C CA . LEU B 1 85 ? 21.320 -9.465 110.230 1.00 23.43 86 LEU B CA 1
ATOM 2663 C C . LEU B 1 85 ? 21.601 -9.411 108.705 1.00 25.85 86 LEU B C 1
ATOM 2664 O O . LEU B 1 85 ? 20.836 -8.862 107.932 1.00 25.65 86 LEU B O 1
ATOM 2669 N N . THR B 1 86 ? 22.591 -10.139 108.288 1.00 26.18 87 THR B N 1
ATOM 2670 C CA . THR B 1 86 ? 22.955 -10.122 106.870 1.00 29.04 87 THR B CA 1
ATOM 2671 C C . THR B 1 86 ? 22.057 -11.026 106.006 1.00 29.08 87 THR B C 1
ATOM 2672 O O . THR B 1 86 ? 21.936 -10.793 104.818 1.00 31.06 87 THR B O 1
ATOM 2676 N N . ASP B 1 87 ? 21.417 -12.058 106.599 1.00 24.32 88 ASP B N 1
ATOM 2677 C CA A ASP B 1 87 ? 20.635 -13.048 105.866 0.50 25.64 88 ASP B CA 1
ATOM 2678 C CA B ASP B 1 87 ? 20.517 -12.915 105.847 0.50 26.03 88 ASP B CA 1
ATOM 2679 C C . ASP B 1 87 ? 19.651 -13.699 106.828 1.00 25.49 88 ASP B C 1
ATOM 2680 O O . ASP B 1 87 ? 19.960 -13.755 108.032 1.00 23.28 88 ASP B O 1
ATOM 2689 N N . TYR B 1 88 ? 18.558 -14.264 106.333 1.00 25.67 89 TYR B N 1
ATOM 2690 C CA . TYR B 1 88 ? 17.685 -15.080 107.198 1.00 30.63 89 TYR B CA 1
ATOM 2691 C C . TYR B 1 88 ? 18.344 -16.336 107.736 1.00 29.87 89 TYR B C 1
ATOM 2692 O O . TYR B 1 88 ? 17.988 -16.816 108.886 1.00 25.07 89 TYR B O 1
ATOM 2701 N N . ASN B 1 89 ? 19.323 -16.886 107.002 1.00 24.38 90 ASN B N 1
ATOM 2702 C CA . ASN B 1 89 ? 20.048 -18.026 107.580 1.00 26.52 90 ASN B CA 1
ATOM 2703 C C . ASN B 1 89 ? 20.701 -17.773 108.940 1.00 24.25 90 ASN B C 1
ATOM 2704 O O . ASN B 1 89 ? 20.817 -18.733 109.757 1.00 24.91 90 ASN B O 1
ATOM 2709 N N . VAL B 1 90 ? 21.135 -16.546 109.146 1.00 21.35 91 VAL B N 1
ATOM 2710 C CA . VAL B 1 90 ? 21.795 -16.148 110.391 1.00 21.10 91 VAL B CA 1
ATOM 2711 C C . VAL B 1 90 ? 20.691 -16.296 111.469 1.00 20.31 91 VAL B C 1
ATOM 2712 O O . VAL B 1 90 ? 20.961 -16.761 112.541 1.00 20.88 91 VAL B O 1
ATOM 2716 N N . MET B 1 91 ? 19.466 -15.833 111.184 1.00 19.27 92 MET B N 1
ATOM 2717 C CA . MET B 1 91 ? 18.371 -15.963 112.175 1.00 17.68 92 MET B CA 1
ATOM 2718 C C . MET B 1 91 ? 18.186 -17.360 112.695 1.00 16.95 92 MET B C 1
ATOM 2719 O O . MET B 1 91 ? 18.153 -17.585 113.910 1.00 18.40 92 MET B O 1
ATOM 2724 N N . TYR B 1 92 ? 18.073 -18.298 111.791 1.00 17.88 93 TYR B N 1
ATOM 2725 C CA . TYR B 1 92 ? 17.950 -19.667 112.192 1.00 17.78 93 TYR B CA 1
ATOM 2726 C C . TYR B 1 92 ? 19.140 -20.119 112.993 1.00 18.74 93 TYR B C 1
ATOM 2727 O O . TYR B 1 92 ? 19.009 -20.886 113.986 1.00 17.71 93 TYR B O 1
ATOM 2736 N N . SER B 1 93 ? 20.347 -19.737 112.539 1.00 18.73 94 SER B N 1
ATOM 2737 C CA . SER B 1 93 ? 21.564 -20.246 113.194 1.00 19.81 94 SER B CA 1
ATOM 2738 C C . SER B 1 93 ? 21.578 -19.835 114.657 1.00 17.06 94 SER B C 1
ATOM 2739 O O . SER B 1 93 ? 21.959 -20.591 115.535 1.00 19.71 94 SER B O 1
ATOM 2742 N N . ILE B 1 94 ? 21.272 -18.587 114.939 1.00 14.89 95 ILE B N 1
ATOM 2743 C CA . ILE B 1 94 ? 21.373 -18.093 116.318 1.00 16.41 95 ILE B CA 1
ATOM 2744 C C . ILE B 1 94 ? 20.131 -18.409 117.184 1.00 16.68 95 ILE B C 1
ATOM 2745 O O . ILE B 1 94 ? 20.250 -18.557 118.408 1.00 17.77 95 ILE B O 1
ATOM 2750 N N . LEU B 1 95 ? 18.941 -18.487 116.573 1.00 16.39 96 LEU B N 1
ATOM 2751 C CA . LEU B 1 95 ? 17.718 -18.731 117.372 1.00 14.09 96 LEU B CA 1
ATOM 2752 C C . LEU B 1 95 ? 17.290 -20.175 117.522 1.00 13.96 96 LEU B C 1
ATOM 2753 O O . LEU B 1 95 ? 16.709 -20.528 118.571 1.00 17.21 96 LEU B O 1
ATOM 2758 N N . GLU B 1 96 ? 17.587 -21.051 116.568 1.00 14.57 97 GLU B N 1
ATOM 2759 C CA . GLU B 1 96 ? 17.159 -22.479 116.636 1.00 18.66 97 GLU B CA 1
ATOM 2760 C C . GLU B 1 96 ? 17.633 -23.109 117.941 1.00 19.56 97 GLU B C 1
ATOM 2761 O O . GLU B 1 96 ? 16.835 -23.820 118.614 1.00 16.98 97 GLU B O 1
ATOM 2767 N N . PRO B 1 97 ? 18.903 -22.829 118.351 1.00 17.74 98 PRO B N 1
ATOM 2768 C CA . PRO B 1 97 ? 19.380 -23.513 119.571 1.00 18.79 98 PRO B CA 1
ATOM 2769 C C . PRO B 1 97 ? 18.725 -23.024 120.817 1.00 18.19 98 PRO B C 1
ATOM 2770 O O . PRO B 1 97 ? 18.904 -23.699 121.861 1.00 19.16 98 PRO B O 1
ATOM 2774 N N . VAL B 1 98 ? 18.052 -21.879 120.758 1.00 16.32 99 VAL B N 1
ATOM 2775 C CA . VAL B 1 98 ? 17.349 -21.311 121.896 1.00 16.93 99 VAL B CA 1
ATOM 2776 C C . VAL B 1 98 ? 15.834 -21.174 121.644 1.00 17.72 99 VAL B C 1
ATOM 2777 O O . VAL B 1 98 ? 15.197 -20.312 122.169 1.00 16.75 99 VAL B O 1
ATOM 2781 N N . SER B 1 99 ? 15.307 -22.116 120.885 1.00 17.42 100 SER B N 1
ATOM 2782 C CA . SER B 1 99 ? 13.903 -22.028 120.373 1.00 16.56 100 SER B CA 1
ATOM 2783 C C . SER B 1 99 ? 12.891 -21.984 121.522 1.00 19.69 100 SER B C 1
ATOM 2784 O O . SER B 1 99 ? 11.787 -21.408 121.363 1.00 19.62 100 SER B O 1
ATOM 2787 N N . GLU B 1 100 ? 13.237 -22.580 122.667 1.00 18.26 101 GLU B N 1
ATOM 2788 C CA . GLU B 1 100 ? 12.364 -22.542 123.863 1.00 18.52 101 GLU B CA 1
ATOM 2789 C C . GLU B 1 100 ? 12.237 -21.187 124.578 1.00 18.93 101 GLU B C 1
ATOM 2790 O O . GLU B 1 100 ? 11.454 -21.036 125.552 1.00 21.39 101 GLU B O 1
ATOM 2796 N N . ASN B 1 101 ? 12.993 -20.172 124.153 1.00 17.68 102 ASN B N 1
ATOM 2797 C CA . ASN B 1 101 ? 13.005 -18.886 124.772 1.00 16.75 102 ASN B CA 1
ATOM 2798 C C . ASN B 1 101 ? 12.347 -17.776 123.993 1.00 18.19 102 ASN B C 1
ATOM 2799 O O . ASN B 1 101 ? 12.510 -16.570 124.316 1.00 20.30 102 ASN B O 1
ATOM 2804 N N . LEU B 1 102 ? 11.533 -18.165 123.008 1.00 16.91 103 LEU B N 1
ATOM 2805 C CA . LEU B 1 102 ? 10.977 -17.135 122.081 1.00 17.18 103 LEU B CA 1
ATOM 2806 C C . LEU B 1 102 ? 9.522 -16.728 122.338 1.00 16.89 103 LEU B C 1
ATOM 2807 O O . LEU B 1 102 ? 9.031 -15.778 121.758 1.00 16.78 103 LEU B O 1
ATOM 2812 N N . PHE B 1 103 ? 8.850 -17.337 123.332 1.00 16.72 104 PHE B N 1
ATOM 2813 C CA . PHE B 1 103 ? 7.469 -16.943 123.561 1.00 15.98 104 PHE B CA 1
ATOM 2814 C C . PHE B 1 103 ? 7.327 -15.537 123.944 1.00 17.88 104 PHE B C 1
ATOM 2815 O O . PHE B 1 103 ? 8.067 -15.026 124.805 1.00 18.38 104 PHE B O 1
ATOM 2823 N N . GLY B 1 104 ? 6.399 -14.855 123.302 1.00 18.60 105 GLY B N 1
ATOM 2824 C CA . GLY B 1 104 ? 6.137 -13.489 123.609 1.00 20.51 105 GLY B CA 1
ATOM 2825 C C . GLY B 1 104 ? 7.057 -12.430 122.979 1.00 19.70 105 GLY B C 1
ATOM 2826 O O . GLY B 1 104 ? 6.931 -11.271 123.244 1.00 24.01 105 GLY B O 1
ATOM 2827 N N . LYS B 1 105 ? 8.032 -12.865 122.215 1.00 19.67 106 LYS B N 1
ATOM 2828 C CA . LYS B 1 105 ? 8.960 -11.926 121.586 1.00 18.72 106 LYS B CA 1
ATOM 2829 C C . LYS B 1 105 ? 8.367 -11.501 120.241 1.00 19.73 106 LYS B C 1
ATOM 2830 O O . LYS B 1 105 ? 7.654 -12.287 119.613 1.00 17.72 106 LYS B O 1
ATOM 2836 N N . VAL B 1 106 ? 8.744 -10.295 119.827 1.00 19.61 107 VAL B N 1
ATOM 2837 C CA . VAL B 1 106 ? 8.348 -9.774 118.478 1.00 19.42 107 VAL B CA 1
ATOM 2838 C C . VAL B 1 106 ? 9.664 -9.493 117.744 1.00 18.82 107 VAL B C 1
ATOM 2839 O O . VAL B 1 106 ? 10.448 -8.605 118.203 1.00 20.71 107 VAL B O 1
ATOM 2843 N N . LEU B 1 107 ? 9.948 -10.273 116.710 1.00 19.21 108 LEU B N 1
ATOM 2844 C CA . LEU B 1 107 ? 11.184 -10.229 115.941 1.00 18.15 108 LEU B CA 1
ATOM 2845 C C . LEU B 1 107 ? 10.902 -9.371 114.695 1.00 19.59 108 LEU B C 1
ATOM 2846 O O . LEU B 1 107 ? 9.975 -9.689 113.945 1.00 18.90 108 LEU B O 1
ATOM 2851 N N . VAL B 1 108 ? 11.678 -8.321 114.496 1.00 19.74 109 VAL B N 1
ATOM 2852 C CA . VAL B 1 108 ? 11.523 -7.485 113.284 1.00 21.13 109 VAL B CA 1
ATOM 2853 C C . VAL B 1 108 ? 12.701 -7.856 112.376 1.00 22.42 109 VAL B C 1
ATOM 2854 O O . VAL B 1 108 ? 13.858 -7.441 112.613 1.00 21.50 109 VAL B O 1
ATOM 2858 N N . ASN B 1 109 ? 12.419 -8.543 111.288 1.00 22.87 110 ASN B N 1
ATOM 2859 C CA . ASN B 1 109 ? 13.446 -9.069 110.391 1.00 26.88 110 ASN B CA 1
ATOM 2860 C C . ASN B 1 109 ? 13.666 -8.072 109.317 1.00 28.92 110 ASN B C 1
ATOM 2861 O O . ASN B 1 109 ? 12.757 -7.878 108.490 1.00 24.94 110 ASN B O 1
ATOM 2866 N N . LEU B 1 110 ? 14.872 -7.536 109.246 1.00 25.86 111 LEU B N 1
ATOM 2867 C CA . LEU B 1 110 ? 15.231 -6.585 108.162 1.00 29.57 111 LEU B CA 1
ATOM 2868 C C . LEU B 1 110 ? 16.096 -7.145 107.055 1.00 29.11 111 LEU B C 1
ATOM 2869 O O . LEU B 1 110 ? 16.455 -6.417 106.166 1.00 30.69 111 LEU B O 1
ATOM 2874 N N . SER B 1 111 ? 16.432 -8.424 107.033 1.00 29.55 112 SER B N 1
ATOM 2875 C CA A SER B 1 111 ? 17.251 -8.952 105.948 0.50 29.85 112 SER B CA 1
ATOM 2876 C CA B SER B 1 111 ? 17.283 -8.872 105.934 0.50 32.74 112 SER B CA 1
ATOM 2877 C C . SER B 1 111 ? 16.505 -8.807 104.602 1.00 33.44 112 SER B C 1
ATOM 2878 O O . SER B 1 111 ? 15.319 -9.144 104.532 1.00 32.65 112 SER B O 1
ATOM 2883 N N . SER B 1 112 ? 17.199 -8.378 103.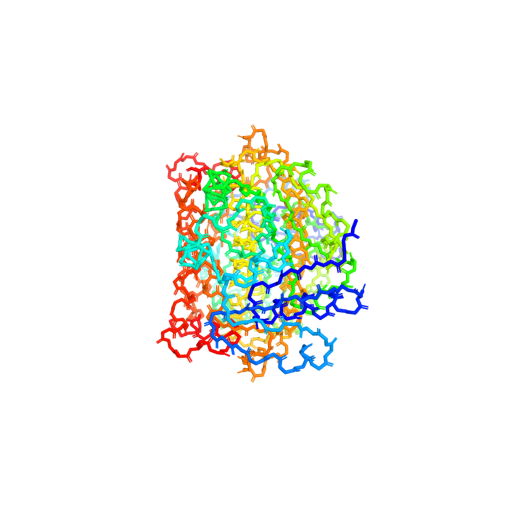544 1.00 31.32 113 SER B N 1
ATOM 2884 C CA . SER B 1 112 ? 16.635 -8.432 102.170 1.00 28.54 113 SER B CA 1
ATOM 2885 C C . SER B 1 112 ? 16.710 -9.832 101.570 1.00 29.37 113 SER B C 1
ATOM 2886 O O . SER B 1 112 ? 17.801 -10.445 101.448 1.00 28.80 113 SER B O 1
ATOM 2889 N N . ASP B 1 113 ? 15.545 -10.353 101.225 1.00 20.61 114 ASP B N 1
ATOM 2890 C CA . ASP B 1 113 ? 15.386 -11.622 100.624 1.00 24.35 114 ASP B CA 1
ATOM 2891 C C . ASP B 1 113 ? 13.992 -11.671 99.976 1.00 22.55 114 ASP B C 1
ATOM 2892 O O . ASP B 1 113 ? 13.368 -10.591 99.729 1.00 19.95 114 ASP B O 1
ATOM 2897 N N . THR B 1 114 ? 13.632 -12.871 99.562 1.00 22.98 115 THR B N 1
ATOM 2898 C CA . THR B 1 114 ? 12.468 -13.112 98.830 1.00 21.31 115 THR B CA 1
ATOM 2899 C C . THR B 1 114 ? 11.241 -13.037 99.808 1.00 20.62 115 THR B C 1
ATOM 2900 O O . THR B 1 114 ? 11.345 -13.195 101.055 1.00 19.56 115 THR B O 1
ATOM 2904 N N . PRO B 1 115 ? 10.069 -12.896 99.204 1.00 17.23 116 PRO B N 1
ATOM 2905 C CA . PRO B 1 115 ? 8.828 -12.984 99.990 1.00 15.15 116 PRO B CA 1
ATOM 2906 C C . PRO B 1 115 ? 8.710 -14.360 100.671 1.00 14.25 116 PRO B C 1
ATOM 2907 O O . PRO B 1 115 ? 8.282 -14.423 101.814 1.00 16.29 116 PRO B O 1
ATOM 2911 N N . GLU B 1 116 ? 9.050 -15.449 99.982 1.00 14.94 117 GLU B N 1
ATOM 2912 C CA . GLU B 1 116 ? 8.880 -16.796 100.566 1.00 19.30 117 GLU B CA 1
ATOM 2913 C C . GLU B 1 116 ? 9.815 -16.998 101.759 1.00 17.23 117 GLU B C 1
ATOM 2914 O O . GLU B 1 116 ? 9.432 -17.608 102.762 1.00 18.25 117 GLU B O 1
ATOM 2920 N N . LYS B 1 117 ? 10.991 -16.443 101.710 1.00 16.95 118 LYS B N 1
ATOM 2921 C CA . LYS B 1 117 ? 11.903 -16.568 102.876 1.00 19.75 118 LYS B CA 1
ATOM 2922 C C . LYS B 1 117 ? 11.334 -15.875 104.160 1.00 19.81 118 LYS B C 1
ATOM 2923 O O . LYS B 1 117 ? 11.381 -16.456 105.243 1.00 19.86 118 LYS B O 1
ATOM 2929 N N . ALA B 1 118 ? 10.732 -14.697 104.004 1.00 15.66 119 ALA B N 1
ATOM 2930 C CA . ALA B 1 118 ? 10.064 -13.986 105.048 1.00 17.06 119 ALA B CA 1
ATOM 2931 C C . ALA B 1 118 ? 8.842 -14.763 105.568 1.00 16.82 119 ALA B C 1
ATOM 2932 O O . ALA B 1 118 ? 8.640 -14.828 106.786 1.00 16.70 119 ALA B O 1
ATOM 2934 N N . ARG B 1 119 ? 8.052 -15.347 104.672 1.00 16.06 120 ARG B N 1
ATOM 2935 C CA . ARG B 1 119 ? 6.924 -16.170 105.107 1.00 15.17 120 ARG B CA 1
ATOM 2936 C C . ARG B 1 119 ? 7.383 -17.383 105.927 1.00 17.15 120 ARG B C 1
ATOM 2937 O O . ARG B 1 119 ? 6.734 -17.705 106.941 1.00 17.99 120 ARG B O 1
ATOM 2945 N N . LYS B 1 120 ? 8.411 -18.077 105.460 1.00 16.35 121 LYS B N 1
ATOM 2946 C CA . LYS B 1 120 ? 8.859 -19.289 106.143 1.00 16.65 121 LYS B CA 1
ATOM 2947 C C . LYS B 1 120 ? 9.410 -18.922 107.529 1.00 16.75 121 LYS B C 1
ATOM 2948 O O . LYS B 1 120 ? 9.107 -19.641 108.521 1.00 18.52 121 LYS B O 1
ATOM 2952 N N . ALA B 1 121 ? 10.112 -17.774 107.659 1.00 16.80 122 ALA B N 1
ATOM 2953 C CA . ALA B 1 121 ? 10.583 -17.305 108.941 1.00 17.43 122 ALA B CA 1
ATOM 2954 C C . ALA B 1 121 ? 9.463 -16.956 109.913 1.00 18.18 122 ALA B C 1
ATOM 2955 O O . ALA B 1 121 ? 9.486 -17.337 111.113 1.00 16.76 122 ALA B O 1
ATOM 2957 N N . ALA B 1 122 ? 8.421 -16.296 109.371 1.00 17.11 123 ALA B N 1
ATOM 2958 C CA . ALA B 1 122 ? 7.302 -15.998 110.208 1.00 18.36 123 ALA B CA 1
ATOM 2959 C C . ALA B 1 122 ? 6.612 -17.196 110.803 1.00 17.20 123 ALA B C 1
ATOM 2960 O O . ALA B 1 122 ? 6.259 -17.171 112.008 1.00 21.40 123 ALA B O 1
ATOM 2962 N N . LYS B 1 123 ? 6.393 -18.238 109.986 1.00 17.56 124 LYS B N 1
ATOM 2963 C CA . LYS B 1 123 ? 5.707 -19.452 110.432 1.00 16.67 124 LYS B CA 1
ATOM 2964 C C . LYS B 1 123 ? 6.574 -20.183 111.486 1.00 18.48 124 LYS B C 1
ATOM 2965 O O . LYS B 1 123 ? 6.023 -20.629 112.525 1.00 17.18 124 LYS B O 1
ATOM 2971 N N . TRP B 1 124 ? 7.882 -20.277 111.201 1.00 16.27 125 TRP B N 1
ATOM 2972 C CA . TRP B 1 124 ? 8.850 -20.900 112.152 1.00 16.54 125 TRP B CA 1
ATOM 2973 C C . TRP B 1 124 ? 8.776 -20.226 113.497 1.00 15.13 125 TRP B C 1
ATOM 2974 O O . TRP B 1 124 ? 8.765 -20.941 114.569 1.00 17.78 125 TRP B O 1
ATOM 2985 N N . LEU B 1 125 ? 8.811 -18.909 113.549 1.00 14.89 126 LEU B N 1
ATOM 2986 C CA . LEU B 1 125 ? 8.700 -18.143 114.753 1.00 15.39 126 LEU B CA 1
ATOM 2987 C C . LEU B 1 125 ? 7.373 -18.299 115.495 1.00 18.62 126 LEU B C 1
ATOM 2988 O O . LEU B 1 125 ? 7.347 -18.502 116.698 1.00 18.21 126 LEU B O 1
ATOM 2993 N N . GLU B 1 126 ? 6.257 -18.275 114.753 1.00 16.98 127 GLU B N 1
ATOM 2994 C CA . GLU B 1 126 ? 4.937 -18.521 115.365 1.00 18.38 127 GLU B CA 1
ATOM 2995 C C . GLU B 1 126 ? 4.820 -19.894 116.016 1.00 18.24 127 GLU B C 1
ATOM 2996 O O . GLU B 1 126 ? 4.177 -19.958 117.079 1.00 18.35 127 GLU B O 1
ATOM 2999 N N . ASP B 1 127 ? 5.362 -20.930 115.416 1.00 18.35 128 ASP B N 1
ATOM 3000 C CA . ASP B 1 127 ? 5.335 -22.299 115.943 1.00 19.60 128 ASP B CA 1
ATOM 3001 C C . ASP B 1 127 ? 6.047 -22.308 117.365 1.00 21.80 128 ASP B C 1
ATOM 3002 O O . ASP B 1 127 ? 5.760 -23.171 118.201 1.00 20.16 128 ASP B O 1
ATOM 3007 N N . ARG B 1 128 ? 6.943 -21.363 117.577 1.00 20.23 129 ARG B N 1
ATOM 3008 C CA . ARG B 1 128 ? 7.698 -21.245 118.859 1.00 20.13 129 ARG B CA 1
ATOM 3009 C C . ARG B 1 128 ? 7.164 -20.163 119.784 1.00 17.44 129 ARG B C 1
ATOM 3010 O O . ARG B 1 128 ? 7.734 -19.785 120.827 1.00 17.86 129 ARG B O 1
ATOM 3018 N N . GLY B 1 129 ? 6.002 -19.587 119.446 1.00 18.72 130 GLY B N 1
ATOM 3019 C CA . GLY B 1 129 ? 5.335 -18.610 120.278 1.00 17.31 130 GLY B CA 1
ATOM 3020 C C . GLY B 1 129 ? 5.681 -17.192 120.171 1.00 17.04 130 GLY B C 1
ATOM 3021 O O . GLY B 1 129 ? 5.220 -16.357 120.906 1.00 17.38 130 GLY B O 1
ATOM 3022 N N . ALA B 1 130 ? 6.479 -16.870 119.118 1.00 16.04 131 ALA B N 1
ATOM 3023 C CA . ALA B 1 130 ? 6.879 -15.511 118.821 1.00 17.05 131 ALA B CA 1
ATOM 3024 C C . ALA B 1 130 ? 6.027 -14.958 117.665 1.00 18.94 131 ALA B C 1
ATOM 3025 O O . ALA B 1 130 ? 5.220 -15.669 117.057 1.00 17.21 131 ALA B O 1
ATOM 3027 N N . ARG B 1 131 ? 6.136 -13.647 117.476 1.00 20.53 132 ARG B N 1
ATOM 3028 C CA . ARG B 1 131 ? 5.514 -12.969 116.314 1.00 23.85 132 ARG B CA 1
ATOM 3029 C C . ARG B 1 131 ? 6.591 -12.305 115.438 1.00 25.06 132 ARG B C 1
ATOM 3030 O O . ARG B 1 131 ? 7.654 -11.982 115.956 1.00 20.36 132 ARG B O 1
ATOM 3034 N N . HIS B 1 132 ? 6.312 -12.090 114.136 1.00 22.83 133 HIS B N 1
ATOM 3035 C CA . HIS B 1 132 ? 7.309 -11.676 113.118 1.00 22.84 133 HIS B CA 1
ATOM 3036 C C . HIS B 1 132 ? 6.787 -10.431 112.385 1.00 24.67 133 HIS B C 1
ATOM 3037 O O . HIS B 1 132 ? 5.625 -10.428 112.022 1.00 26.33 133 HIS B O 1
ATOM 3044 N N . ILE B 1 133 ? 7.583 -9.360 112.351 1.00 20.14 134 ILE B N 1
ATOM 3045 C CA . ILE B 1 133 ? 7.292 -8.188 111.452 1.00 20.37 134 ILE B CA 1
ATOM 3046 C C . ILE B 1 133 ? 8.390 -8.174 110.414 1.00 21.36 134 ILE B C 1
ATOM 3047 O O . ILE B 1 133 ? 9.603 -8.303 110.733 1.00 18.50 134 ILE B O 1
ATOM 3052 N N . THR B 1 134 ? 7.982 -8.116 109.124 1.00 20.42 135 THR B N 1
ATOM 3053 C CA . THR B 1 134 ? 8.941 -8.009 108.033 1.00 20.28 135 THR B CA 1
ATOM 3054 C C . THR B 1 134 ? 9.186 -6.575 107.748 1.00 17.23 135 THR B C 1
ATOM 3055 O O . THR B 1 134 ? 8.241 -5.841 107.548 1.00 18.90 135 THR B O 1
ATOM 3059 N N . GLY B 1 135 ? 10.450 -6.169 107.618 1.00 18.51 136 GLY B N 1
ATOM 3060 C CA . GLY B 1 135 ? 10.754 -4.804 107.233 1.00 19.13 136 GLY B CA 1
ATOM 3061 C C . GLY B 1 135 ? 11.706 -4.745 106.014 1.00 20.06 136 GLY B C 1
ATOM 3062 O O . GLY B 1 135 ? 12.683 -5.472 105.961 1.00 23.78 136 GLY B O 1
ATOM 3063 N N . GLY B 1 136 ? 11.378 -3.876 105.065 1.00 21.10 137 GLY B N 1
ATOM 3064 C CA . GLY B 1 136 ? 12.129 -3.605 103.839 1.00 21.86 137 GLY B CA 1
ATOM 3065 C C . GLY B 1 136 ? 12.611 -2.165 103.869 1.00 18.60 137 GLY B C 1
ATOM 3066 O O . GLY B 1 136 ? 11.880 -1.266 103.511 1.00 21.86 137 GLY B O 1
ATOM 3067 N N . VAL B 1 137 ? 13.830 -1.957 104.384 1.00 21.55 138 VAL B N 1
ATOM 3068 C CA . VAL B 1 137 ? 14.349 -0.590 104.559 1.00 23.17 138 VAL B CA 1
ATOM 3069 C C . VAL B 1 137 ? 14.784 -0.051 103.191 1.00 26.01 138 VAL B C 1
ATOM 3070 O O . VAL B 1 137 ? 15.562 -0.682 102.511 1.00 28.35 138 VAL B O 1
ATOM 3074 N N . GLN B 1 138 ? 14.267 1.122 102.865 1.00 29.21 139 GLN B N 1
ATOM 3075 C CA . GLN B 1 138 ? 14.461 1.711 101.523 1.00 32.23 139 GLN B CA 1
ATOM 3076 C C . GLN B 1 138 ? 15.629 2.670 101.456 1.00 32.36 139 GLN B C 1
ATOM 3077 O O . GLN B 1 138 ? 15.875 3.196 100.382 1.00 35.99 139 GLN B O 1
ATOM 3083 N N . VAL B 1 139 ? 16.359 2.884 102.555 1.00 32.47 140 VAL B N 1
ATOM 3084 C CA . VAL B 1 139 ? 17.456 3.878 102.650 1.00 31.19 140 VAL B CA 1
ATOM 3085 C C . VAL B 1 139 ? 18.753 3.243 103.196 1.00 34.23 140 VAL B C 1
ATOM 3086 O O . VAL B 1 139 ? 18.746 2.141 103.804 1.00 35.63 140 VAL B O 1
ATOM 3090 N N . PRO B 1 140 ? 19.911 3.910 102.982 1.00 31.74 141 PRO B N 1
ATOM 3091 C CA . PRO B 1 140 ? 21.127 3.384 103.552 1.00 29.49 141 PRO B CA 1
ATOM 3092 C C . PRO B 1 140 ? 21.175 3.791 105.035 1.00 26.45 141 PRO B C 1
ATOM 3093 O O . PRO B 1 140 ? 20.309 4.581 105.460 1.00 31.11 141 PRO B O 1
ATOM 3097 N N . PRO B 1 141 ? 22.182 3.314 105.786 1.00 31.67 142 PRO B N 1
ATOM 3098 C CA . PRO B 1 141 ? 22.272 3.675 107.203 1.00 32.56 142 PRO B CA 1
ATOM 3099 C C . PRO B 1 141 ? 22.188 5.170 107.502 1.00 35.69 142 PRO B C 1
ATOM 3100 O O . PRO B 1 141 ? 21.580 5.546 108.499 1.00 36.05 142 PRO B O 1
ATOM 3104 N N . SER B 1 142 ? 22.721 6.021 106.616 1.00 36.59 143 SER B N 1
ATOM 3105 C CA . SER B 1 142 ? 22.634 7.488 106.774 1.00 36.97 143 SER B CA 1
ATOM 3106 C C . SER B 1 142 ? 21.210 8.049 106.770 1.00 38.08 143 SER B C 1
ATOM 3107 O O . SER B 1 142 ? 20.976 9.119 107.309 1.00 35.05 143 SER B O 1
ATOM 3110 N N . GLY B 1 143 ? 20.243 7.316 106.209 1.00 36.31 144 GLY B N 1
ATOM 3111 C CA . GLY B 1 143 ? 18.838 7.724 106.231 1.00 32.85 144 GLY B CA 1
ATOM 3112 C C . GLY B 1 143 ? 18.064 7.375 107.504 1.00 32.08 144 GLY B C 1
ATOM 3113 O O . GLY B 1 143 ? 16.942 7.829 107.697 1.00 33.01 144 GLY B O 1
ATOM 3114 N N . ILE B 1 144 ? 18.657 6.578 108.396 1.00 34.26 145 ILE B N 1
ATOM 3115 C CA . ILE B 1 144 ? 18.008 6.236 109.680 1.00 29.11 145 ILE B CA 1
ATOM 3116 C C . ILE B 1 144 ? 17.933 7.467 110.593 1.00 27.55 145 ILE B C 1
ATOM 3117 O O . ILE B 1 144 ? 18.889 8.261 110.705 1.00 27.34 145 ILE B O 1
ATOM 3122 N N . GLY B 1 145 ? 16.761 7.708 111.141 1.00 27.96 146 GLY B N 1
ATOM 3123 C CA . GLY B 1 145 ? 16.491 8.898 111.943 1.00 33.87 146 GLY B CA 1
ATOM 3124 C C . GLY B 1 145 ? 15.824 10.046 111.179 1.00 37.27 146 GLY B C 1
ATOM 3125 O O . GLY B 1 145 ? 15.512 11.080 111.776 1.00 37.81 146 GLY B O 1
ATOM 3126 N N . LYS B 1 146 ? 15.595 9.860 109.890 1.00 36.51 147 LYS B N 1
ATOM 3127 C CA . LYS B 1 146 ? 14.995 10.931 109.058 1.00 37.87 147 LYS B CA 1
ATOM 3128 C C . LYS B 1 146 ? 13.570 10.576 108.615 1.00 38.24 147 LYS B C 1
ATOM 3129 O O . LYS B 1 146 ? 13.330 9.466 108.119 1.00 34.94 147 LYS B O 1
ATOM 3135 N N . SER B 1 147 ? 12.615 11.489 108.785 1.00 36.87 148 SER B N 1
ATOM 3136 C CA . SER B 1 147 ? 11.216 11.191 108.522 1.00 41.40 148 SER B CA 1
ATOM 3137 C C . SER B 1 147 ? 10.965 11.053 107.024 1.00 38.85 148 SER B C 1
ATOM 3138 O O . SER B 1 147 ? 9.998 10.412 106.651 1.00 40.02 148 SER B O 1
ATOM 3141 N N . GLU B 1 148 ? 11.820 11.618 106.167 1.00 39.30 149 GLU B N 1
ATOM 3142 C CA . GLU B 1 148 ? 11.655 11.442 104.678 1.00 40.86 149 GLU B CA 1
ATOM 3143 C C . GLU B 1 148 ? 11.999 9.999 104.282 1.00 38.37 149 GLU B C 1
ATOM 3144 O O . GLU B 1 148 ? 11.757 9.595 103.145 1.00 35.16 149 GLU B O 1
ATOM 3150 N N . SER B 1 149 ? 12.661 9.251 105.184 1.00 36.29 150 SER B N 1
ATOM 3151 C CA . SER B 1 149 ? 13.019 7.859 104.881 1.00 30.47 150 SER B CA 1
ATOM 3152 C C . SER B 1 149 ? 11.801 6.957 105.153 1.00 25.81 150 SER B C 1
ATOM 3153 O O . SER B 1 149 ? 11.065 7.190 106.102 1.00 28.93 150 SER B O 1
ATOM 3156 N N . TYR B 1 150 ? 11.618 5.949 104.331 1.00 29.90 151 TYR B N 1
ATOM 3157 C CA . TYR B 1 150 ? 10.518 4.984 104.516 1.00 27.33 151 TYR B CA 1
ATOM 3158 C C . TYR B 1 150 ? 11.050 3.551 104.606 1.00 26.24 151 TYR B C 1
ATOM 3159 O O . TYR B 1 150 ? 12.044 3.176 103.962 1.00 26.07 151 TYR B O 1
ATOM 3168 N N . THR B 1 151 ? 10.366 2.746 105.398 1.00 24.47 152 THR B N 1
ATOM 3169 C CA . THR B 1 151 ? 10.554 1.272 105.421 1.00 23.37 152 THR B CA 1
ATOM 3170 C C . THR B 1 151 ? 9.216 0.585 105.178 1.00 22.41 152 THR B C 1
ATOM 3171 O O . THR B 1 151 ? 8.146 0.983 105.731 1.00 19.11 152 THR B O 1
ATOM 3175 N N . TYR B 1 152 ? 9.179 -0.401 104.292 1.00 21.95 153 TYR B N 1
ATOM 3176 C CA . TYR B 1 152 ? 7.981 -1.216 104.092 1.00 21.60 153 TYR B CA 1
ATOM 3177 C C . TYR B 1 152 ? 7.831 -2.199 105.248 1.00 20.56 153 TYR B C 1
ATOM 3178 O O . TYR B 1 152 ? 8.795 -2.810 105.629 1.00 21.66 153 TYR B O 1
ATOM 3187 N N . TYR B 1 153 ? 6.633 -2.358 105.778 1.00 19.36 154 TYR B N 1
ATOM 3188 C CA . TYR B 1 153 ? 6.378 -3.331 106.799 1.00 19.61 154 TYR B CA 1
ATOM 3189 C C . TYR B 1 153 ? 5.214 -4.193 106.496 1.00 19.39 154 TYR B C 1
ATOM 3190 O O . TYR B 1 153 ? 4.237 -3.818 105.832 1.00 19.35 154 TYR B O 1
ATOM 3199 N N . SER B 1 154 ? 5.303 -5.479 106.868 1.00 17.99 155 SER B N 1
ATOM 3200 C CA . SER B 1 154 ? 4.165 -6.377 106.714 1.00 17.29 155 SER B CA 1
ATOM 3201 C C . SER B 1 154 ? 4.162 -7.480 107.770 1.00 19.86 155 SER B C 1
ATOM 3202 O O . SER B 1 154 ? 5.202 -7.739 108.412 1.00 18.80 155 SER B O 1
ATOM 3205 N N . GLY B 1 155 ? 3.023 -8.124 107.928 1.00 19.51 156 GLY B N 1
ATOM 3206 C CA . GLY B 1 155 ? 2.834 -9.069 109.050 1.00 20.41 156 GLY B CA 1
ATOM 3207 C C . GLY B 1 155 ? 1.527 -8.696 109.788 1.00 22.13 156 GLY B C 1
ATOM 3208 O O . GLY B 1 155 ? 0.695 -7.934 109.308 1.00 21.39 156 GLY B O 1
ATOM 3209 N N . ASP B 1 156 ? 1.279 -9.323 110.925 1.00 23.36 157 ASP B N 1
ATOM 3210 C CA A ASP B 1 156 ? 0.003 -9.119 111.628 0.50 24.24 157 ASP B CA 1
ATOM 3211 C CA B ASP B 1 156 ? 0.034 -9.126 111.626 0.50 24.59 157 ASP B CA 1
ATOM 3212 C C . ASP B 1 156 ? -0.219 -7.662 111.953 1.00 21.91 157 ASP B C 1
ATOM 3213 O O . ASP B 1 156 ? 0.637 -6.991 112.533 1.00 22.20 157 ASP B O 1
ATOM 3222 N N . ARG B 1 157 ? -1.386 -7.143 111.601 1.00 22.25 158 ARG B N 1
ATOM 3223 C CA . ARG B 1 157 ? -1.628 -5.680 111.760 1.00 24.46 158 ARG B CA 1
ATOM 3224 C C . ARG B 1 157 ? -1.607 -5.254 113.237 1.00 25.45 158 ARG B C 1
ATOM 3225 O O . ARG B 1 157 ? -1.122 -4.156 113.577 1.00 22.87 158 ARG B O 1
ATOM 3233 N N . VAL B 1 158 ? -2.130 -6.105 114.104 1.00 25.59 159 VAL B N 1
ATOM 3234 C CA A VAL B 1 158 ? -2.184 -5.761 115.563 0.50 25.33 159 VAL B CA 1
ATOM 3235 C CA B VAL B 1 158 ? -2.201 -5.806 115.574 0.50 24.07 159 VAL B CA 1
ATOM 3236 C C . VAL B 1 158 ? -0.777 -5.732 116.173 1.00 24.25 159 VAL B C 1
ATOM 3237 O O . VAL B 1 158 ? -0.450 -4.835 116.987 1.00 24.07 159 VAL B O 1
ATOM 3244 N N . VAL B 1 159 ? 0.091 -6.654 115.743 1.00 23.63 160 VAL B N 1
ATOM 3245 C CA . VAL B 1 159 ? 1.474 -6.693 116.201 1.00 24.07 160 VAL B CA 1
ATOM 3246 C C . VAL B 1 159 ? 2.201 -5.427 115.692 1.00 21.51 160 VAL B C 1
ATOM 3247 O O . VAL B 1 159 ? 2.881 -4.746 116.404 1.00 21.39 160 VAL B O 1
ATOM 3251 N N . PHE B 1 160 ? 2.041 -5.136 114.390 1.00 20.70 161 PHE B N 1
ATOM 3252 C CA . PHE B 1 160 ? 2.610 -3.944 113.829 1.00 20.37 161 PHE B CA 1
ATOM 3253 C C . PHE B 1 160 ? 2.141 -2.664 114.558 1.00 22.87 161 PHE B C 1
ATOM 3254 O O . PHE B 1 160 ? 2.959 -1.817 114.928 1.00 22.59 161 PHE B O 1
ATOM 3262 N N . GLU B 1 161 ? 0.834 -2.527 114.806 1.00 23.92 162 GLU B N 1
ATOM 3263 C CA . GLU B 1 161 ? 0.394 -1.310 115.440 1.00 24.65 162 GLU B CA 1
ATOM 3264 C C . GLU B 1 161 ? 0.936 -1.173 116.856 1.00 23.44 162 GLU B C 1
ATOM 3265 O O . GLU B 1 161 ? 1.209 -0.061 117.343 1.00 27.89 162 GLU B O 1
ATOM 3271 N N . ALA B 1 162 ? 1.126 -2.292 117.525 1.00 24.23 163 ALA B N 1
ATOM 3272 C CA . ALA B 1 162 ? 1.652 -2.233 118.919 1.00 25.22 163 ALA B CA 1
ATOM 3273 C C . ALA B 1 162 ? 3.069 -1.675 118.990 1.00 28.65 163 ALA B C 1
ATOM 3274 O O . ALA B 1 162 ? 3.475 -1.115 120.008 1.00 29.22 163 ALA B O 1
ATOM 3276 N N . HIS B 1 163 ? 3.839 -1.810 117.898 1.00 24.80 164 HIS B N 1
ATOM 3277 C CA . HIS B 1 163 ? 5.234 -1.411 117.890 1.00 23.30 164 HIS B CA 1
ATOM 3278 C C . HIS B 1 163 ? 5.572 -0.274 116.950 1.00 25.36 164 HIS B C 1
ATOM 3279 O O . HIS B 1 163 ? 6.737 0.128 116.847 1.00 23.83 164 HIS B O 1
ATOM 3286 N N . ARG B 1 164 ? 4.570 0.244 116.282 1.00 23.60 165 ARG B N 1
ATOM 3287 C CA . ARG B 1 164 ? 4.768 1.242 115.279 1.00 28.25 165 ARG B CA 1
ATOM 3288 C C . ARG B 1 164 ? 5.484 2.475 115.764 1.00 26.57 165 ARG B C 1
ATOM 3289 O O . ARG B 1 164 ? 6.336 3.030 115.074 1.00 24.97 165 ARG B O 1
ATOM 3297 N N . GLU B 1 165 ? 5.090 2.917 116.936 1.00 27.47 166 GLU B N 1
ATOM 3298 C CA . GLU B 1 165 ? 5.717 4.089 117.523 1.00 28.01 166 GLU B CA 1
ATOM 3299 C C . GLU B 1 165 ? 7.242 3.943 117.657 1.00 26.71 166 GLU B C 1
ATOM 3300 O O . GLU B 1 165 ? 8.006 4.834 117.281 1.00 24.18 166 GLU B O 1
ATOM 3306 N N . THR B 1 166 ? 7.705 2.812 118.196 1.00 25.49 167 THR B N 1
ATOM 3307 C CA . THR B 1 166 ? 9.138 2.575 118.270 1.00 23.96 167 THR B CA 1
ATOM 3308 C C . THR B 1 166 ? 9.777 2.494 116.850 1.00 21.70 167 THR B C 1
ATOM 3309 O O . THR B 1 166 ? 10.849 3.041 116.610 1.00 23.72 167 THR B O 1
ATOM 3313 N N . LEU B 1 167 ? 9.166 1.729 115.947 1.00 22.30 168 LEU B N 1
ATOM 3314 C CA . LEU B 1 167 ? 9.719 1.576 114.592 1.00 22.92 168 LEU B CA 1
ATOM 3315 C C . LEU B 1 167 ? 9.839 2.941 113.917 1.00 22.67 168 LEU B C 1
ATOM 3316 O O . LEU B 1 167 ? 10.765 3.178 113.219 1.00 23.34 168 LEU B O 1
ATOM 3321 N N . GLU B 1 168 ? 8.875 3.832 114.150 1.00 26.36 169 GLU B N 1
ATOM 3322 C CA . GLU B 1 168 ? 8.884 5.182 113.511 1.00 27.23 169 GLU B CA 1
ATOM 3323 C C . GLU B 1 168 ? 9.898 6.174 114.088 1.00 29.58 169 GLU B C 1
ATOM 3324 O O . GLU B 1 168 ? 10.139 7.241 113.515 1.00 32.06 169 GLU B O 1
ATOM 3330 N N . VAL B 1 169 ? 10.578 5.798 115.173 1.00 26.84 170 VAL B N 1
ATOM 3331 C CA . VAL B 1 169 ? 11.781 6.518 115.564 1.00 28.58 170 VAL B CA 1
ATOM 3332 C C . VAL B 1 169 ? 12.895 6.360 114.505 1.00 26.89 170 VAL B C 1
ATOM 3333 O O . VAL B 1 169 ? 13.702 7.265 114.269 1.00 29.11 170 VAL B O 1
ATOM 3337 N N . LEU B 1 170 ? 12.916 5.215 113.815 1.00 26.36 171 LEU B N 1
ATOM 3338 C CA . LEU B 1 170 ? 13.936 4.947 112.807 1.00 26.20 171 LEU B CA 1
ATOM 3339 C C . LEU B 1 170 ? 13.666 5.608 111.434 1.00 28.85 171 LEU B C 1
ATOM 3340 O O . LEU B 1 170 ? 14.586 6.162 110.813 1.00 31.77 171 LEU B O 1
ATOM 3345 N N . THR B 1 171 ? 12.454 5.449 110.939 1.00 27.23 172 THR B N 1
ATOM 3346 C CA . THR B 1 171 ? 12.001 5.958 109.641 1.00 25.28 172 THR B CA 1
ATOM 3347 C C . THR B 1 171 ? 10.473 6.078 109.654 1.00 25.68 172 THR B C 1
ATOM 3348 O O . THR B 1 171 ? 9.809 5.542 110.560 1.00 28.08 172 THR B O 1
ATOM 3352 N N . SER B 1 172 ? 9.882 6.739 108.638 1.00 23.93 173 SER B N 1
ATOM 3353 C CA . SER B 1 172 ? 8.455 6.629 108.384 1.00 24.40 173 SER B CA 1
ATOM 3354 C C . SER B 1 172 ? 8.109 5.200 107.941 1.00 22.66 173 SER B C 1
ATOM 3355 O O . SER B 1 172 ? 8.979 4.477 107.498 1.00 26.19 173 SER B O 1
ATOM 3358 N N . SER B 1 173 ? 6.883 4.794 108.155 1.00 23.99 174 SER B N 1
ATOM 3359 C CA . SER B 1 173 ? 6.475 3.426 107.872 1.00 24.62 174 SER B CA 1
ATOM 3360 C C . SER B 1 173 ? 5.518 3.367 106.696 1.00 25.35 174 SER B C 1
ATOM 3361 O O . SER B 1 173 ? 4.749 4.302 106.423 1.00 26.05 174 SER B O 1
ATOM 3364 N N . ASP B 1 174 ? 5.573 2.273 105.952 1.00 24.03 175 ASP B N 1
ATOM 3365 C CA . ASP B 1 174 ? 4.579 1.993 104.964 1.00 22.47 175 ASP B CA 1
ATOM 3366 C C . ASP B 1 174 ? 4.122 0.585 105.153 1.00 21.78 175 ASP B C 1
ATOM 3367 O O . ASP B 1 174 ? 4.700 -0.344 104.641 1.00 20.84 175 ASP B O 1
ATOM 3372 N N . TYR B 1 175 ? 3.041 0.400 105.916 1.00 23.72 176 TYR B N 1
ATOM 3373 C CA . TYR B 1 175 ? 2.508 -0.913 106.177 1.00 20.94 176 TYR B CA 1
ATOM 3374 C C . TYR B 1 175 ? 1.744 -1.432 104.951 1.00 19.60 176 TYR B C 1
ATOM 3375 O O . TYR B 1 175 ? 0.772 -0.814 104.507 1.00 19.95 176 TYR B O 1
ATOM 3384 N N . ARG B 1 176 ? 2.151 -2.555 104.411 1.00 18.66 177 ARG B N 1
ATOM 3385 C CA . ARG B 1 176 ? 1.541 -3.113 103.174 1.00 20.45 177 ARG B CA 1
ATOM 3386 C C . ARG B 1 176 ? 0.527 -4.228 103.310 1.00 24.13 177 ARG B C 1
ATOM 3387 O O . ARG B 1 176 ? -0.093 -4.636 102.303 1.00 24.98 177 ARG B O 1
ATOM 3395 N N . GLY B 1 177 ? 0.327 -4.788 104.491 1.00 19.66 178 GLY B N 1
ATOM 3396 C CA . GLY B 1 177 ? -0.654 -5.873 104.659 1.00 21.17 178 GLY B CA 1
ATOM 3397 C C . GLY B 1 177 ? -0.209 -7.009 105.568 1.00 22.06 178 GLY B C 1
ATOM 3398 O O . GLY B 1 177 ? 0.902 -6.952 106.096 1.00 21.32 178 GLY B O 1
ATOM 3399 N N . GLU B 1 178 ? -1.087 -7.997 105.700 1.00 19.36 179 GLU B N 1
ATOM 3400 C CA A GLU B 1 178 ? -0.881 -9.027 106.728 0.50 21.76 179 GLU B CA 1
ATOM 3401 C CA B GLU B 1 178 ? -1.008 -9.156 106.618 0.50 19.18 179 GLU B CA 1
ATOM 3402 C C . GLU B 1 178 ? 0.135 -10.108 106.312 1.00 20.26 179 GLU B C 1
ATOM 3403 O O . GLU B 1 178 ? 0.772 -10.690 107.183 1.00 20.33 179 GLU B O 1
ATOM 3414 N N . ASP B 1 179 ? 0.295 -10.360 105.038 1.00 18.00 180 ASP B N 1
ATOM 3415 C CA . ASP B 1 179 ? 1.210 -11.401 104.568 1.00 17.17 180 ASP B CA 1
ATOM 3416 C C . ASP B 1 179 ? 2.614 -10.922 104.864 1.00 16.24 180 ASP B C 1
ATOM 3417 O O . ASP B 1 179 ? 3.043 -9.873 104.374 1.00 16.20 180 ASP B O 1
ATOM 3422 N N . PRO B 1 180 ? 3.378 -11.728 105.597 1.00 16.04 181 PRO B N 1
ATOM 3423 C CA . PRO B 1 180 ? 4.768 -11.365 105.891 1.00 15.81 181 PRO B CA 1
ATOM 3424 C C . PRO B 1 180 ? 5.642 -11.169 104.622 1.00 15.78 181 PRO B C 1
ATOM 3425 O O . PRO B 1 180 ? 6.691 -10.503 104.752 1.00 17.74 181 PRO B O 1
ATOM 3429 N N . GLY B 1 181 ? 5.283 -11.808 103.499 1.00 14.00 182 GLY B N 1
ATOM 3430 C CA . GLY B 1 181 ? 6.066 -11.688 102.262 1.00 15.20 182 GLY B CA 1
ATOM 3431 C C . GLY B 1 181 ? 5.936 -10.291 101.628 1.00 15.95 182 GLY B C 1
ATOM 3432 O O . GLY B 1 181 ? 6.773 -9.923 100.801 1.00 15.40 182 GLY B O 1
ATOM 3433 N N . LEU B 1 182 ? 4.900 -9.500 101.983 1.00 16.62 183 LEU B N 1
ATOM 3434 C CA . LEU B 1 182 ? 4.639 -8.252 101.222 1.00 17.73 183 LEU B CA 1
ATOM 3435 C C . LEU B 1 182 ? 5.667 -7.151 101.308 1.00 19.63 183 LEU B C 1
ATOM 3436 O O . LEU B 1 182 ? 5.976 -6.502 100.286 1.00 16.34 183 LEU B O 1
ATOM 3441 N N . ALA B 1 183 ? 6.289 -6.950 102.478 1.00 18.14 184 ALA B N 1
ATOM 3442 C CA . ALA B 1 183 ? 7.342 -5.997 102.591 1.00 18.60 184 ALA B CA 1
ATOM 3443 C C . ALA B 1 183 ? 8.495 -6.306 101.640 1.00 16.71 184 ALA B C 1
ATOM 3444 O O . ALA B 1 183 ? 9.043 -5.369 100.999 1.00 17.76 184 ALA B O 1
ATOM 3446 N N . MET B 1 184 ? 8.803 -7.579 101.454 1.00 14.82 185 MET B N 1
ATOM 3447 C CA . MET B 1 184 ? 9.854 -7.968 100.513 1.00 17.33 185 MET B CA 1
ATOM 3448 C C . MET B 1 184 ? 9.352 -7.894 99.046 1.00 17.43 185 MET B C 1
ATOM 3449 O O . MET B 1 184 ? 10.130 -7.575 98.124 1.00 19.07 185 MET B O 1
ATOM 3454 N N . LEU B 1 185 ? 8.097 -8.212 98.848 1.00 15.30 186 LEU B N 1
ATOM 3455 C CA . LEU B 1 185 ? 7.503 -8.206 97.510 1.00 14.75 186 LEU B CA 1
ATOM 3456 C C . LEU B 1 185 ? 7.627 -6.816 96.910 1.00 15.34 186 LEU B C 1
ATOM 3457 O O . LEU B 1 185 ? 8.209 -6.664 95.816 1.00 16.33 186 LEU B O 1
ATOM 3462 N N . TYR B 1 186 ? 7.141 -5.826 97.602 1.00 15.07 187 TYR B N 1
ATOM 3463 C CA . TYR B 1 186 ? 7.149 -4.436 97.080 1.00 15.27 187 TYR B CA 1
ATOM 3464 C C . TYR B 1 186 ? 8.590 -3.911 96.834 1.00 17.30 187 TYR B C 1
ATOM 3465 O O . TYR B 1 186 ? 8.911 -3.312 95.817 1.00 17.20 187 TYR B O 1
ATOM 3474 N N . TYR B 1 187 ? 9.514 -4.231 97.765 1.00 16.62 188 TYR B N 1
ATOM 3475 C CA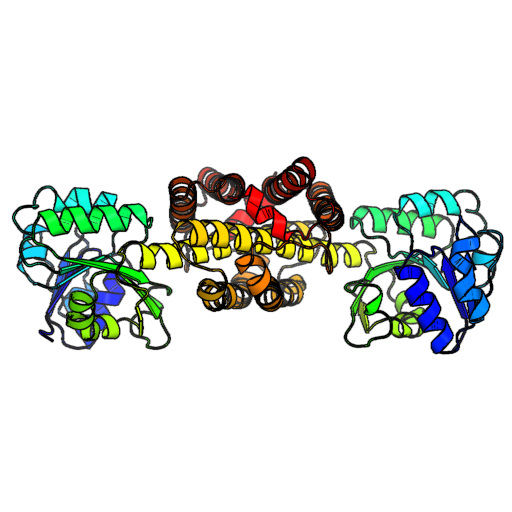 . TYR B 1 187 ? 10.907 -3.896 97.587 1.00 18.48 188 TYR B CA 1
ATOM 3476 C C . TYR B 1 187 ? 11.550 -4.541 96.332 1.00 17.30 188 TYR B C 1
ATOM 3477 O O . TYR B 1 187 ? 12.138 -3.835 95.469 1.00 17.48 188 TYR B O 1
ATOM 3486 N N . GLN B 1 188 ? 11.400 -5.836 96.181 1.00 15.39 189 GLN B N 1
ATOM 3487 C CA . GLN B 1 188 ? 12.060 -6.544 95.102 1.00 14.86 189 GLN B CA 1
ATOM 3488 C C . GLN B 1 188 ? 11.483 -6.191 93.728 1.00 14.91 189 GLN B C 1
ATOM 3489 O O . GLN B 1 188 ? 12.257 -6.081 92.762 1.00 15.67 189 GLN B O 1
ATOM 3495 N N . ILE B 1 189 ? 10.172 -6.032 93.645 1.00 13.46 190 ILE B N 1
ATOM 3496 C CA . ILE B 1 189 ? 9.573 -5.698 92.285 1.00 14.24 190 ILE B CA 1
ATOM 3497 C C . ILE B 1 189 ? 9.979 -4.235 91.887 1.00 14.21 190 ILE B C 1
ATOM 3498 O O . ILE B 1 189 ? 10.172 -3.969 90.696 1.00 14.73 190 ILE B O 1
ATOM 3503 N N . GLN B 1 190 ? 10.158 -3.326 92.839 1.00 14.60 191 GLN B N 1
ATOM 3504 C CA . GLN B 1 190 ? 10.682 -1.990 92.499 1.00 15.33 191 GLN B CA 1
ATOM 3505 C C . GLN B 1 190 ? 12.154 -2.085 92.037 1.00 15.88 191 GLN B C 1
ATOM 3506 O O . GLN B 1 190 ? 12.602 -1.377 91.081 1.00 12.95 191 GLN B O 1
ATOM 3512 N N . MET B 1 191 ? 12.944 -2.988 92.641 1.00 13.91 192 MET B N 1
ATOM 3513 C CA . MET B 1 191 ? 14.296 -3.182 92.187 1.00 14.97 192 MET B CA 1
ATOM 3514 C C . MET B 1 191 ? 14.420 -3.834 90.826 1.00 13.05 192 MET B C 1
ATOM 3515 O O . MET B 1 191 ? 15.383 -3.541 90.110 1.00 13.96 192 MET B O 1
ATOM 3520 N N . ASP B 1 192 ? 13.486 -4.712 90.457 1.00 13.28 193 ASP B N 1
ATOM 3521 C CA . ASP B 1 192 ? 13.417 -5.306 89.128 1.00 13.13 193 ASP B CA 1
ATOM 3522 C C . ASP B 1 192 ? 13.357 -4.113 88.079 1.00 14.25 193 ASP B C 1
ATOM 3523 O O . ASP B 1 192 ? 14.139 -4.095 87.098 1.00 14.08 193 ASP B O 1
ATOM 3528 N N . ILE B 1 193 ? 12.478 -3.163 88.328 1.00 14.62 194 ILE B N 1
ATOM 3529 C CA . ILE B 1 193 ? 12.395 -1.941 87.447 1.00 13.80 194 ILE B CA 1
ATOM 3530 C C . ILE B 1 193 ? 13.691 -1.101 87.519 1.00 13.36 194 ILE B C 1
ATOM 3531 O O . ILE B 1 193 ? 14.258 -0.784 86.476 1.00 13.36 194 ILE B O 1
ATOM 3536 N N . PHE B 1 194 ? 14.165 -0.794 88.715 1.00 13.12 195 PHE B N 1
ATOM 3537 C CA . PHE B 1 194 ? 15.353 0.021 88.869 1.00 12.96 195 PHE B CA 1
ATOM 3538 C C . PHE B 1 194 ? 16.508 -0.471 88.060 1.00 14.04 195 PHE B C 1
ATOM 3539 O O . PHE B 1 194 ? 17.082 0.237 87.227 1.00 13.53 195 PHE B O 1
ATOM 3547 N N . TRP B 1 195 ? 16.903 -1.726 88.308 1.00 15.26 196 TRP B N 1
ATOM 3548 C CA . TRP B 1 195 ? 18.108 -2.208 87.650 1.00 14.83 196 TRP B CA 1
ATOM 3549 C C . TRP B 1 195 ? 17.956 -2.424 86.122 1.00 12.57 196 TRP B C 1
ATOM 3550 O O . TRP B 1 195 ? 18.877 -2.110 85.355 1.00 13.32 196 TRP B O 1
ATOM 3561 N N . THR B 1 196 ? 16.798 -2.878 85.705 1.00 11.47 197 THR B N 1
ATOM 3562 C CA . THR B 1 196 ? 16.597 -3.154 84.308 1.00 12.40 197 THR B CA 1
ATOM 3563 C C . THR B 1 196 ? 16.521 -1.827 83.551 1.00 11.67 197 THR B C 1
ATOM 3564 O O . THR B 1 196 ? 17.146 -1.671 82.499 1.00 10.92 197 THR B O 1
ATOM 3568 N N . ALA B 1 197 ? 15.737 -0.905 84.053 1.00 12.80 198 ALA B N 1
ATOM 3569 C CA . ALA B 1 197 ? 15.616 0.422 83.406 1.00 12.72 198 ALA B CA 1
ATOM 3570 C C . ALA B 1 197 ? 16.941 1.198 83.446 1.00 15.40 198 ALA B C 1
ATOM 3571 O O . ALA B 1 197 ? 17.356 1.798 82.426 1.00 13.17 198 ALA B O 1
ATOM 3573 N N . MET B 1 198 ? 17.666 1.163 84.585 1.00 14.36 199 MET B N 1
ATOM 3574 C CA . MET B 1 198 ? 18.956 1.867 84.591 1.00 14.59 199 MET B CA 1
ATOM 3575 C C . MET B 1 198 ? 20.002 1.234 83.684 1.00 13.91 199 MET B C 1
ATOM 3576 O O . MET B 1 198 ? 20.794 1.947 82.989 1.00 14.34 199 MET B O 1
ATOM 3581 N N . LEU B 1 199 ? 20.021 -0.095 83.543 1.00 12.63 200 LEU B N 1
ATOM 3582 C CA . LEU B 1 199 ? 20.890 -0.679 82.573 1.00 13.81 200 LEU B CA 1
ATOM 3583 C C . LEU B 1 199 ? 20.494 -0.259 81.136 1.00 13.95 200 LEU B C 1
ATOM 3584 O O . LEU B 1 199 ? 21.347 -0.153 80.253 1.00 14.13 200 LEU B O 1
ATOM 3589 N N . SER B 1 200 ? 19.197 -0.133 80.878 1.00 12.84 201 SER B N 1
ATOM 3590 C CA . SER B 1 200 ? 18.815 0.272 79.534 1.00 12.08 201 SER B CA 1
ATOM 3591 C C . SER B 1 200 ? 19.281 1.684 79.209 1.00 13.01 201 SER B C 1
ATOM 3592 O O . SER B 1 200 ? 19.639 1.954 78.068 1.00 14.44 201 SER B O 1
ATOM 3595 N N . TYR B 1 201 ? 19.317 2.544 80.208 1.00 13.59 202 TYR B N 1
ATOM 3596 C CA . TYR B 1 201 ? 19.904 3.904 80.122 1.00 14.54 202 TYR B CA 1
ATOM 3597 C C . TYR B 1 201 ? 21.381 3.816 79.772 1.00 15.00 202 TYR B C 1
ATOM 3598 O O . TYR B 1 201 ? 21.863 4.463 78.814 1.00 14.70 202 TYR B O 1
ATOM 3607 N N . LEU B 1 202 ? 22.137 2.962 80.466 1.00 14.34 203 LEU B N 1
ATOM 3608 C CA . LEU B 1 202 ? 23.593 2.778 80.115 1.00 14.95 203 LEU B CA 1
ATOM 3609 C C . LEU B 1 202 ? 23.827 2.236 78.740 1.00 15.23 203 LEU B C 1
ATOM 3610 O O . LEU B 1 202 ? 24.782 2.617 78.007 1.00 15.11 203 LEU B O 1
ATOM 3615 N N . HIS B 1 203 ? 22.987 1.304 78.349 1.00 13.61 204 HIS B N 1
ATOM 3616 C CA . HIS B 1 203 ? 23.006 0.696 77.070 1.00 15.28 204 HIS B CA 1
ATOM 3617 C C . HIS B 1 203 ? 22.740 1.767 75.931 1.00 14.14 204 HIS B C 1
ATOM 3618 O O . HIS B 1 203 ? 23.540 1.839 74.953 1.00 14.83 204 HIS B O 1
ATOM 3625 N N . ALA B 1 204 ? 21.673 2.505 76.118 1.00 15.09 205 ALA B N 1
ATOM 3626 C CA . ALA B 1 204 ? 21.307 3.634 75.217 1.00 14.42 205 ALA B CA 1
ATOM 3627 C C . ALA B 1 204 ? 22.466 4.665 75.164 1.00 16.05 205 ALA B C 1
ATOM 3628 O O . ALA B 1 204 ? 22.858 5.138 74.048 1.00 16.56 205 ALA B O 1
ATOM 3630 N N . LEU B 1 205 ? 23.028 5.015 76.313 1.00 14.99 206 LEU B N 1
ATOM 3631 C CA . LEU B 1 205 ? 24.177 5.932 76.367 1.00 15.95 206 LEU B CA 1
ATOM 3632 C C . LEU B 1 205 ? 25.374 5.372 75.596 1.00 15.48 206 LEU B C 1
ATOM 3633 O O . LEU B 1 205 ? 26.074 6.127 74.847 1.00 17.64 206 LEU B O 1
ATOM 3638 N N . ALA B 1 206 ? 25.663 4.061 75.677 1.00 14.08 207 ALA B N 1
ATOM 3639 C CA . ALA B 1 206 ? 26.756 3.523 74.918 1.00 15.70 207 ALA B CA 1
ATOM 3640 C C . ALA B 1 206 ? 26.596 3.695 73.388 1.00 15.86 207 ALA B C 1
ATOM 3641 O O . ALA B 1 206 ? 27.578 3.933 72.618 1.00 19.59 207 ALA B O 1
ATOM 3643 N N . ILE B 1 207 ? 25.342 3.482 72.908 1.00 17.10 208 ILE B N 1
ATOM 3644 C CA . ILE B 1 207 ? 24.984 3.734 71.492 1.00 17.00 208 ILE B CA 1
ATOM 3645 C C . ILE B 1 207 ? 25.238 5.209 71.183 1.00 18.24 208 ILE B C 1
ATOM 3646 O O . ILE B 1 207 ? 25.835 5.482 70.111 1.00 19.70 208 ILE B O 1
ATOM 3651 N N . ALA B 1 208 ? 24.804 6.108 72.026 1.00 17.31 209 ALA B N 1
ATOM 3652 C CA . ALA B 1 208 ? 24.905 7.561 71.779 1.00 19.27 209 ALA B CA 1
ATOM 3653 C C . ALA B 1 208 ? 26.413 7.914 71.703 1.00 22.97 209 ALA B C 1
ATOM 3654 O O . ALA B 1 208 ? 26.856 8.569 70.800 1.00 21.36 209 ALA B O 1
ATOM 3656 N N . ASN B 1 209 ? 27.167 7.413 72.659 1.00 19.55 210 ASN B N 1
ATOM 3657 C CA . ASN B 1 209 ? 28.650 7.611 72.628 1.00 22.27 210 ASN B CA 1
ATOM 3658 C C . ASN B 1 209 ? 29.278 7.116 71.328 1.00 26.23 210 ASN B C 1
ATOM 3659 O O . ASN B 1 209 ? 30.156 7.804 70.777 1.00 31.53 210 ASN B O 1
ATOM 3664 N N . ALA B 1 210 ? 28.891 5.964 70.824 1.00 20.73 211 ALA B N 1
ATOM 3665 C CA . ALA B 1 210 ? 29.466 5.435 69.598 1.00 22.48 211 ALA B CA 1
ATOM 3666 C C . ALA B 1 210 ? 29.176 6.362 68.384 1.00 27.95 211 ALA B C 1
ATOM 3667 O O . ALA B 1 210 ? 29.901 6.313 67.416 1.00 32.09 211 ALA B O 1
ATOM 3669 N N . ASN B 1 211 ? 28.162 7.199 68.492 1.00 28.27 212 ASN B N 1
ATOM 3670 C CA . ASN B 1 211 ? 27.742 8.153 67.440 1.00 27.67 212 ASN B CA 1
ATOM 3671 C C . ASN B 1 211 ? 28.137 9.575 67.746 1.00 28.90 212 ASN B C 1
ATOM 3672 O O . ASN B 1 211 ? 27.606 10.561 67.150 1.00 32.31 212 ASN B O 1
ATOM 3677 N N . GLY B 1 212 ? 29.012 9.739 68.714 1.00 29.31 213 GLY B N 1
ATOM 3678 C CA . GLY B 1 212 ? 29.542 11.037 69.045 1.00 31.68 213 GLY B CA 1
ATOM 3679 C C . GLY B 1 212 ? 28.802 11.891 70.035 1.00 33.21 213 GLY B C 1
ATOM 3680 O O . GLY B 1 212 ? 29.147 13.048 70.251 1.00 35.39 213 GLY B O 1
ATOM 3681 N N . ILE B 1 213 ? 27.795 11.335 70.710 1.00 25.32 214 ILE B N 1
ATOM 3682 C CA . ILE B 1 213 ? 26.975 12.134 71.593 1.00 22.68 214 ILE B CA 1
ATOM 3683 C C . ILE B 1 213 ? 27.321 11.833 73.039 1.00 25.74 214 ILE B C 1
ATOM 3684 O O . ILE B 1 213 ? 27.428 10.660 73.432 1.00 25.62 214 ILE B O 1
ATOM 3689 N N . THR B 1 214 ? 27.380 12.858 73.863 1.00 22.24 215 THR B N 1
ATOM 3690 C CA . THR B 1 214 ? 27.750 12.752 75.272 1.00 22.50 215 THR B CA 1
ATOM 3691 C C . THR B 1 214 ? 26.549 12.484 76.211 1.00 23.61 215 THR B C 1
ATOM 3692 O O . THR B 1 214 ? 25.365 12.626 75.825 1.00 21.19 215 THR B O 1
ATOM 3696 N N . ALA B 1 215 ? 26.853 12.113 77.456 1.00 23.96 216 ALA B N 1
ATOM 3697 C CA . ALA B 1 215 ? 25.796 11.988 78.417 1.00 22.06 216 ALA B CA 1
ATOM 3698 C C . ALA B 1 215 ? 25.122 13.320 78.703 1.00 23.23 216 ALA B C 1
ATOM 3699 O O . ALA B 1 215 ? 23.932 13.381 78.905 1.00 19.95 216 ALA B O 1
ATOM 3701 N N . GLU B 1 216 ? 25.892 14.416 78.659 1.00 23.75 217 GLU B N 1
ATOM 3702 C CA . GLU B 1 216 ? 25.281 15.750 78.857 1.00 23.93 217 GLU B CA 1
ATOM 3703 C C . GLU B 1 216 ? 24.258 16.104 77.769 1.00 21.65 217 GLU B C 1
ATOM 3704 O O . GLU B 1 216 ? 23.150 16.610 78.087 1.00 23.79 217 GLU B O 1
ATOM 3710 N N . GLN B 1 217 ? 24.564 15.739 76.559 1.00 22.32 218 GLN B N 1
ATOM 3711 C CA . GLN B 1 217 ? 23.675 15.913 75.389 1.00 23.80 218 GLN B CA 1
ATOM 3712 C C . GLN B 1 217 ? 22.410 15.033 75.511 1.00 22.94 218 GLN B C 1
ATOM 3713 O O . GLN B 1 217 ? 21.293 15.500 75.272 1.00 22.12 218 GLN B O 1
ATOM 3719 N N . PHE B 1 218 ? 22.610 13.794 75.962 1.00 21.79 219 PHE B N 1
ATOM 3720 C CA . PHE B 1 218 ? 21.485 12.856 76.128 1.00 19.73 219 PHE B CA 1
ATOM 3721 C C . PHE B 1 218 ? 20.601 13.131 77.309 1.00 19.22 219 PHE B C 1
ATOM 3722 O O . PHE B 1 218 ? 19.388 12.795 77.262 1.00 19.67 219 PHE B O 1
ATOM 3730 N N . LEU B 1 219 ? 21.149 13.716 78.396 1.00 19.26 220 LEU B N 1
ATOM 3731 C CA . LEU B 1 219 ? 20.453 13.978 79.618 1.00 19.50 220 LEU B CA 1
ATOM 3732 C C . LEU B 1 219 ? 18.978 14.408 79.533 1.00 19.20 220 LEU B C 1
ATOM 3733 O O . LEU B 1 219 ? 18.097 13.765 80.098 1.00 19.73 220 LEU B O 1
ATOM 3738 N N . PRO B 1 220 ? 18.649 15.518 78.859 1.00 19.23 221 PRO B N 1
ATOM 3739 C CA . PRO B 1 220 ? 17.245 15.941 78.890 1.00 19.57 221 PRO B CA 1
ATOM 3740 C C . PRO B 1 220 ? 16.296 14.971 78.173 1.00 16.54 221 PRO B C 1
ATOM 3741 O O . PRO B 1 220 ? 15.116 14.910 78.534 1.00 18.78 221 PRO B O 1
ATOM 3745 N N . TYR B 1 221 ? 16.827 14.218 77.217 1.00 17.87 222 TYR B N 1
ATOM 3746 C CA . TYR B 1 221 ? 16.022 13.283 76.406 1.00 18.68 222 TYR B CA 1
ATOM 3747 C C . TYR B 1 221 ? 15.842 11.974 77.206 1.00 17.69 222 TYR B C 1
ATOM 3748 O O . TYR B 1 221 ? 14.729 11.414 77.279 1.00 18.19 222 TYR B O 1
ATOM 3757 N N . ALA B 1 222 ? 16.915 11.496 77.814 1.00 18.19 223 ALA B N 1
ATOM 3758 C CA . ALA B 1 222 ? 16.778 10.304 78.743 1.00 17.20 223 ALA B CA 1
ATOM 3759 C C . ALA B 1 222 ? 15.833 10.662 79.881 1.00 17.52 223 ALA B C 1
ATOM 3760 O O . ALA B 1 222 ? 14.935 9.866 80.258 1.00 17.08 223 ALA B O 1
ATOM 3762 N N . SER B 1 223 ? 15.992 11.834 80.501 1.00 17.06 224 SER B N 1
ATOM 3763 C CA . SER B 1 223 ? 15.116 12.236 81.566 1.00 19.67 224 SER B CA 1
ATOM 3764 C C . SER B 1 223 ? 13.687 12.327 81.158 1.00 17.87 224 SER B C 1
ATOM 3765 O O . SER B 1 223 ? 12.808 11.865 81.879 1.00 20.01 224 SER B O 1
ATOM 3768 N N . ALA B 1 224 ? 13.416 12.945 80.011 1.00 17.53 225 ALA B N 1
ATOM 3769 C CA . ALA B 1 224 ? 12.066 13.132 79.537 1.00 20.57 225 ALA B CA 1
ATOM 3770 C C . ALA B 1 224 ? 11.396 11.755 79.267 1.00 17.32 225 ALA B C 1
ATOM 3771 O O . ALA B 1 224 ? 10.218 11.575 79.613 1.00 19.29 225 ALA B O 1
ATOM 3773 N N . MET B 1 225 ? 12.136 10.832 78.716 1.00 19.38 226 MET B N 1
ATOM 3774 C CA . MET B 1 225 ? 11.535 9.516 78.438 1.00 17.75 226 MET B CA 1
ATOM 3775 C C . MET B 1 225 ? 11.180 8.840 79.751 1.00 17.37 226 MET B C 1
ATOM 3776 O O . MET B 1 225 ? 10.045 8.327 79.940 1.00 17.68 226 MET B O 1
ATOM 3781 N N . MET B 1 226 ? 12.107 8.847 80.700 1.00 18.05 227 MET B N 1
ATOM 3782 C CA A MET B 1 226 ? 11.830 8.227 81.995 0.50 17.37 227 MET B CA 1
ATOM 3783 C CA B MET B 1 226 ? 11.865 8.220 81.991 0.50 18.49 227 MET B CA 1
ATOM 3784 C C . MET B 1 226 ? 10.649 8.807 82.730 1.00 17.25 227 MET B C 1
ATOM 3785 O O . MET B 1 226 ? 9.805 8.091 83.265 1.00 17.01 227 MET B O 1
ATOM 3794 N N . SER B 1 227 ? 10.543 10.161 82.710 1.00 16.82 228 SER B N 1
ATOM 3795 C CA . SER B 1 227 ? 9.473 10.838 83.334 1.00 18.63 228 SER B CA 1
ATOM 3796 C C . SER B 1 227 ? 8.145 10.591 82.668 1.00 17.51 228 SER B C 1
ATOM 3797 O O . SER B 1 227 ? 7.060 10.754 83.308 1.00 17.38 228 SER B O 1
ATOM 3800 N N . SER B 1 228 ? 8.174 10.177 81.411 1.00 16.04 229 SER B N 1
ATOM 3801 C CA . SER B 1 228 ? 6.916 9.871 80.706 1.00 18.81 229 SER B CA 1
ATOM 3802 C C . SER B 1 228 ? 6.349 8.478 81.048 1.00 16.96 229 SER B C 1
ATOM 3803 O O . SER B 1 228 ? 5.166 8.194 80.786 1.00 16.24 229 SER B O 1
ATOM 3806 N N . LEU B 1 229 ? 7.171 7.617 81.631 1.00 15.70 230 LEU B N 1
ATOM 3807 C CA . LEU B 1 229 ? 6.723 6.194 81.781 1.00 15.31 230 LEU B CA 1
ATOM 3808 C C . LEU B 1 229 ? 5.545 6.003 82.730 1.00 17.75 230 LEU B C 1
ATOM 3809 O O . LEU B 1 229 ? 4.669 5.224 82.438 1.00 15.53 230 LEU B O 1
ATOM 3814 N N . PRO B 1 230 ? 5.453 6.795 83.814 1.00 16.26 231 PRO B N 1
ATOM 3815 C CA . PRO B 1 230 ? 4.227 6.689 84.682 1.00 18.70 231 PRO B CA 1
ATOM 3816 C C . PRO B 1 230 ? 2.907 6.911 83.955 1.00 16.95 231 PRO B C 1
ATOM 3817 O O . PRO B 1 230 ? 1.925 6.320 84.307 1.00 16.92 231 PRO B O 1
ATOM 3821 N N . LYS B 1 231 ? 2.905 7.780 82.929 1.00 17.35 232 LYS B N 1
ATOM 3822 C CA . LYS B 1 231 ? 1.675 8.046 82.186 1.00 18.21 232 LYS B CA 1
ATOM 3823 C C . LYS B 1 231 ? 1.221 6.806 81.420 1.00 14.78 232 LYS B C 1
ATOM 3824 O O . LYS B 1 231 ? 0.042 6.519 81.318 1.00 16.10 232 LYS B O 1
ATOM 3827 N N . PHE B 1 232 ? 2.157 6.027 80.942 1.00 15.40 233 PHE B N 1
ATOM 3828 C CA . PHE B 1 232 ? 1.863 4.734 80.268 1.00 14.73 233 PHE B CA 1
ATOM 3829 C C . PHE B 1 232 ? 1.383 3.725 81.298 1.00 15.17 233 PHE B C 1
ATOM 3830 O O . PHE B 1 232 ? 0.440 3.006 81.071 1.00 14.17 233 PHE B O 1
ATOM 3838 N N . VAL B 1 233 ? 2.084 3.611 82.418 1.00 14.58 234 VAL B N 1
ATOM 3839 C CA . VAL B 1 233 ? 1.633 2.722 83.497 1.00 14.75 234 VAL B CA 1
ATOM 3840 C C . VAL B 1 233 ? 0.226 3.075 83.946 1.00 16.51 234 VAL B C 1
ATOM 3841 O O . VAL B 1 233 ? -0.597 2.221 84.031 1.00 15.35 234 VAL B O 1
ATOM 3845 N N . GLU B 1 234 ? -0.104 4.361 84.120 1.00 16.57 235 GLU B N 1
ATOM 3846 C CA . GLU B 1 234 ? -1.450 4.764 84.506 1.00 17.58 235 GLU B CA 1
ATOM 3847 C C . GLU B 1 234 ? -2.480 4.357 83.469 1.00 16.27 235 GLU B C 1
ATOM 3848 O O . GLU B 1 234 ? -3.557 3.884 83.823 1.00 15.37 235 GLU B O 1
ATOM 3851 N N . PHE B 1 235 ? -2.177 4.551 82.190 1.00 16.22 236 PHE B N 1
ATOM 3852 C CA . PHE B 1 235 ? -3.081 4.166 81.060 1.00 15.51 236 PHE B CA 1
ATOM 3853 C C . PHE B 1 235 ? -3.398 2.682 81.054 1.00 14.45 236 PHE B C 1
ATOM 3854 O O . PHE B 1 235 ? -4.575 2.306 80.942 1.00 15.40 236 PHE B O 1
ATOM 3862 N N . TYR B 1 236 ? -2.359 1.869 81.190 1.00 14.56 237 TYR B N 1
ATOM 3863 C CA . TYR B 1 236 ? -2.562 0.409 81.003 1.00 13.57 237 TYR B CA 1
ATOM 3864 C C . TYR B 1 236 ? -2.994 -0.310 82.275 1.00 13.88 237 TYR B C 1
ATOM 3865 O O . TYR B 1 236 ? -3.617 -1.367 82.148 1.00 15.89 237 TYR B O 1
ATOM 3874 N N . THR B 1 237 ? -2.800 0.289 83.451 1.00 14.20 238 THR B N 1
ATOM 3875 C CA . THR B 1 237 ? -3.209 -0.317 84.737 1.00 15.33 238 THR B CA 1
ATOM 3876 C C . THR B 1 237 ? -4.616 -0.930 84.790 1.00 15.30 238 THR B C 1
ATOM 3877 O O . THR B 1 237 ? -4.785 -2.129 85.056 1.00 16.10 238 THR B O 1
ATOM 3881 N N . PRO B 1 238 ? -5.669 -0.140 84.477 1.00 16.06 239 PRO B N 1
ATOM 3882 C CA . PRO B 1 238 ? -7.037 -0.691 84.553 1.00 18.01 239 PRO B CA 1
ATOM 3883 C C . PRO B 1 238 ? -7.302 -1.775 83.525 1.00 16.85 239 PRO B C 1
ATOM 3884 O O . PRO B 1 238 ? -8.046 -2.717 83.839 1.00 17.74 239 PRO B O 1
ATOM 3888 N N . ARG B 1 239 ? -6.655 -1.700 82.348 1.00 16.70 240 ARG B N 1
ATOM 3889 C CA . ARG B 1 239 ? -6.771 -2.765 81.315 1.00 15.81 240 ARG B CA 1
ATOM 3890 C C . ARG B 1 239 ? -6.125 -4.096 81.829 1.00 15.29 240 ARG B C 1
ATOM 3891 O O . ARG B 1 239 ? -6.658 -5.178 81.706 1.00 15.65 240 ARG B O 1
ATOM 3899 N N . LEU B 1 240 ? -4.897 -3.952 82.347 1.00 15.32 241 LEU B N 1
ATOM 3900 C CA . LEU B 1 240 ? -4.187 -5.088 82.896 1.00 14.90 241 LEU B CA 1
ATOM 3901 C C . LEU B 1 240 ? -5.028 -5.749 83.986 1.00 14.78 241 LEU B C 1
ATOM 3902 O O . LEU B 1 240 ? -5.105 -7.033 83.992 1.00 16.66 241 LEU B O 1
ATOM 3907 N N . ASP B 1 241 ? -5.640 -4.951 84.863 1.00 14.86 242 ASP B N 1
ATOM 3908 C CA . ASP B 1 241 ? -6.471 -5.523 85.952 1.00 16.28 242 ASP B CA 1
ATOM 3909 C C . ASP B 1 241 ? -7.745 -6.219 85.462 1.00 18.60 242 ASP B C 1
ATOM 3910 O O . ASP B 1 241 ? -8.224 -7.172 86.123 1.00 19.84 242 ASP B O 1
ATOM 3915 N N . GLU B 1 242 ? -8.174 -5.872 84.259 1.00 19.38 243 GLU B N 1
ATOM 3916 C CA . GLU B 1 242 ? -9.263 -6.610 83.593 1.00 23.96 243 GLU B CA 1
ATOM 3917 C C . GLU B 1 242 ? -8.827 -7.807 82.744 1.00 25.29 243 GLU B C 1
ATOM 3918 O O . GLU B 1 242 ? -9.669 -8.568 82.233 1.00 24.73 243 GLU B O 1
ATOM 3924 N N . GLY B 1 243 ? -7.542 -7.992 82.534 1.00 21.27 244 GLY B N 1
ATOM 3925 C CA . GLY B 1 243 ? -6.989 -8.987 81.674 1.00 23.19 244 GLY B CA 1
ATOM 3926 C C . GLY B 1 243 ? -7.252 -8.689 80.187 1.00 23.19 244 GLY B C 1
ATOM 3927 O O . GLY B 1 243 ? -7.263 -9.607 79.361 1.00 28.46 244 GLY B O 1
ATOM 3928 N N . GLU B 1 244 ? -7.399 -7.418 79.877 1.00 22.41 245 GLU B N 1
ATOM 3929 C CA . GLU B 1 244 ? -7.710 -6.936 78.518 1.00 24.25 245 GLU B CA 1
ATOM 3930 C C . GLU B 1 244 ? -6.476 -6.340 77.835 1.00 22.79 245 GLU B C 1
ATOM 3931 O O . GLU B 1 244 ? -5.879 -5.377 78.325 1.00 22.68 245 GLU B O 1
ATOM 3937 N N . HIS B 1 245 ? -6.199 -6.830 76.627 1.00 19.50 246 HIS B N 1
ATOM 3938 C CA . HIS B 1 245 ? -5.070 -6.401 75.828 1.00 18.65 246 HIS B CA 1
ATOM 3939 C C . HIS B 1 245 ? -5.508 -6.002 74.396 1.00 17.54 246 HIS B C 1
ATOM 3940 O O . HIS B 1 245 ? -4.874 -6.397 73.384 1.00 17.83 246 HIS B O 1
ATOM 3947 N N . PRO B 1 246 ? -6.537 -5.158 74.283 1.00 21.35 247 PRO B N 1
ATOM 3948 C CA . PRO B 1 246 ? -6.964 -4.854 72.882 1.00 21.98 247 PRO B CA 1
ATOM 3949 C C . PRO B 1 246 ? -5.947 -4.038 72.171 1.00 23.08 247 PRO B C 1
ATOM 3950 O O . PRO B 1 246 ? -5.262 -3.207 72.793 1.00 20.53 247 PRO B O 1
ATOM 3954 N N . GLY B 1 247 ? -5.873 -4.185 70.852 1.00 22.17 248 GLY B N 1
ATOM 3955 C CA . GLY B 1 247 ? -4.950 -3.394 70.085 1.00 22.96 248 GLY B CA 1
ATOM 3956 C C . GLY B 1 247 ? -5.446 -2.049 69.612 1.00 22.35 248 GLY B C 1
ATOM 3957 O O . GLY B 1 247 ? -5.083 -1.647 68.529 1.00 22.88 248 GLY B O 1
ATOM 3958 N N . ASP B 1 248 ? -6.195 -1.331 70.440 1.00 23.87 249 ASP B N 1
ATOM 3959 C CA . ASP B 1 248 ? -6.794 -0.061 69.974 1.00 24.69 249 ASP B CA 1
ATOM 3960 C C . ASP B 1 248 ? -5.844 1.130 69.909 1.00 29.59 249 ASP B C 1
ATOM 3961 O O . ASP B 1 248 ? -6.054 2.007 69.085 1.00 29.46 249 ASP B O 1
ATOM 3966 N N . VAL B 1 249 ? -4.801 1.198 70.752 1.00 20.72 250 VAL B N 1
ATOM 3967 C CA . VAL B 1 249 ? -3.799 2.241 70.726 1.00 23.39 250 VAL B CA 1
ATOM 3968 C C . VAL B 1 249 ? -2.448 1.739 70.356 1.00 19.59 250 VAL B C 1
ATOM 3969 O O . VAL B 1 249 ? -1.542 2.520 70.106 1.00 20.68 250 VAL B O 1
ATOM 3973 N N . ASP B 1 250 ? -2.247 0.408 70.337 1.00 20.15 251 ASP B N 1
ATOM 3974 C CA . ASP B 1 250 ? -0.965 -0.121 69.976 1.00 18.18 251 ASP B CA 1
ATOM 3975 C C . ASP B 1 250 ? -1.111 -1.634 69.629 1.00 16.38 251 ASP B C 1
ATOM 3976 O O . ASP B 1 250 ? -1.961 -2.297 70.151 1.00 17.83 251 ASP B O 1
ATOM 3981 N N . ARG B 1 251 ? -0.293 -2.077 68.676 1.00 17.17 252 ARG B N 1
ATOM 3982 C CA . ARG B 1 251 ? -0.342 -3.498 68.254 1.00 15.82 252 ARG B CA 1
ATOM 3983 C C . ARG B 1 251 ? 1.058 -4.145 68.441 1.00 14.03 252 ARG B C 1
ATOM 3984 O O . ARG B 1 251 ? 2.123 -3.604 68.108 1.00 14.06 252 ARG B O 1
ATOM 3992 N N . LEU B 1 252 ? 1.032 -5.377 68.973 1.00 14.74 253 LEU B N 1
ATOM 3993 C CA . LEU B 1 252 ? 2.317 -6.074 69.223 1.00 13.47 253 LEU B CA 1
ATOM 3994 C C . LEU B 1 252 ? 3.218 -6.154 68.007 1.00 13.06 253 LEU B C 1
ATOM 3995 O O . LEU B 1 252 ? 4.420 -6.037 68.082 1.00 13.29 253 LEU B O 1
ATOM 4000 N N . ALA B 1 253 ? 2.663 -6.413 66.802 1.00 13.65 254 ALA B N 1
ATOM 4001 C CA . ALA B 1 253 ? 3.486 -6.540 65.607 1.00 12.64 254 ALA B CA 1
ATOM 4002 C C . ALA B 1 253 ? 4.274 -5.274 65.355 1.00 12.82 254 ALA B C 1
ATOM 4003 O O . ALA B 1 253 ? 5.411 -5.335 64.878 1.00 14.18 254 ALA B O 1
ATOM 4005 N N . MET B 1 254 ? 3.646 -4.139 65.655 1.00 14.15 255 MET B N 1
ATOM 4006 C CA . MET B 1 254 ? 4.327 -2.838 65.464 1.00 16.36 255 MET B CA 1
ATOM 4007 C C . MET B 1 254 ? 5.458 -2.649 66.548 1.00 14.26 255 MET B C 1
ATOM 4008 O O . MET B 1 254 ? 6.515 -2.052 66.228 1.00 15.96 255 MET B O 1
ATOM 4013 N N . GLY B 1 255 ? 5.183 -3.071 67.744 1.00 14.83 256 GLY B N 1
ATOM 4014 C CA . GLY B 1 255 ? 6.208 -3.107 68.818 1.00 14.29 256 GLY B CA 1
ATOM 4015 C C . GLY B 1 255 ? 7.378 -3.952 68.448 1.00 15.74 256 GLY B C 1
ATOM 4016 O O . GLY B 1 255 ? 8.515 -3.561 68.650 1.00 15.52 256 GLY B O 1
ATOM 4017 N N . LEU B 1 256 ? 7.119 -5.184 67.934 1.00 14.26 257 LEU B N 1
ATOM 4018 C CA . LEU B 1 256 ? 8.220 -6.029 67.478 1.00 15.25 257 LEU B CA 1
ATOM 4019 C C . LEU B 1 256 ? 9.133 -5.352 66.438 1.00 14.72 257 LEU B C 1
ATOM 4020 O O . LEU B 1 256 ? 10.322 -5.324 66.508 1.00 13.20 257 LEU B O 1
ATOM 4025 N N . ALA B 1 257 ? 8.504 -4.697 65.428 1.00 15.50 258 ALA B N 1
ATOM 4026 C CA . ALA B 1 257 ? 9.268 -4.017 64.448 1.00 16.80 258 ALA B CA 1
ATOM 4027 C C . ALA B 1 257 ? 10.142 -2.879 65.034 1.00 15.58 258 ALA B C 1
ATOM 4028 O O . ALA B 1 257 ? 11.260 -2.669 64.615 1.00 16.81 258 ALA B O 1
ATOM 4030 N N . SER B 1 258 ? 9.593 -2.171 65.984 1.00 15.08 259 SER B N 1
ATOM 4031 C CA . SER B 1 258 ? 10.316 -1.131 66.685 1.00 15.02 259 SER B CA 1
ATOM 4032 C C . SER B 1 258 ? 11.558 -1.667 67.489 1.00 14.80 259 SER B C 1
ATOM 4033 O O . SER B 1 258 ? 12.671 -1.143 67.377 1.00 15.24 259 SER B O 1
ATOM 4036 N N . VAL B 1 259 ? 11.338 -2.782 68.158 1.00 14.49 260 VAL B N 1
ATOM 4037 C CA . VAL B 1 259 ? 12.427 -3.422 68.881 1.00 15.35 260 VAL B CA 1
ATOM 4038 C C . VAL B 1 259 ? 13.490 -3.921 67.947 1.00 14.50 260 VAL B C 1
ATOM 4039 O O . VAL B 1 259 ? 14.689 -3.808 68.201 1.00 15.61 260 VAL B O 1
ATOM 4043 N N . GLU B 1 260 ? 13.103 -4.476 66.805 1.00 15.01 261 GLU B N 1
ATOM 4044 C CA . GLU B 1 260 ? 14.057 -4.923 65.778 1.00 16.18 261 GLU B CA 1
ATOM 4045 C C . GLU B 1 260 ? 14.970 -3.793 65.324 1.00 15.96 261 GLU B C 1
ATOM 4046 O O . GLU B 1 260 ? 16.185 -3.980 65.212 1.00 15.19 261 GLU B O 1
ATOM 4052 N N . HIS B 1 261 ? 14.408 -2.583 65.124 1.00 15.78 262 HIS B N 1
ATOM 4053 C CA . HIS B 1 261 ? 15.239 -1.418 64.810 1.00 15.55 262 HIS B CA 1
ATOM 4054 C C . HIS B 1 261 ? 16.199 -1.003 65.933 1.00 14.86 262 HIS B C 1
ATOM 4055 O O . HIS B 1 261 ? 17.315 -0.579 65.687 1.00 15.35 262 HIS B O 1
ATOM 4062 N N . VAL B 1 262 ? 15.786 -1.181 67.203 1.00 14.42 263 VAL B N 1
ATOM 4063 C CA . VAL B 1 262 ? 16.709 -0.917 68.316 1.00 14.30 263 VAL B CA 1
ATOM 4064 C C . VAL B 1 262 ? 17.897 -1.948 68.268 1.00 15.41 263 VAL B C 1
ATOM 4065 O O . VAL B 1 262 ? 19.056 -1.563 68.470 1.00 16.71 263 VAL B O 1
ATOM 4069 N N . VAL B 1 263 ? 17.583 -3.221 68.065 1.00 14.39 264 VAL B N 1
ATOM 4070 C CA . VAL B 1 263 ? 18.589 -4.245 67.926 1.00 16.82 264 VAL B CA 1
ATOM 4071 C C . VAL B 1 263 ? 19.561 -3.945 66.771 1.00 17.59 264 VAL B C 1
ATOM 4072 O O . VAL B 1 263 ? 20.775 -3.974 66.944 1.00 17.59 264 VAL B O 1
ATOM 4076 N N . HIS B 1 264 ? 19.036 -3.576 65.603 1.00 16.79 265 HIS B N 1
ATOM 4077 C CA . HIS B 1 264 ? 19.890 -3.204 64.519 1.00 17.39 265 HIS B CA 1
ATOM 4078 C C . HIS B 1 264 ? 20.787 -2.022 64.796 1.00 16.28 265 HIS B C 1
ATOM 4079 O O . HIS B 1 264 ? 21.928 -2.043 64.394 1.00 17.82 265 HIS B O 1
ATOM 4086 N N . THR B 1 265 ? 20.246 -0.982 65.456 1.00 16.35 266 THR B N 1
ATOM 4087 C CA . THR B 1 265 ? 20.935 0.228 65.807 1.00 15.60 266 THR B CA 1
ATOM 4088 C C . THR B 1 265 ? 22.124 -0.153 66.708 1.00 16.52 266 THR B C 1
ATOM 4089 O O . THR B 1 265 ? 23.251 0.362 66.576 1.00 16.66 266 THR B O 1
ATOM 4093 N N . THR B 1 266 ? 21.818 -1.058 67.647 1.00 14.44 267 THR B N 1
ATOM 4094 C CA . THR B 1 266 ? 22.844 -1.556 68.594 1.00 16.44 267 THR B CA 1
ATOM 4095 C C . THR B 1 266 ? 23.970 -2.261 67.852 1.00 17.19 267 THR B C 1
ATOM 4096 O O . THR B 1 266 ? 25.135 -1.911 68.123 1.00 19.07 267 THR B O 1
ATOM 4100 N N . GLN B 1 267 ? 23.656 -3.197 66.956 1.00 17.77 268 GLN B N 1
ATOM 4101 C CA . GLN B 1 267 ? 24.648 -3.983 66.221 1.00 23.25 268 GLN B CA 1
ATOM 4102 C C . GLN B 1 267 ? 25.494 -3.098 65.353 1.00 23.33 268 GLN B C 1
ATOM 4103 O O . GLN B 1 267 ? 26.725 -3.249 65.339 1.00 23.47 268 GLN B O 1
ATOM 4109 N N . GLU B 1 268 ? 24.877 -2.116 64.682 1.00 21.54 269 GLU B N 1
ATOM 4110 C CA . GLU B 1 268 ? 25.608 -1.144 63.831 1.00 22.38 269 GLU B CA 1
ATOM 4111 C C . GLU B 1 268 ? 26.592 -0.309 64.613 1.00 21.47 269 GLU B C 1
ATOM 4112 O O . GLU B 1 268 ? 27.621 0.093 64.070 1.00 23.33 269 GLU B O 1
ATOM 4118 N N . ALA B 1 269 ? 26.298 -0.006 65.888 1.00 19.86 270 ALA B N 1
ATOM 4119 C CA . ALA B 1 269 ? 27.104 0.796 66.778 1.00 18.51 270 ALA B CA 1
ATOM 4120 C C . ALA B 1 269 ? 28.226 0.007 67.495 1.00 19.70 270 ALA B C 1
ATOM 4121 O O . ALA B 1 269 ? 28.982 0.604 68.211 1.00 23.23 270 ALA B O 1
ATOM 4123 N N . GLY B 1 270 ? 28.274 -1.281 67.225 1.00 19.51 271 GLY B N 1
ATOM 4124 C CA . GLY B 1 270 ? 29.168 -2.236 67.878 1.00 20.73 271 GLY B CA 1
ATOM 4125 C C . GLY B 1 270 ? 28.936 -2.418 69.347 1.00 23.02 271 GLY B C 1
ATOM 4126 O O . GLY B 1 270 ? 29.846 -2.770 70.098 1.00 24.01 271 GLY B O 1
ATOM 4127 N N . ILE B 1 271 ? 27.731 -2.158 69.802 1.00 19.56 272 ILE B N 1
ATOM 4128 C CA . ILE B 1 271 ? 27.399 -2.258 71.283 1.00 18.81 272 ILE B CA 1
ATOM 4129 C C . ILE B 1 271 ? 26.872 -3.672 71.572 1.00 18.65 272 ILE B C 1
ATOM 4130 O O . ILE B 1 271 ? 26.288 -4.338 70.731 1.00 18.43 272 ILE B O 1
ATOM 4135 N N . ASP B 1 272 ? 27.098 -4.137 72.812 1.00 17.74 273 ASP B N 1
ATOM 4136 C CA . ASP B 1 272 ? 26.633 -5.481 73.223 1.00 18.53 273 ASP B CA 1
ATOM 4137 C C . ASP B 1 272 ? 25.136 -5.616 73.025 1.00 15.30 273 ASP B C 1
ATOM 4138 O O . ASP B 1 272 ? 24.363 -4.781 73.441 1.00 17.09 273 ASP B O 1
ATOM 4143 N N . ILE B 1 273 ? 24.775 -6.718 72.408 1.00 16.05 274 ILE B N 1
ATOM 4144 C CA . ILE B 1 273 ? 23.411 -7.010 71.975 1.00 18.89 274 ILE B CA 1
ATOM 4145 C C . ILE B 1 273 ? 22.529 -7.708 73.042 1.00 17.14 274 ILE B C 1
ATOM 4146 O O . ILE B 1 273 ? 21.345 -7.805 72.875 1.00 17.49 274 ILE B O 1
ATOM 4151 N N . ALA B 1 274 ? 23.113 -8.253 74.125 1.00 15.69 275 ALA B N 1
ATOM 4152 C CA . ALA B 1 274 ? 22.344 -9.160 74.974 1.00 17.31 275 ALA B CA 1
ATOM 4153 C C . ALA B 1 274 ? 21.070 -8.580 75.520 1.00 15.33 275 ALA B C 1
ATOM 4154 O O . ALA B 1 274 ? 20.035 -9.300 75.504 1.00 16.36 275 ALA B O 1
ATOM 4156 N N . LEU B 1 275 ? 21.091 -7.334 75.985 1.00 14.06 276 LEU B N 1
ATOM 4157 C CA . LEU B 1 275 ? 19.914 -6.753 76.637 1.00 13.49 276 LEU B CA 1
ATOM 4158 C C . LEU B 1 275 ? 18.751 -6.535 75.649 1.00 14.55 276 LEU B C 1
ATOM 4159 O O . LEU B 1 275 ? 17.635 -7.054 75.798 1.00 14.55 276 LEU B O 1
ATOM 4164 N N . PRO B 1 276 ? 19.014 -5.786 74.557 1.00 15.69 277 PRO B N 1
ATOM 4165 C CA . PRO B 1 276 ? 17.879 -5.683 73.578 1.00 15.10 277 PRO B CA 1
ATOM 4166 C C . PRO B 1 276 ? 17.511 -6.953 72.869 1.00 15.44 277 PRO B C 1
ATOM 4167 O O . PRO B 1 276 ? 16.334 -7.131 72.516 1.00 15.57 277 PRO B O 1
ATOM 4171 N N . ALA B 1 277 ? 18.431 -7.917 72.692 1.00 15.48 278 ALA B N 1
ATOM 4172 C CA . ALA B 1 277 ? 18.095 -9.230 72.169 1.00 17.61 278 ALA B CA 1
ATOM 4173 C C . ALA B 1 277 ? 17.162 -10.018 73.046 1.00 16.50 278 ALA B C 1
ATOM 4174 O O . ALA B 1 277 ? 16.292 -10.735 72.578 1.00 14.70 278 ALA B O 1
ATOM 4176 N N . THR B 1 278 ? 17.296 -9.850 74.342 1.00 14.02 279 THR B N 1
ATOM 4177 C CA . THR B 1 278 ? 16.341 -10.467 75.283 1.00 15.24 279 THR B CA 1
ATOM 4178 C C . THR B 1 278 ? 14.930 -9.865 75.161 1.00 13.99 279 THR B C 1
ATOM 4179 O O . THR B 1 278 ? 13.929 -10.553 75.139 1.00 15.00 279 THR B O 1
ATOM 4183 N N . VAL B 1 279 ? 14.878 -8.522 75.073 1.00 13.53 280 VAL B N 1
ATOM 4184 C CA . VAL B 1 279 ? 13.587 -7.843 74.825 1.00 13.55 280 VAL B CA 1
ATOM 4185 C C . VAL B 1 279 ? 12.954 -8.375 73.538 1.00 12.79 280 VAL B C 1
ATOM 4186 O O . VAL B 1 279 ? 11.739 -8.706 73.548 1.00 14.68 280 VAL B O 1
ATOM 4190 N N . LEU B 1 280 ? 13.745 -8.396 72.461 1.00 14.46 281 LEU B N 1
ATOM 4191 C CA . LEU B 1 280 ? 13.279 -8.882 71.165 1.00 15.79 281 LEU B CA 1
ATOM 4192 C C . LEU B 1 280 ? 12.695 -10.326 71.276 1.00 17.30 281 LEU B C 1
ATOM 4193 O O . LEU B 1 280 ? 11.647 -10.621 70.735 1.00 16.24 281 LEU B O 1
ATOM 4198 N N . GLU B 1 281 ? 13.364 -11.194 71.995 1.00 16.16 282 GLU B N 1
ATOM 4199 C CA . GLU B 1 281 ? 12.900 -12.568 72.118 1.00 17.02 282 GLU B CA 1
ATOM 4200 C C . GLU B 1 281 ? 11.600 -12.691 72.905 1.00 16.00 282 GLU B C 1
ATOM 4201 O O . GLU B 1 281 ? 10.763 -13.552 72.631 1.00 16.55 282 GLU B O 1
ATOM 4207 N N . VAL B 1 282 ? 11.380 -11.842 73.885 1.00 14.01 283 VAL B N 1
ATOM 4208 C CA . VAL B 1 282 ? 10.080 -11.764 74.571 1.00 14.54 283 VAL B CA 1
ATOM 4209 C C . VAL B 1 282 ? 8.976 -11.419 73.549 1.00 13.61 283 VAL B C 1
ATOM 4210 O O . VAL B 1 282 ? 7.905 -12.060 73.502 1.00 13.28 283 VAL B O 1
ATOM 4214 N N . PHE B 1 283 ? 9.201 -10.337 72.792 1.00 13.37 284 PHE B N 1
ATOM 4215 C CA . PHE B 1 283 ? 8.246 -9.931 71.723 1.00 14.02 284 PHE B CA 1
ATOM 4216 C C . PHE B 1 283 ? 7.982 -11.074 70.746 1.00 13.62 284 PHE B C 1
ATOM 4217 O O . PHE B 1 283 ? 6.817 -11.313 70.396 1.00 15.71 284 PHE B O 1
ATOM 4225 N N . ARG B 1 284 ? 9.028 -11.748 70.309 1.00 14.47 285 ARG B N 1
ATOM 4226 C CA . ARG B 1 284 ? 8.858 -12.870 69.374 1.00 16.71 285 ARG B CA 1
ATOM 4227 C C . ARG B 1 284 ? 8.066 -14.003 69.970 1.00 17.09 285 ARG B C 1
ATOM 4228 O O . ARG B 1 284 ? 7.204 -14.577 69.292 1.00 13.96 285 ARG B O 1
ATOM 4236 N N . ARG B 1 285 ? 8.272 -14.304 71.232 1.00 16.82 286 ARG B N 1
ATOM 4237 C CA . ARG B 1 285 ? 7.461 -15.307 71.873 1.00 17.81 286 ARG B CA 1
ATOM 4238 C C . ARG B 1 285 ? 6.019 -14.940 71.945 1.00 15.39 286 ARG B C 1
ATOM 4239 O O . ARG B 1 285 ? 5.148 -15.762 71.765 1.00 18.94 286 ARG B O 1
ATOM 4247 N N . GLY B 1 286 ? 5.690 -13.685 72.186 1.00 13.59 287 GLY B N 1
ATOM 4248 C CA . GLY B 1 286 ? 4.306 -13.261 72.158 1.00 15.09 287 GLY B CA 1
ATOM 4249 C C . GLY B 1 286 ? 3.673 -13.358 70.765 1.00 14.13 287 GLY B C 1
ATOM 4250 O O . GLY B 1 286 ? 2.500 -13.683 70.656 1.00 15.42 287 GLY B O 1
ATOM 4251 N N . MET B 1 287 ? 4.418 -12.992 69.742 1.00 14.33 288 MET B N 1
ATOM 4252 C CA . MET B 1 287 ? 3.954 -13.113 68.358 1.00 14.09 288 MET B CA 1
ATOM 4253 C C . MET B 1 287 ? 3.637 -14.555 67.996 1.00 14.31 288 MET B C 1
ATOM 4254 O O . MET B 1 287 ? 2.568 -14.844 67.482 1.00 15.29 288 MET B O 1
ATOM 4259 N N . LYS B 1 288 ? 4.546 -15.427 68.354 1.00 15.87 289 LYS B N 1
ATOM 4260 C CA . LYS B 1 288 ? 4.401 -16.879 68.067 1.00 16.33 289 LYS B CA 1
ATOM 4261 C C . LYS B 1 288 ? 3.394 -17.605 68.873 1.00 17.35 289 LYS B C 1
ATOM 4262 O O . LYS B 1 288 ? 3.126 -18.805 68.567 1.00 17.70 289 LYS B O 1
ATOM 4268 N N . THR B 1 289 ? 2.780 -16.986 69.862 1.00 16.26 290 THR B N 1
ATOM 4269 C CA . THR B 1 289 ? 1.625 -17.479 70.532 1.00 17.08 290 THR B CA 1
ATOM 4270 C C . THR B 1 289 ? 0.316 -16.805 70.192 1.00 17.42 290 THR B C 1
ATOM 4271 O O . THR B 1 289 ? -0.680 -16.859 70.893 1.00 19.57 290 THR B O 1
ATOM 4275 N N . GLY B 1 290 ? 0.332 -16.065 69.075 1.00 16.54 291 GLY B N 1
ATOM 4276 C CA . GLY B 1 290 ? -0.903 -15.533 68.488 1.00 14.71 291 GLY B CA 1
ATOM 4277 C C . GLY B 1 290 ? -1.383 -14.191 68.921 1.00 16.89 291 GLY B C 1
ATOM 4278 O O . GLY B 1 290 ? -2.599 -13.979 68.986 1.00 17.60 291 GLY B O 1
ATOM 4279 N N . HIS B 1 291 ? -0.457 -13.268 69.239 1.00 15.35 292 HIS B N 1
ATOM 4280 C CA . HIS B 1 291 ? -0.839 -11.957 69.770 1.00 15.34 292 HIS B CA 1
ATOM 4281 C C . HIS B 1 291 ? -0.546 -10.776 68.849 1.00 15.95 292 HIS B C 1
ATOM 4282 O O . HIS B 1 291 ? -0.539 -9.601 69.334 1.00 14.45 292 HIS B O 1
ATOM 4289 N N . ALA B 1 292 ? -0.396 -11.016 67.535 1.00 15.70 293 ALA B N 1
ATOM 4290 C CA . ALA B 1 292 ? -0.001 -9.913 66.603 1.00 16.00 293 ALA B CA 1
ATOM 4291 C C . ALA B 1 292 ? -0.867 -8.655 66.718 1.00 13.95 293 ALA B C 1
ATOM 4292 O O . ALA B 1 292 ? -0.292 -7.531 66.541 1.00 14.84 293 ALA B O 1
ATOM 4294 N N . SER B 1 293 ? -2.169 -8.784 66.907 1.00 13.50 294 SER B N 1
ATOM 4295 C CA . SER B 1 293 ? -3.133 -7.662 66.924 1.00 16.05 294 SER B CA 1
ATOM 4296 C C . SER B 1 293 ? -3.506 -7.162 68.317 1.00 16.99 294 SER B C 1
ATOM 4297 O O . SER B 1 293 ? -4.369 -6.279 68.461 1.00 18.08 294 SER B O 1
ATOM 4300 N N . ASP B 1 294 ? -2.894 -7.751 69.366 1.00 17.19 295 ASP B N 1
ATOM 4301 C CA . ASP B 1 294 ? -3.118 -7.246 70.730 1.00 16.30 295 ASP B CA 1
ATOM 4302 C C . ASP B 1 294 ? -2.113 -6.187 71.165 1.00 14.77 295 ASP B C 1
ATOM 4303 O O . ASP B 1 294 ? -1.078 -5.985 70.502 1.00 13.76 295 ASP B O 1
ATOM 4308 N N . SER B 1 295 ? -2.435 -5.487 72.253 1.00 17.51 296 SER B N 1
ATOM 4309 C CA . SER B 1 295 ? -1.479 -4.563 72.885 1.00 14.96 296 SER B CA 1
ATOM 4310 C C . SER B 1 295 ? -0.250 -5.316 73.310 1.00 15.66 296 SER B C 1
ATOM 4311 O O . SER B 1 295 ? -0.304 -6.576 73.593 1.00 14.19 296 SER B O 1
ATOM 4314 N N . PHE B 1 296 ? 0.900 -4.653 73.263 1.00 14.90 297 PHE B N 1
ATOM 4315 C CA . PHE B 1 296 ? 2.127 -5.240 73.903 1.00 15.32 297 PHE B CA 1
ATOM 4316 C C . PHE B 1 296 ? 1.966 -5.637 75.328 1.00 16.19 297 PHE B C 1
ATOM 4317 O O . PHE B 1 296 ? 2.795 -6.455 75.810 1.00 14.49 297 PHE B O 1
ATOM 4325 N N . THR B 1 297 ? 0.927 -5.192 76.022 1.00 15.28 298 THR B N 1
ATOM 4326 C CA . THR B 1 297 ? 0.663 -5.617 77.420 1.00 16.97 298 THR B CA 1
ATOM 4327 C C . THR B 1 297 ? 0.389 -7.113 77.481 1.00 16.05 298 THR B C 1
ATOM 4328 O O . THR B 1 297 ? 0.552 -7.733 78.509 1.00 16.97 298 THR B O 1
ATOM 4332 N N . SER B 1 298 ? 0.003 -7.669 76.339 1.00 15.41 299 SER B N 1
ATOM 4333 C CA . SER B 1 298 ? -0.234 -9.097 76.235 1.00 16.43 299 SER B CA 1
ATOM 4334 C C . SER B 1 298 ? 1.040 -9.898 76.571 1.00 15.27 299 SER B C 1
ATOM 4335 O O . SER B 1 298 ? 0.913 -11.116 76.853 1.00 16.57 299 SER B O 1
ATOM 4338 N N . LEU B 1 299 ? 2.213 -9.303 76.458 1.00 15.04 300 LEU B N 1
ATOM 4339 C CA . LEU B 1 299 ? 3.466 -9.961 76.879 1.00 14.62 300 LEU B CA 1
ATOM 4340 C C . LEU B 1 299 ? 3.532 -10.365 78.362 1.00 15.10 300 LEU B C 1
ATOM 4341 O O . LEU B 1 299 ? 4.340 -11.254 78.700 1.00 16.57 300 LEU B O 1
ATOM 4346 N N . ILE B 1 300 ? 2.626 -9.870 79.163 1.00 15.91 301 ILE B N 1
ATOM 4347 C CA . ILE B 1 300 ? 2.558 -10.346 80.539 1.00 17.77 301 ILE B CA 1
ATOM 4348 C C . ILE B 1 300 ? 2.212 -11.839 80.574 1.00 18.73 301 ILE B C 1
ATOM 4349 O O . ILE B 1 300 ? 2.636 -12.561 81.453 1.00 18.29 301 ILE B O 1
ATOM 4354 N N . GLU B 1 301 ? 1.552 -12.322 79.524 1.00 16.15 302 GLU B N 1
ATOM 4355 C CA . GLU B 1 301 ? 1.285 -13.749 79.408 1.00 19.23 302 GLU B CA 1
ATOM 4356 C C . GLU B 1 301 ? 2.510 -14.565 79.193 1.00 17.91 302 GLU B C 1
ATOM 4357 O O . GLU B 1 301 ? 2.550 -15.739 79.682 1.00 20.88 302 GLU B O 1
ATOM 4363 N N . ILE B 1 302 ? 3.522 -14.039 78.491 1.00 15.34 303 ILE B N 1
ATOM 4364 C CA . ILE B 1 302 ? 4.756 -14.700 78.339 1.00 17.52 303 ILE B CA 1
ATOM 4365 C C . ILE B 1 302 ? 5.503 -14.762 79.698 1.00 17.49 303 ILE B C 1
ATOM 4366 O O . ILE B 1 302 ? 6.076 -15.807 80.033 1.00 20.24 303 ILE B O 1
ATOM 4371 N N . PHE B 1 303 ? 5.512 -13.653 80.446 1.00 17.18 304 PHE B N 1
ATOM 4372 C CA . PHE B 1 303 ? 6.195 -13.623 81.726 1.00 16.58 304 PHE B CA 1
ATOM 4373 C C . PHE B 1 303 ? 5.515 -14.616 82.708 1.00 22.41 304 PHE B C 1
ATOM 4374 O O . PHE B 1 303 ? 6.204 -15.251 83.516 1.00 19.26 304 PHE B O 1
ATOM 4382 N N . LYS B 1 304 ? 4.190 -14.739 82.606 1.00 20.41 305 LYS B N 1
ATOM 4383 C CA . LYS B 1 304 ? 3.394 -15.521 83.547 1.00 28.09 305 LYS B CA 1
ATOM 4384 C C . LYS B 1 304 ? 3.668 -16.956 8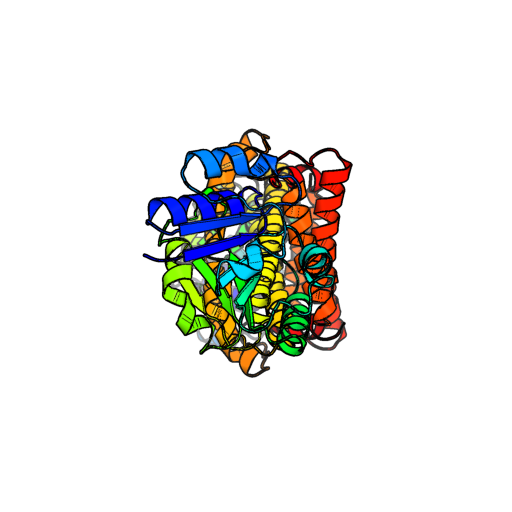3.287 1.00 30.55 305 LYS B C 1
ATOM 4385 O O . LYS B 1 304 ? 3.686 -17.723 84.239 1.00 44.14 305 LYS B O 1
ATOM 4388 N N . ASN B 1 305 ? 3.843 -17.334 82.017 1.00 38.56 306 ASN B N 1
ATOM 4389 C CA . ASN B 1 305 ? 3.799 -18.724 81.572 1.00 54.04 306 ASN B CA 1
ATOM 4390 C C . ASN B 1 305 ? 5.129 -19.107 82.100 1.00 60.49 306 ASN B C 1
ATOM 4391 O O . ASN B 1 305 ? 5.399 -18.836 83.271 1.00 58.52 306 ASN B O 1
ATOM 4393 N N . SER B 1 306 ? 6.015 -19.651 81.270 1.00 62.19 307 SER B N 1
ATOM 4394 C CA . SER B 1 306 ? 7.398 -19.829 81.705 1.00 50.62 307 SER B CA 1
ATOM 4395 C C . SER B 1 306 ? 7.571 -19.271 83.151 1.00 50.04 307 SER B C 1
ATOM 4396 O O . SER B 1 306 ? 8.363 -19.768 83.984 1.00 50.35 307 SER B O 1
#

B-factor: mean 23.49, std 8.63, range [10.82, 71.33]

Sequence (571 aa):
NRKSVTVIGLGPMGQAMADVFLEYGYSVTVWNRTSSKADQLVAKGAIRVSTVNEALAANELVILSLTDYNVMYSILEPVSENLFGKVLVNLSSDTPEKARKAAKWLEDRGARHITGGVQVPPSGIGKSESYTYYSGDRVVFEAHRETLEVLTSSDYRGEDPGLAMLYYQIQMDIFWTAMLSYLHALAIANANGITAEQFLPYASAMMMSSLPKFVEFYTPRLDEGEHPGDVDRLAMGLASVEHVVHTTQEAGIDIALPATVLEVFRRGMKTGHASDSFTSLIEIFKRKSVTVIGLGPMGQAMADVFLEYGYSVTVWNRRTSSKADQLVAKGAIRVSTVNNEALAANELVILSSLTDDYNVMYSILEPVSENLFGKVLVNLSSSDTPEKARKAAKWLEDRGARHITGGVQVPPSGIGKSESYTYYSGDDRVVVFEAHRETLEVLTSSDYRGEEDPGLAMLYYQIQMDIFWTAMLSYLHALAIANANGITAEQFLPYASAMMMSSLPKFVEFYTPRLDEGEHPGDVDRLAMGLASVEHVVHTTQEAGIDIALPATVLEVFRRGMKTGHASDSFTSLIEIFKNS

Radius of gyration: 28.97 Å; Cα contacts (8 Å, |Δi|>4): 1149; chains: 2; bounding box: 51×52×91 Å